Protein AF-A0AAN7SGP1-F1 (afdb_monomer_lite)

pLDDT: mean 72.9, std 20.1, range [26.27, 96.12]

Radius of gyration: 35.05 Å; chains: 1; bounding box: 78×86×124 Å

InterPro domains:
  IPR007015 DNA polymerase V/Myb-binding protein 1A [PF04931] (53-158)
  IPR007015 DNA polymerase V/Myb-binding protein 1A [PTHR13213] (50-440)

Secondary structure (DSSP, 8-state):
-TTGGGT-HHHHHHHHHHHHHHHHHHHHHHHHS-SS---PPP---TT-----------------------------S--HHHHHHHHHHHHHTTS---SS---STT--HHHHHHHHHHHHHHHHHHHHHHHHHHHHHHHHHHHHHHHHHHHHHHHHHHHS---HHHHHHHHHHHHHHHHHHHT-GGGHHHHHHHHHHHHHHTT----S--TT--HHHHHHHHHHHHTT--S-HHHHHHTHHHHHHHHHHHHHHHH-TTS-HHHHHHHHHHHHHHHTTHHHHHH-SS--S-HHHHHHHHHS--TTHHHHHHHHHHHHH-SSS-HHHHHHHHHHHHHHHHS----HHHHHHHHHHHHHHHHHHHHHHHHHHHHHH-S---HHHHHHHHHHHHHHHTSSS--TTS-HHHHHHHHHHH--SSSHHHHHHHHHHTT---GGGSSSS-S------------

Foldseek 3Di:
DVVVLVVDVVVVVVVVVLLVVLVVLVVVVVVVDPDDDPDDPPPDDPPDDPPDDDDDDDDDDDDDDDDDDDPDDDDPDCDLVNQLVVQLVVLVCVPPDDPDDPDPVPDDPVNVVVSVVSNVVSVVVSVVVVVVVVVVVVVVVVVLVVLLVVLVSLLSCLVRQAAPVVLLVVLVVLLVVLLVQVVDPVSVVVNVSSVVSLLSSLPRDGHPHLPPDDLVSLLVSLVCLQVVLDPDPVSLVSCQQSSLSSLLSSLCSLCPPVDDPVSSVVSLVSNLVNVVCVCVVFQPPDGSGDLVNLVVVLLDPHPSLLVCLLVLLCSLPDPSGDNVVNLSSLSSLLSNLVSDDPDPVVVVSCVVCLVSVQVSLVVLLVVLVVCVVPVDDDLSSVLSSLSNLLSLLPDPDRRPSHPLVSSLVSLVVSPDPRSVVSSVSSCVSSVPDDPPPPPDPPDDPPDDPDDDDDD

Structure (mmCIF, N/CA/C/O backbone):
data_AF-A0AAN7SGP1-F1
#
_entry.id   AF-A0AAN7SGP1-F1
#
loop_
_atom_site.group_PDB
_atom_site.id
_atom_site.type_symbol
_atom_site.label_atom_id
_atom_site.label_alt_id
_atom_site.label_comp_id
_atom_site.label_asym_id
_atom_site.label_entity_id
_atom_site.label_seq_id
_atom_site.pdbx_PDB_ins_code
_atom_site.Cartn_x
_atom_site.Cartn_y
_atom_site.Cartn_z
_atom_site.occupancy
_atom_site.B_iso_or_equiv
_atom_site.auth_seq_id
_atom_site.auth_comp_id
_atom_site.auth_asym_id
_atom_site.auth_atom_id
_atom_site.pdbx_PDB_model_num
ATOM 1 N N . MET A 1 1 ? -13.058 10.313 20.182 1.00 41.16 1 MET A N 1
ATOM 2 C CA . MET A 1 1 ? -14.449 9.800 20.148 1.00 41.16 1 MET A CA 1
ATOM 3 C C . MET A 1 1 ? -15.062 9.798 21.545 1.00 41.16 1 MET A C 1
ATOM 5 O O . MET A 1 1 ? -15.555 10.849 21.911 1.00 41.16 1 MET A O 1
ATOM 9 N N . GLY A 1 2 ? -14.960 8.726 22.349 1.00 39.19 2 GLY A N 1
ATOM 10 C CA . GLY A 1 2 ? -15.686 8.582 23.632 1.00 39.19 2 GLY A CA 1
ATOM 11 C C . GLY A 1 2 ? -15.739 9.824 24.539 1.00 39.19 2 GLY A C 1
ATOM 12 O O . GLY A 1 2 ? -16.826 10.280 24.853 1.00 39.19 2 GLY A O 1
ATOM 13 N N . LEU A 1 3 ? -14.596 10.423 24.897 1.00 34.75 3 LEU A N 1
ATOM 14 C CA . LEU A 1 3 ? -14.569 11.630 25.746 1.00 34.75 3 LEU A CA 1
ATOM 15 C C . LEU A 1 3 ? -15.047 12.915 25.042 1.00 34.75 3 LEU A C 1
ATOM 17 O O . LEU A 1 3 ? -15.604 13.791 25.691 1.00 34.75 3 LEU A O 1
ATOM 21 N N . GLN A 1 4 ? -14.881 13.027 23.721 1.00 43.16 4 GLN A N 1
ATOM 22 C CA . GLN A 1 4 ? -15.302 14.214 22.959 1.00 43.16 4 GLN A CA 1
ATOM 23 C C . GLN A 1 4 ? -16.828 14.286 22.800 1.00 43.16 4 GLN A C 1
ATOM 25 O O . GLN A 1 4 ? -17.382 15.380 22.755 1.00 43.16 4 GLN A O 1
ATOM 30 N N . LEU A 1 5 ? -17.512 13.134 22.799 1.00 43.53 5 LEU A N 1
ATOM 31 C CA . LEU A 1 5 ? -18.980 13.040 22.820 1.00 43.53 5 LEU A CA 1
ATOM 32 C C . LEU A 1 5 ? -19.616 13.616 24.100 1.00 43.53 5 LEU A C 1
ATOM 34 O O . LEU A 1 5 ? -20.822 13.822 24.125 1.00 43.53 5 LEU A O 1
ATOM 38 N N . PHE A 1 6 ? -18.825 13.890 25.144 1.00 45.12 6 PHE A N 1
ATOM 39 C CA . PHE A 1 6 ? -19.280 14.546 26.376 1.00 45.12 6 PHE A CA 1
ATOM 40 C C . PHE A 1 6 ? -18.782 15.996 26.518 1.00 45.12 6 PHE A C 1
ATOM 42 O O . PHE A 1 6 ? -19.084 16.645 27.514 1.00 45.12 6 PHE A O 1
ATOM 49 N N . GLN A 1 7 ? -18.014 16.506 25.547 1.00 45.47 7 GLN A N 1
ATOM 50 C CA . GLN A 1 7 ? -17.453 17.866 25.561 1.00 45.47 7 GLN A CA 1
ATOM 51 C C . GLN A 1 7 ? -18.121 18.800 24.545 1.00 45.47 7 GLN A C 1
ATOM 53 O O . GLN A 1 7 ? -18.181 20.004 24.774 1.00 45.47 7 GLN A O 1
ATOM 58 N N . ASP A 1 8 ? -18.630 18.256 23.439 1.00 67.56 8 ASP A N 1
ATOM 59 C CA . ASP A 1 8 ? -19.289 19.004 22.368 1.00 67.56 8 ASP A CA 1
ATOM 60 C C . ASP A 1 8 ? -20.721 18.476 22.181 1.00 67.56 8 ASP A C 1
ATOM 62 O O . ASP A 1 8 ? -20.940 17.333 21.766 1.00 67.56 8 ASP A O 1
ATOM 66 N N . LYS A 1 9 ? -21.701 19.321 22.525 1.00 64.81 9 LYS A N 1
ATOM 67 C CA . LYS A 1 9 ? -23.134 19.003 22.482 1.00 64.81 9 LYS A CA 1
ATOM 68 C C . LYS A 1 9 ? -23.623 18.740 21.057 1.00 64.81 9 LYS A C 1
ATOM 70 O O . LYS A 1 9 ? -24.428 17.833 20.853 1.00 64.81 9 LYS A O 1
ATOM 75 N N . ASP A 1 10 ? -23.138 19.495 20.080 1.00 64.12 10 ASP A N 1
ATOM 76 C CA . ASP A 1 10 ? -23.630 19.417 18.704 1.00 64.12 10 ASP A CA 1
ATOM 77 C C . ASP A 1 10 ? -22.975 18.238 17.969 1.00 64.12 10 ASP A C 1
ATOM 79 O O . ASP A 1 10 ? -23.630 17.535 17.191 1.00 64.12 10 ASP A O 1
ATOM 83 N N . LEU A 1 11 ? -21.724 17.912 18.313 1.00 64.94 11 LEU A N 1
ATOM 84 C CA . LEU A 1 11 ? -21.087 16.645 17.947 1.00 64.94 11 LEU A CA 1
ATOM 85 C C . LEU A 1 11 ? -21.818 15.438 18.561 1.00 64.94 11 LEU A C 1
ATOM 87 O O . LEU A 1 11 ? -21.972 14.420 17.885 1.00 64.94 11 LEU A O 1
ATOM 91 N N . ALA A 1 12 ? -22.292 15.537 19.806 1.00 56.22 12 ALA A N 1
ATOM 92 C CA . ALA A 1 12 ? -23.065 14.477 20.456 1.00 56.22 12 ALA A CA 1
ATOM 93 C C . ALA A 1 12 ? -24.440 14.272 19.796 1.00 56.22 12 ALA A C 1
ATOM 95 O O . ALA A 1 12 ? -24.798 13.142 19.459 1.00 56.22 12 ALA A O 1
ATOM 96 N N . VAL A 1 13 ? -25.190 15.354 19.552 1.00 64.00 13 VAL A N 1
ATOM 97 C CA . VAL A 1 13 ? -26.503 15.309 18.883 1.00 64.00 13 VAL A CA 1
ATOM 98 C C . VAL A 1 13 ? -26.378 14.754 17.464 1.00 64.00 13 VAL A C 1
ATOM 100 O O . VAL A 1 13 ? -27.095 13.815 17.123 1.00 64.00 13 VAL A O 1
ATOM 103 N N . SER A 1 14 ? -25.435 15.257 16.661 1.00 68.50 14 SER A N 1
ATOM 104 C CA . SER A 1 14 ? -25.228 14.769 15.288 1.00 68.50 14 SER A CA 1
ATOM 105 C C . SER A 1 14 ? -24.769 13.306 15.237 1.00 68.50 14 SER A C 1
ATOM 107 O O . SER A 1 14 ? -25.266 12.542 14.409 1.00 68.50 14 SER A O 1
ATOM 109 N N . SER A 1 15 ? -23.903 12.871 16.161 1.00 67.12 15 SER A N 1
ATOM 110 C CA . SER A 1 15 ? -23.499 11.458 16.266 1.00 67.12 15 SER A CA 1
ATOM 111 C C . SER A 1 15 ? -24.674 10.549 16.645 1.00 67.12 15 SER A C 1
ATOM 113 O O . SER A 1 15 ? -24.838 9.479 16.061 1.00 67.12 15 SER A O 1
ATOM 115 N N . ASN A 1 16 ? -25.526 10.978 17.581 1.00 66.00 16 ASN A N 1
ATOM 116 C CA . ASN A 1 16 ? -26.717 10.223 17.977 1.00 66.00 16 ASN A CA 1
ATOM 117 C C . ASN A 1 16 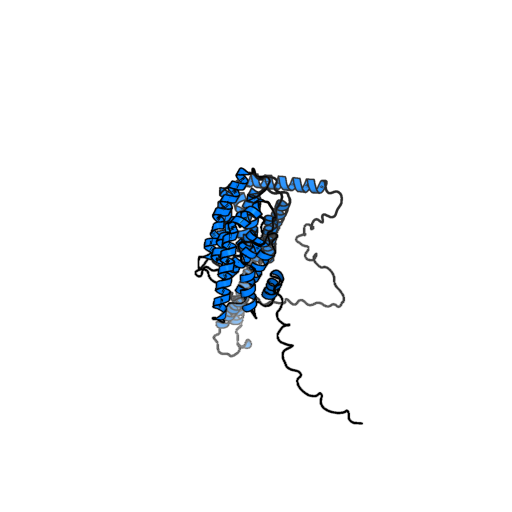? -27.762 10.161 16.852 1.00 66.00 16 ASN A C 1
ATOM 119 O O . ASN A 1 16 ? -28.349 9.105 16.638 1.00 66.00 16 ASN A O 1
ATOM 123 N N . GLN A 1 17 ? -27.954 11.241 16.088 1.00 72.25 17 GLN A N 1
ATOM 124 C CA . GLN A 1 17 ? -28.820 11.249 14.901 1.00 72.25 17 GLN A CA 1
ATOM 125 C C . GLN A 1 17 ? -28.296 10.315 13.796 1.00 72.25 17 GLN A C 1
ATOM 127 O O . GLN A 1 17 ? -29.085 9.584 13.192 1.00 72.25 17 GLN A O 1
ATOM 132 N N . GLU A 1 18 ? -26.979 10.277 13.555 1.00 69.75 18 GLU A N 1
ATOM 133 C CA . GLU A 1 18 ? -26.362 9.347 12.596 1.00 69.75 18 GLU A CA 1
ATOM 134 C C . GLU A 1 18 ? -26.518 7.876 13.047 1.00 69.75 18 GLU A C 1
ATOM 136 O O . GLU A 1 18 ? -26.831 7.011 12.221 1.00 69.75 18 GLU A O 1
ATOM 141 N N . LEU A 1 19 ? -26.410 7.595 14.354 1.00 70.56 19 LEU A N 1
ATOM 142 C CA . LEU A 1 19 ? -26.674 6.272 14.939 1.00 70.56 19 LEU A CA 1
ATOM 143 C C . LEU A 1 19 ? -28.156 5.864 14.861 1.00 70.56 19 LEU A C 1
ATOM 145 O O . LEU A 1 19 ? -28.445 4.744 14.443 1.00 70.56 19 LEU A O 1
ATOM 149 N N . PHE A 1 20 ? -29.100 6.753 15.181 1.00 68.38 20 PHE A N 1
ATOM 150 C CA . PHE A 1 20 ? -30.541 6.470 15.067 1.00 68.38 20 PHE A CA 1
ATOM 151 C C . PHE A 1 20 ? -30.936 6.187 13.610 1.00 68.38 20 PHE A C 1
ATOM 153 O O . PHE A 1 20 ? -31.592 5.189 13.306 1.00 68.38 20 PHE A O 1
ATOM 160 N N . SER A 1 21 ? -30.415 6.999 12.685 1.00 71.31 21 SER A N 1
ATOM 161 C CA . SER A 1 21 ? -30.573 6.803 11.240 1.00 71.31 21 SER A CA 1
ATOM 162 C C . SER A 1 21 ? -29.935 5.500 10.746 1.00 71.31 21 SER A C 1
ATOM 164 O O . SER A 1 21 ? -30.313 4.990 9.693 1.00 71.31 21 SER A O 1
ATOM 166 N N . CYS A 1 22 ? -28.931 4.966 11.449 1.00 66.88 22 CYS A N 1
ATOM 167 C CA . CYS A 1 22 ? -28.340 3.655 11.176 1.00 66.88 22 CYS A CA 1
ATOM 168 C C . CYS A 1 22 ? -29.236 2.520 11.689 1.00 66.88 22 CYS A C 1
ATOM 170 O O . CYS A 1 22 ? -29.510 1.587 10.935 1.00 66.88 22 CYS A O 1
ATOM 172 N N . TYR A 1 23 ? -29.729 2.625 12.926 1.00 72.06 23 TYR A N 1
ATOM 173 C CA . TYR A 1 23 ? -30.653 1.659 13.523 1.00 72.06 23 TYR A CA 1
ATOM 174 C C . TYR A 1 23 ? -31.916 1.479 12.671 1.00 72.06 23 TYR A C 1
ATOM 176 O O . TYR A 1 23 ? -32.267 0.350 12.335 1.00 72.06 23 TYR A O 1
ATOM 184 N N . GLU A 1 24 ? -32.547 2.570 12.222 1.00 76.38 24 GLU A N 1
ATOM 185 C CA . GLU A 1 24 ? -33.719 2.480 11.344 1.00 76.38 24 GLU A CA 1
ATOM 186 C C . GLU A 1 24 ? -33.432 1.769 10.015 1.00 76.38 24 GLU A C 1
ATOM 188 O O . GLU A 1 24 ? -34.262 0.989 9.555 1.00 76.38 24 GLU A O 1
ATOM 193 N N . ARG A 1 25 ? -32.270 1.998 9.389 1.00 71.31 25 ARG A N 1
ATOM 194 C CA . ARG A 1 25 ? -31.900 1.322 8.130 1.00 71.31 25 ARG A CA 1
ATOM 195 C C . ARG A 1 25 ? -31.682 -0.179 8.324 1.00 71.31 25 ARG A C 1
ATOM 197 O O . ARG A 1 25 ? -32.111 -0.963 7.479 1.00 71.31 25 ARG A O 1
ATOM 204 N N . VAL A 1 26 ? -31.066 -0.579 9.438 1.00 69.56 26 VAL A N 1
ATOM 205 C CA . VAL A 1 26 ? -30.918 -1.997 9.809 1.00 69.56 26 VAL A CA 1
ATOM 206 C C . VA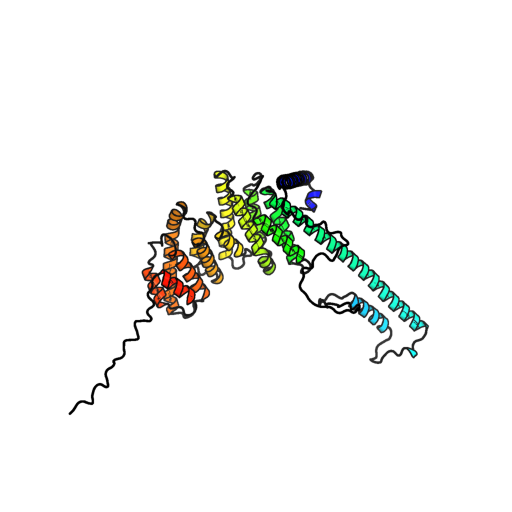L A 1 26 ? -32.291 -2.620 10.091 1.00 69.56 26 VAL A C 1
ATOM 208 O O . VAL A 1 26 ? -32.600 -3.678 9.561 1.00 69.56 26 VAL A O 1
ATOM 211 N N . ASN A 1 27 ? -33.168 -1.935 10.828 1.00 69.94 27 ASN A N 1
ATOM 212 C CA . ASN A 1 27 ? -34.520 -2.419 11.137 1.00 69.94 27 ASN A CA 1
ATOM 213 C C . ASN A 1 27 ? -35.421 -2.517 9.882 1.00 69.94 27 ASN A C 1
ATOM 215 O O . ASN A 1 27 ? -36.218 -3.441 9.767 1.00 69.94 27 ASN A O 1
ATOM 219 N N . ARG A 1 28 ? -35.262 -1.624 8.893 1.00 70.94 28 ARG A N 1
ATOM 220 C CA . ARG A 1 28 ? -35.935 -1.743 7.582 1.00 70.94 28 ARG A CA 1
ATOM 221 C C . ARG A 1 28 ? -35.411 -2.943 6.786 1.00 70.94 28 ARG A C 1
ATOM 223 O O . ARG A 1 28 ? -36.200 -3.797 6.411 1.00 70.94 28 ARG A O 1
ATOM 230 N N . THR A 1 29 ? -34.090 -3.085 6.641 1.00 59.91 29 THR A N 1
ATOM 231 C CA . THR A 1 29 ? -33.503 -4.242 5.931 1.00 59.91 29 THR A CA 1
ATOM 232 C C . THR A 1 29 ? -33.783 -5.592 6.605 1.00 59.91 29 THR A C 1
ATOM 234 O O . THR A 1 29 ? -33.865 -6.595 5.906 1.00 59.91 29 THR A O 1
ATOM 237 N N . LEU A 1 30 ? -34.018 -5.625 7.922 1.00 58.31 30 LEU A N 1
ATOM 238 C CA . LEU A 1 30 ? -34.526 -6.800 8.646 1.00 58.31 30 LEU A CA 1
ATOM 239 C C . LEU A 1 30 ? -36.010 -7.113 8.373 1.00 58.31 30 LEU A C 1
ATOM 241 O O . LEU A 1 30 ? -36.418 -8.254 8.546 1.00 58.31 30 LEU A O 1
ATOM 245 N N . LYS A 1 31 ? -36.821 -6.129 7.963 1.00 57.47 31 LYS A N 1
ATOM 246 C CA . LYS A 1 31 ? -38.230 -6.327 7.566 1.00 57.47 31 LYS A CA 1
ATOM 247 C C . LYS A 1 31 ? -38.381 -6.685 6.090 1.00 57.47 31 LYS A C 1
ATOM 249 O O . LYS A 1 31 ? -39.303 -7.413 5.741 1.00 57.47 31 LYS A O 1
ATOM 254 N N . ASP A 1 32 ? -37.473 -6.196 5.249 1.00 53.22 32 ASP A N 1
ATOM 255 C CA . ASP A 1 32 ? -37.420 -6.532 3.822 1.00 53.22 32 ASP A CA 1
ATOM 256 C C . ASP A 1 32 ? -36.819 -7.939 3.583 1.00 53.22 32 ASP A C 1
ATOM 258 O O . ASP A 1 32 ? -37.065 -8.561 2.548 1.00 53.22 32 ASP A O 1
ATOM 262 N N . ALA A 1 33 ? -36.043 -8.463 4.541 1.00 50.25 33 ALA A N 1
ATOM 263 C CA . ALA A 1 33 ? -35.464 -9.807 4.518 1.00 50.25 33 ALA A CA 1
ATOM 264 C C . ALA A 1 33 ? -36.442 -10.864 5.067 1.00 50.25 33 ALA A C 1
ATOM 266 O O . ALA A 1 33 ? -36.339 -11.299 6.214 1.00 50.25 33 ALA A O 1
ATOM 267 N N . SER A 1 34 ? -37.390 -11.290 4.229 1.00 45.22 34 SER A N 1
ATOM 268 C CA . SER A 1 34 ? -38.278 -12.419 4.534 1.00 45.22 34 SER A CA 1
ATOM 269 C C . SER A 1 34 ? -37.489 -13.722 4.719 1.00 45.22 34 SER A C 1
ATOM 271 O O . SER A 1 34 ? -36.914 -14.219 3.757 1.00 45.22 34 SER A O 1
ATOM 273 N N . ASP A 1 35 ? -37.551 -14.272 5.934 1.00 46.72 35 ASP A N 1
ATOM 274 C CA . ASP A 1 35 ? -37.273 -15.670 6.307 1.00 46.72 35 ASP A CA 1
ATOM 275 C C . ASP A 1 35 ? -35.961 -16.281 5.757 1.00 46.72 35 ASP A C 1
ATOM 277 O O . ASP A 1 35 ? -35.935 -16.951 4.724 1.00 46.72 35 ASP A O 1
ATOM 281 N N . GLY A 1 36 ? -34.840 -16.042 6.454 1.00 39.53 36 GLY A N 1
ATOM 282 C CA . GLY A 1 36 ? -33.531 -16.558 6.033 1.00 39.53 36 GLY A CA 1
ATOM 283 C C . GLY A 1 36 ? -32.345 -16.184 6.929 1.00 39.53 36 GLY A C 1
ATOM 284 O O . GLY A 1 36 ? -31.573 -15.287 6.603 1.00 39.53 36 GLY A O 1
ATOM 285 N N . ASP A 1 37 ? -32.186 -16.912 8.036 1.00 40.59 37 ASP A N 1
ATOM 286 C CA . ASP A 1 37 ? -30.914 -17.173 8.740 1.00 40.59 37 ASP A CA 1
ATOM 287 C C . ASP A 1 37 ? -29.979 -15.975 9.052 1.00 40.59 37 ASP A C 1
ATOM 289 O O . ASP A 1 37 ? -28.752 -16.041 8.932 1.00 40.59 37 ASP A O 1
ATOM 293 N N . LEU A 1 38 ? -30.542 -14.873 9.562 1.00 40.56 38 LEU A N 1
ATOM 294 C CA . LEU A 1 38 ? -29.776 -13.933 10.389 1.00 40.56 38 LEU A CA 1
ATOM 295 C C . LEU A 1 38 ? -29.761 -14.421 11.841 1.00 40.56 38 LEU A C 1
ATOM 297 O O . LEU A 1 38 ? -30.526 -13.944 12.682 1.00 40.56 38 LEU A O 1
ATOM 301 N N . LYS A 1 39 ? -28.847 -15.356 12.140 1.00 34.59 39 LYS A N 1
ATOM 302 C CA . LYS A 1 39 ? -28.488 -15.706 13.521 1.00 34.59 39 LYS A CA 1
ATOM 303 C C . LYS A 1 39 ? -27.994 -14.465 14.257 1.00 34.59 39 LYS A C 1
ATOM 305 O O . LYS A 1 39 ? -26.835 -14.060 14.139 1.00 34.59 39 LYS A O 1
ATOM 310 N N . TRP A 1 40 ? -28.881 -13.886 15.058 1.00 39.88 40 TRP A N 1
ATOM 311 C CA . TRP A 1 40 ? -28.485 -13.048 16.175 1.00 39.88 40 TRP A CA 1
ATOM 312 C C . TRP A 1 40 ? -27.563 -13.891 17.052 1.00 39.88 40 TRP A C 1
ATOM 314 O O . TRP A 1 40 ? -27.967 -14.945 17.533 1.00 39.88 40 TRP A O 1
ATOM 324 N N . ILE A 1 41 ? -26.319 -13.445 17.237 1.00 40.00 41 ILE A N 1
ATOM 325 C CA . ILE A 1 41 ? -25.491 -13.975 18.321 1.00 40.00 41 ILE A CA 1
ATOM 326 C C . ILE A 1 41 ? -26.260 -13.643 19.593 1.00 40.00 41 ILE A C 1
ATOM 328 O O . ILE A 1 41 ? -26.497 -12.459 19.857 1.00 40.00 41 ILE A O 1
ATOM 332 N N . GLU A 1 42 ? -26.694 -14.674 20.315 1.00 33.44 42 GLU A N 1
ATOM 333 C CA . GLU A 1 42 ? -27.512 -14.503 21.508 1.00 33.44 42 GLU A CA 1
ATOM 334 C C . GLU A 1 42 ? -26.838 -13.535 22.479 1.00 33.44 42 GLU A C 1
ATOM 336 O O . GLU A 1 42 ? -25.606 -13.416 22.553 1.00 33.44 42 GLU A O 1
ATOM 341 N N . VAL A 1 43 ? -27.667 -12.773 23.190 1.00 41.41 43 VAL A N 1
ATOM 342 C CA . VAL A 1 43 ? -27.185 -11.826 24.190 1.00 41.41 43 VAL A CA 1
ATOM 343 C C . VAL A 1 43 ? -26.659 -12.652 25.354 1.00 41.41 43 VAL A C 1
ATOM 345 O O . VAL A 1 43 ? -27.422 -12.974 26.254 1.00 41.41 43 VAL A O 1
ATOM 348 N N . LEU A 1 44 ? -25.369 -13.009 25.277 1.00 36.31 44 LEU A N 1
ATOM 349 C CA . LEU A 1 44 ? -24.647 -13.787 26.282 1.00 36.31 44 LEU A CA 1
ATOM 350 C C . LEU A 1 44 ? -25.036 -13.305 27.677 1.00 36.31 44 LEU A C 1
ATOM 352 O O . LEU A 1 44 ? -24.683 -12.184 28.069 1.00 36.31 44 LEU A O 1
ATOM 356 N N . ASP A 1 45 ? -25.773 -14.156 28.387 1.00 37.66 45 ASP A N 1
ATOM 357 C CA . ASP A 1 45 ? -26.054 -13.958 29.796 1.00 37.66 45 ASP A CA 1
ATOM 358 C C . ASP A 1 45 ? -24.699 -13.869 30.517 1.00 37.66 45 ASP A C 1
ATOM 360 O O . ASP A 1 45 ? -23.826 -14.707 30.273 1.00 37.66 45 ASP A O 1
ATOM 364 N N . PRO A 1 46 ? -24.461 -12.856 31.370 1.00 38.16 46 PRO A N 1
ATOM 365 C CA . PRO A 1 46 ? -23.191 -12.708 32.076 1.00 38.16 46 PRO A CA 1
ATOM 366 C C . PRO A 1 46 ? -22.835 -13.880 33.013 1.00 38.16 46 PRO A C 1
ATOM 368 O O . PRO A 1 46 ? -21.747 -13.842 33.593 1.00 38.16 46 PRO A O 1
ATOM 371 N N . ASN A 1 47 ? -23.714 -14.877 33.173 1.00 34.75 47 ASN A N 1
ATOM 372 C CA . ASN A 1 47 ? -23.493 -16.091 33.954 1.00 34.75 47 ASN A CA 1
ATOM 373 C C . ASN A 1 47 ? -23.177 -17.359 33.123 1.00 34.75 47 ASN A C 1
ATOM 375 O O . ASN A 1 47 ? -22.616 -18.292 33.697 1.00 34.75 47 ASN A O 1
ATOM 379 N N . ASP A 1 48 ? -23.491 -17.431 31.820 1.00 35.00 48 ASP A N 1
ATOM 380 C CA . ASP A 1 48 ? -23.169 -18.623 31.010 1.00 35.00 48 ASP A CA 1
ATOM 381 C C . ASP A 1 48 ? -21.724 -18.559 30.491 1.00 35.00 48 ASP A C 1
ATOM 383 O O . ASP A 1 48 ? -21.288 -17.583 29.876 1.00 35.00 48 ASP A O 1
ATOM 387 N N . SER A 1 49 ? -20.966 -19.616 30.778 1.00 38.97 49 SER A N 1
ATOM 388 C CA . SER A 1 49 ? -19.535 -19.724 30.493 1.00 38.97 49 SER A CA 1
ATOM 389 C C . SER A 1 49 ? -19.183 -20.805 29.463 1.00 38.97 49 SER A C 1
ATOM 391 O O . SER A 1 49 ? -18.005 -20.916 29.129 1.00 38.97 49 SER A O 1
ATOM 393 N N . ASN A 1 50 ? -20.145 -21.600 28.965 1.00 36.88 50 ASN A N 1
ATOM 394 C CA . ASN A 1 50 ? -19.842 -22.892 28.322 1.00 36.88 50 ASN A CA 1
ATOM 395 C C . ASN A 1 50 ? -20.198 -22.993 26.819 1.00 36.88 50 ASN A C 1
ATOM 397 O O . ASN A 1 50 ? -19.957 -24.014 26.179 1.00 36.88 50 ASN A O 1
ATOM 401 N N . ALA A 1 51 ? -20.743 -21.933 26.216 1.00 32.69 51 ALA A N 1
ATOM 402 C CA . ALA A 1 51 ? -21.317 -21.958 24.864 1.00 32.69 51 ALA A CA 1
ATOM 403 C C . ALA A 1 51 ? -20.311 -21.856 23.680 1.00 32.69 51 ALA A C 1
ATOM 405 O O . ALA A 1 51 ? -20.605 -21.194 22.683 1.00 32.69 51 ALA A O 1
ATOM 406 N N . LEU A 1 52 ? -19.131 -22.494 23.752 1.00 34.84 52 LEU A N 1
ATOM 407 C CA . LEU A 1 52 ? -18.203 -22.655 22.609 1.00 34.84 52 LEU A CA 1
ATOM 408 C C . LEU A 1 52 ? -17.406 -23.978 22.665 1.00 34.84 52 LEU A C 1
ATOM 410 O O . LEU A 1 52 ? -16.196 -23.980 22.883 1.00 34.84 52 LEU A O 1
ATOM 414 N N . SER A 1 53 ? -18.069 -25.098 22.370 1.00 29.62 53 SER A N 1
ATOM 415 C CA . SER A 1 53 ? -17.412 -26.360 21.995 1.00 29.62 53 SER A CA 1
ATOM 416 C C . SER A 1 53 ? -18.055 -26.935 20.730 1.00 29.62 53 SER A C 1
ATOM 418 O O . SER A 1 53 ? -19.277 -26.909 20.590 1.00 29.62 53 SER A O 1
ATOM 420 N N . VAL A 1 54 ? -17.235 -27.430 19.796 1.00 33.97 54 VAL A N 1
ATOM 421 C CA . VAL A 1 54 ? -17.682 -28.124 18.574 1.00 33.97 54 VAL A CA 1
ATOM 422 C C . VAL A 1 54 ? -16.857 -29.399 18.385 1.00 33.97 54 VAL A C 1
ATOM 424 O O . VAL A 1 54 ? -15.936 -29.447 17.580 1.00 33.97 54 VAL A O 1
ATOM 427 N N . ASN A 1 55 ? -17.227 -30.401 19.181 1.00 28.97 55 ASN A N 1
ATOM 428 C CA . ASN A 1 55 ? -17.287 -31.830 18.860 1.00 28.97 55 ASN A CA 1
ATOM 429 C C . ASN A 1 55 ? -16.173 -32.472 17.996 1.00 28.97 55 ASN A C 1
ATOM 431 O O . ASN A 1 55 ? -16.239 -32.438 16.769 1.00 28.97 55 ASN A O 1
ATOM 435 N N . GLU A 1 56 ? -15.283 -33.215 18.657 1.00 30.19 56 GLU A N 1
ATOM 436 C CA . GLU A 1 56 ? -14.722 -34.498 18.193 1.00 30.19 56 GLU A CA 1
ATOM 437 C C . GLU A 1 56 ? -14.538 -35.413 19.431 1.00 30.19 56 GLU A C 1
ATOM 439 O O . GLU A 1 56 ? -14.550 -34.925 20.563 1.00 30.19 56 GLU A O 1
ATOM 444 N N . SER A 1 57 ? -14.461 -36.733 19.238 1.00 28.47 57 SER A N 1
ATOM 445 C CA . SER A 1 57 ? -14.743 -37.772 20.257 1.00 28.47 57 SER A CA 1
ATOM 446 C C . SER A 1 57 ? -14.119 -39.118 19.846 1.00 28.47 57 SER A C 1
ATOM 448 O O . SER A 1 57 ? -13.828 -39.290 18.664 1.00 28.47 57 SER A O 1
ATOM 450 N N . GLU A 1 58 ? -13.931 -40.141 20.686 1.00 30.14 58 GLU A N 1
ATOM 451 C CA . GLU A 1 58 ? -14.411 -40.447 22.060 1.00 30.14 58 GLU A CA 1
ATOM 452 C C . GLU A 1 58 ? -13.224 -40.359 23.081 1.00 30.14 58 GLU A C 1
ATOM 454 O O . GLU A 1 58 ? -12.185 -39.816 22.713 1.00 30.14 58 GLU A O 1
ATOM 459 N N . SER A 1 59 ? -13.228 -40.778 24.361 1.00 26.27 59 SER A N 1
ATOM 460 C CA . SER A 1 59 ? -14.094 -41.655 25.181 1.00 26.27 59 SER A CA 1
ATOM 461 C C . SER A 1 59 ? -13.923 -41.368 26.697 1.00 26.27 59 SER A C 1
ATOM 463 O O . SER A 1 59 ? -12.971 -40.704 27.097 1.00 26.27 59 SER A O 1
ATOM 465 N N . GLU A 1 60 ? -14.820 -41.925 27.519 1.00 29.38 60 GLU A N 1
ATOM 466 C CA . GLU A 1 60 ? -14.916 -41.855 28.995 1.00 29.38 60 GLU A CA 1
ATOM 467 C C . GLU A 1 60 ? -13.702 -42.351 29.815 1.00 29.38 60 GLU A C 1
ATOM 469 O O . GLU A 1 60 ? -13.125 -43.394 29.492 1.00 29.38 60 GLU A O 1
ATOM 474 N N . SER A 1 61 ? -13.431 -41.695 30.958 1.00 27.02 61 SER A N 1
ATOM 475 C CA . SER A 1 61 ? -13.639 -42.265 32.316 1.00 27.02 61 SER A CA 1
ATOM 476 C C . SER A 1 61 ? -13.413 -41.203 33.415 1.00 27.02 61 SER A C 1
ATOM 478 O O . SER A 1 61 ? -12.500 -40.388 33.295 1.00 27.02 61 SER A O 1
ATOM 480 N N . ASP A 1 62 ? -14.208 -41.243 34.491 1.00 29.33 62 ASP A N 1
ATOM 481 C CA . ASP A 1 62 ? -14.127 -40.343 35.660 1.00 29.33 62 ASP A CA 1
ATOM 482 C C . ASP A 1 62 ? -12.867 -40.553 36.533 1.00 29.33 62 ASP A C 1
ATOM 484 O O . ASP A 1 62 ? -12.377 -41.678 36.646 1.00 29.33 62 ASP A O 1
ATOM 488 N N . GLU A 1 63 ? -12.362 -39.495 37.186 1.00 30.11 63 GLU A N 1
ATOM 489 C CA . GLU A 1 63 ? -12.658 -39.152 38.603 1.00 30.11 63 GLU A CA 1
ATOM 490 C C . GLU A 1 63 ? -12.050 -37.770 38.983 1.00 30.11 63 GLU A C 1
ATOM 492 O O . GLU A 1 63 ? -11.212 -37.230 38.257 1.00 30.11 63 GLU A O 1
ATOM 497 N N . ASP A 1 64 ? -12.527 -37.155 40.075 1.00 34.41 64 ASP A N 1
ATOM 498 C CA . ASP A 1 64 ? -12.154 -35.797 40.527 1.00 34.41 64 ASP A CA 1
ATOM 499 C C . ASP A 1 64 ? -10.720 -35.691 41.095 1.00 34.41 64 ASP A C 1
ATOM 501 O O . ASP A 1 64 ? -10.305 -36.556 41.861 1.00 34.41 64 ASP A O 1
ATOM 505 N N . ASP A 1 65 ? -10.040 -34.551 40.872 1.00 31.02 65 ASP A N 1
ATOM 506 C CA . ASP A 1 65 ? -9.474 -33.764 41.992 1.00 31.02 65 ASP A CA 1
ATOM 507 C C . ASP A 1 65 ? -9.115 -32.302 41.612 1.00 31.02 65 ASP A C 1
ATOM 509 O O . ASP A 1 65 ? -8.759 -31.996 40.469 1.00 31.02 65 ASP A O 1
ATOM 513 N N . GLU A 1 66 ? -9.173 -31.373 42.577 1.00 43.31 66 GLU A N 1
ATOM 514 C CA . GLU A 1 66 ? -8.832 -29.952 42.363 1.00 43.31 66 GLU A CA 1
ATOM 515 C C . GLU A 1 66 ? -7.311 -29.695 42.438 1.00 43.31 66 GLU A C 1
ATOM 517 O O . GLU A 1 66 ? -6.749 -29.522 43.522 1.00 43.31 66 GLU A O 1
ATOM 522 N N . VAL A 1 67 ? -6.638 -29.520 41.291 1.00 31.88 67 VAL A N 1
ATOM 523 C CA . VAL A 1 67 ? -5.269 -28.959 41.243 1.00 31.88 67 VAL A CA 1
ATOM 524 C C . VAL A 1 67 ? -5.175 -27.680 40.407 1.00 31.88 67 VAL A C 1
ATOM 526 O O . VAL A 1 67 ? -5.367 -27.659 39.194 1.00 31.88 67 VAL A O 1
ATOM 529 N N . SER A 1 68 ? -4.846 -26.580 41.089 1.00 33.81 68 SER A N 1
ATOM 530 C CA . SER A 1 68 ? -4.604 -25.263 40.492 1.00 33.81 68 SER A CA 1
ATOM 531 C C . SER A 1 68 ? -3.228 -25.216 39.823 1.00 33.81 68 SER A C 1
ATOM 533 O O . SER A 1 68 ? -2.246 -24.888 40.490 1.00 33.81 68 SER A O 1
ATOM 535 N N . ASP A 1 69 ? -3.159 -25.489 38.520 1.00 27.33 69 ASP A N 1
ATOM 536 C CA . ASP A 1 69 ? -1.913 -25.345 37.757 1.00 27.33 69 ASP A CA 1
ATOM 537 C C . ASP A 1 69 ? -1.493 -23.863 37.653 1.00 27.33 69 ASP A C 1
ATOM 539 O O . ASP A 1 69 ? -2.216 -23.012 37.124 1.00 27.33 69 ASP A O 1
ATOM 543 N N . ASP A 1 70 ? -0.336 -23.544 38.231 1.00 32.62 70 ASP A N 1
ATOM 544 C CA . ASP A 1 70 ? 0.198 -22.187 38.370 1.00 32.62 70 ASP A CA 1
ATOM 545 C C . ASP A 1 70 ? 1.183 -21.917 37.223 1.00 32.62 70 ASP A C 1
ATOM 547 O O . ASP A 1 70 ? 2.401 -22.033 37.388 1.00 32.62 70 ASP A O 1
ATOM 551 N N . GLU A 1 71 ? 0.650 -21.594 36.032 1.00 30.86 71 GLU A N 1
ATOM 552 C CA . GLU A 1 71 ? 1.447 -21.208 34.855 1.00 30.86 71 GLU A CA 1
ATOM 553 C C . GLU A 1 71 ? 2.382 -20.036 35.205 1.00 30.86 71 GLU A C 1
ATOM 555 O O . GLU A 1 71 ? 1.992 -18.863 35.207 1.00 30.86 71 GLU A O 1
ATOM 560 N N . LYS A 1 72 ? 3.649 -20.356 35.491 1.00 34.62 72 LYS A N 1
ATOM 561 C CA . LYS A 1 72 ? 4.646 -19.388 35.955 1.00 34.62 72 LYS A CA 1
ATOM 562 C C . LYS A 1 72 ? 4.954 -18.336 34.892 1.00 34.62 72 LYS A C 1
ATOM 564 O O . LYS A 1 72 ? 5.788 -18.540 34.010 1.00 34.62 72 LYS A O 1
ATOM 569 N N . SER A 1 73 ? 4.339 -17.164 35.032 1.00 31.00 73 SER A N 1
ATOM 570 C CA . SER A 1 73 ? 4.751 -15.961 34.313 1.00 31.00 73 SER A CA 1
ATOM 571 C C . SER A 1 73 ? 6.073 -15.441 34.885 1.00 31.00 73 SER A C 1
ATOM 573 O O . SER A 1 73 ? 6.082 -14.751 35.905 1.00 31.00 73 SER A O 1
ATOM 575 N N . ASP A 1 74 ? 7.178 -15.774 34.224 1.00 35.56 74 ASP A N 1
ATOM 576 C CA . ASP A 1 74 ? 8.510 -15.253 34.539 1.00 35.56 74 ASP A CA 1
ATOM 577 C C . ASP A 1 74 ? 8.622 -13.775 34.106 1.00 35.56 74 ASP A C 1
ATOM 579 O O . ASP A 1 74 ? 8.880 -13.461 32.943 1.00 35.56 74 ASP A O 1
ATOM 583 N N . ASP A 1 75 ? 8.347 -12.859 35.039 1.00 35.06 75 ASP A N 1
ATOM 584 C CA . ASP A 1 75 ? 8.582 -11.417 34.905 1.00 35.06 75 ASP A CA 1
ATOM 585 C C . ASP A 1 75 ? 9.131 -10.845 36.220 1.00 35.06 75 ASP A C 1
ATOM 587 O O . ASP A 1 75 ? 8.617 -11.118 37.307 1.00 35.06 75 ASP A O 1
ATOM 591 N N . HIS A 1 76 ? 10.167 -10.008 36.125 1.00 38.00 76 HIS A N 1
ATOM 592 C CA . HIS A 1 76 ? 10.876 -9.433 37.271 1.00 38.00 76 HIS A CA 1
ATOM 593 C C . HIS A 1 76 ? 10.118 -8.245 37.896 1.00 38.00 76 HIS A C 1
ATOM 595 O O . HIS A 1 76 ? 10.602 -7.113 37.936 1.00 38.00 76 HIS A O 1
ATOM 601 N N . ASN A 1 77 ? 8.933 -8.518 38.441 1.00 42.19 77 ASN A N 1
ATOM 602 C CA . ASN A 1 77 ? 8.176 -7.604 39.292 1.00 42.19 77 ASN A CA 1
ATOM 603 C C . ASN A 1 77 ? 7.828 -8.303 40.610 1.00 42.19 77 ASN A C 1
ATOM 605 O O . ASN A 1 77 ? 6.986 -9.195 40.611 1.00 42.19 77 ASN A O 1
ATOM 609 N N . GLU A 1 78 ? 8.446 -7.857 41.715 1.00 49.56 78 GLU A N 1
ATOM 610 C CA . GLU A 1 78 ? 8.287 -8.387 43.083 1.00 49.56 78 GLU A CA 1
ATOM 611 C C . GLU A 1 78 ? 6.843 -8.851 43.368 1.00 49.56 78 GLU A C 1
ATOM 613 O O . GLU A 1 78 ? 5.935 -8.038 43.610 1.00 49.56 78 GLU A O 1
ATOM 618 N N . THR A 1 79 ? 6.616 -10.161 43.320 1.00 61.16 79 THR A N 1
ATOM 619 C CA . THR A 1 79 ? 5.269 -10.725 43.347 1.00 61.16 79 THR A CA 1
ATOM 620 C C . THR A 1 79 ? 4.640 -10.562 44.730 1.00 61.16 79 THR A C 1
ATOM 622 O O . THR A 1 79 ? 5.298 -10.297 45.740 1.00 61.16 79 THR A O 1
ATOM 625 N N . VAL A 1 80 ? 3.320 -10.753 44.819 1.00 54.16 80 VAL A N 1
ATOM 626 C CA . VAL A 1 80 ? 2.644 -10.795 46.129 1.00 54.16 80 VAL A CA 1
ATOM 627 C C . VAL A 1 80 ? 3.172 -11.962 46.981 1.00 54.16 80 VAL A C 1
ATOM 629 O O . VAL A 1 80 ? 3.119 -11.873 48.206 1.00 54.16 80 VAL A O 1
ATOM 632 N N . ASN A 1 81 ? 3.722 -13.005 46.344 1.00 59.97 81 ASN A N 1
ATOM 633 C CA . ASN A 1 81 ? 4.397 -14.104 47.020 1.00 59.97 81 ASN A CA 1
ATOM 634 C C . ASN A 1 81 ? 5.781 -13.681 47.536 1.00 59.97 81 ASN A C 1
ATOM 636 O O . ASN A 1 81 ? 6.050 -13.863 48.714 1.00 59.97 81 ASN A O 1
ATOM 640 N N . ASP A 1 82 ? 6.604 -13.007 46.726 1.00 69.06 82 ASP A N 1
ATOM 641 C CA . ASP A 1 82 ? 7.930 -12.518 47.153 1.00 69.06 82 ASP A CA 1
ATOM 642 C C . ASP A 1 82 ? 7.825 -11.536 48.322 1.00 69.06 82 ASP A C 1
ATOM 644 O O . ASP A 1 82 ? 8.619 -11.582 49.254 1.00 69.06 82 ASP A O 1
ATOM 648 N N . LYS A 1 83 ? 6.796 -10.680 48.333 1.00 64.50 83 LYS A N 1
ATOM 649 C CA . LYS A 1 83 ? 6.555 -9.743 49.444 1.00 64.50 83 LYS A CA 1
ATOM 650 C C . LYS A 1 83 ? 5.999 -10.421 50.694 1.00 64.50 83 LYS A C 1
ATOM 652 O O . LYS A 1 83 ? 6.179 -9.894 51.788 1.00 64.50 83 LYS A O 1
ATOM 657 N N . LEU A 1 84 ? 5.343 -11.572 50.549 1.00 65.81 84 LEU A N 1
ATOM 658 C CA . LEU A 1 84 ? 4.950 -12.418 51.675 1.00 65.81 84 LEU A CA 1
ATOM 659 C C . LEU A 1 84 ? 6.163 -13.197 52.210 1.00 65.81 84 LEU A C 1
ATOM 661 O O . LEU A 1 84 ? 6.378 -13.196 53.416 1.00 65.81 84 LEU A O 1
ATOM 665 N N . LEU A 1 85 ? 6.994 -13.759 51.328 1.00 68.00 85 LEU A N 1
ATOM 666 C CA . LEU A 1 85 ? 8.263 -14.413 51.653 1.00 68.00 85 LEU A CA 1
ATOM 667 C C . LEU A 1 85 ? 9.224 -13.455 52.360 1.00 68.00 85 LEU A C 1
ATOM 669 O O . LEU A 1 85 ? 9.676 -13.775 53.449 1.00 68.00 85 LEU A O 1
ATOM 673 N N . MET A 1 86 ? 9.456 -12.251 51.830 1.00 71.00 86 MET A N 1
ATOM 674 C CA . MET A 1 86 ? 10.275 -11.227 52.492 1.00 71.00 86 MET A CA 1
ATOM 675 C C . MET A 1 86 ? 9.691 -10.794 53.841 1.00 71.00 86 MET A C 1
ATOM 677 O O . MET A 1 86 ? 10.453 -10.540 54.764 1.00 71.00 86 MET A O 1
ATOM 681 N N . ALA A 1 87 ? 8.363 -10.722 53.997 1.00 65.50 87 ALA A N 1
ATOM 682 C CA . ALA A 1 87 ? 7.745 -10.384 55.283 1.00 65.50 87 ALA A CA 1
ATOM 683 C C . ALA A 1 87 ? 7.873 -11.518 56.319 1.00 65.50 87 ALA A C 1
ATOM 685 O O . ALA A 1 87 ? 8.108 -11.242 57.493 1.00 65.50 87 ALA A O 1
ATOM 686 N N . ILE A 1 88 ? 7.756 -12.778 55.890 1.00 67.62 88 ILE A N 1
ATOM 687 C CA . ILE A 1 88 ? 7.970 -13.969 56.728 1.00 67.62 88 ILE A CA 1
ATOM 688 C C . ILE A 1 88 ? 9.456 -14.099 57.090 1.00 67.62 88 ILE A C 1
ATOM 690 O O . ILE A 1 88 ? 9.792 -14.274 58.256 1.00 67.62 88 ILE A O 1
ATOM 694 N N . GLN A 1 89 ? 10.356 -13.934 56.122 1.00 68.69 89 GLN A N 1
ATOM 695 C CA . GLN A 1 89 ? 11.800 -13.974 56.332 1.00 68.69 89 GLN A CA 1
ATOM 696 C C . GLN A 1 89 ? 12.273 -12.815 57.219 1.00 68.69 89 GLN A C 1
ATOM 698 O O . GLN A 1 89 ? 13.105 -13.035 58.090 1.00 68.69 89 GLN A O 1
ATOM 703 N N . ALA A 1 90 ? 11.701 -11.613 57.078 1.00 66.44 90 ALA A N 1
ATOM 704 C CA . ALA A 1 90 ? 11.956 -10.498 57.989 1.00 66.44 90 ALA A CA 1
ATOM 705 C C . ALA A 1 90 ? 11.488 -10.810 59.421 1.00 66.44 90 ALA A C 1
ATOM 707 O O . ALA A 1 90 ? 12.233 -10.557 60.365 1.00 66.44 90 ALA A O 1
ATOM 708 N N . ALA A 1 91 ? 10.297 -11.401 59.580 1.00 63.62 91 ALA A N 1
ATOM 709 C CA . ALA A 1 91 ? 9.770 -11.824 60.880 1.00 63.62 91 ALA A CA 1
ATOM 710 C C . ALA A 1 91 ? 10.667 -12.868 61.565 1.00 63.62 91 ALA A C 1
ATOM 712 O O . ALA A 1 91 ? 10.930 -12.757 62.758 1.00 63.62 91 ALA A O 1
ATOM 713 N N . LEU A 1 92 ? 11.176 -13.838 60.802 1.00 64.56 92 LEU A N 1
ATOM 714 C CA . LEU A 1 92 ? 12.088 -14.873 61.295 1.00 64.56 92 LEU A CA 1
ATOM 715 C C . LEU A 1 92 ? 13.513 -14.339 61.532 1.00 64.56 92 LEU A C 1
ATOM 717 O O . LEU A 1 92 ? 14.176 -14.771 62.465 1.00 64.56 92 LEU A O 1
ATOM 721 N N . SER A 1 93 ? 13.976 -13.348 60.760 1.00 58.66 93 SER A N 1
ATOM 722 C CA . SER A 1 93 ? 15.323 -12.759 60.902 1.00 58.66 93 SER A CA 1
ATOM 723 C C . SER A 1 93 ? 15.538 -11.909 62.162 1.00 58.66 93 SER A C 1
ATOM 725 O O . SER A 1 93 ? 16.654 -11.449 62.403 1.00 58.66 93 SER A O 1
ATOM 727 N N . GLY A 1 94 ? 14.495 -11.706 62.978 1.00 53.62 94 GLY A N 1
ATOM 728 C CA . GLY A 1 94 ? 14.652 -11.192 64.343 1.00 53.62 94 GLY A CA 1
ATOM 729 C C . GLY A 1 94 ? 15.471 -12.138 65.231 1.00 53.62 94 GLY A C 1
ATOM 730 O O . GLY A 1 94 ? 16.199 -11.675 66.107 1.00 53.62 94 GLY A O 1
ATOM 731 N N . TYR A 1 95 ? 15.419 -13.441 64.939 1.00 57.16 95 TYR A N 1
ATOM 732 C CA . TYR A 1 95 ? 16.231 -14.485 65.555 1.00 57.16 95 TYR A CA 1
ATOM 733 C C . TYR A 1 95 ? 17.504 -14.665 64.703 1.00 57.16 95 TYR A C 1
ATOM 735 O O . TYR A 1 95 ? 17.454 -15.155 63.572 1.00 57.16 95 TYR A O 1
ATOM 743 N N . GLN A 1 96 ? 18.652 -14.173 65.186 1.00 48.69 96 GLN A N 1
ATOM 744 C CA . GLN A 1 96 ? 19.840 -13.991 64.337 1.00 48.69 96 GLN A CA 1
ATOM 745 C C . GLN A 1 96 ? 20.638 -15.279 64.064 1.00 48.69 96 GLN A C 1
ATOM 747 O O . GLN A 1 96 ? 21.585 -15.604 64.768 1.00 48.69 96 GLN A O 1
ATOM 752 N N . THR A 1 97 ? 20.307 -15.904 62.930 1.00 48.16 97 THR A N 1
ATOM 753 C CA . THR A 1 97 ? 21.249 -16.389 61.894 1.00 48.16 97 THR A CA 1
ATOM 754 C C . THR A 1 97 ? 22.465 -17.229 62.325 1.00 48.16 97 THR A C 1
ATOM 756 O O . THR A 1 97 ? 23.480 -16.676 62.749 1.00 48.16 97 THR A O 1
ATOM 759 N N . GLY A 1 98 ? 22.445 -18.535 62.018 1.00 38.03 98 GLY A N 1
ATOM 760 C CA . GLY A 1 98 ? 23.608 -19.419 62.207 1.00 38.03 98 GLY A CA 1
ATOM 761 C C . GLY A 1 98 ? 23.618 -20.744 61.426 1.00 38.03 98 GLY A C 1
ATOM 762 O O . GLY A 1 98 ? 24.217 -21.690 61.910 1.00 38.03 98 GLY A O 1
ATOM 763 N N . GLU A 1 99 ? 22.948 -20.842 60.266 1.00 44.72 99 GLU A N 1
ATOM 764 C CA . GLU A 1 99 ? 22.747 -22.072 59.444 1.00 44.72 99 GLU A CA 1
ATOM 765 C C . GLU A 1 99 ? 22.075 -23.289 60.121 1.00 44.72 99 GLU A C 1
ATOM 767 O O . GLU A 1 99 ? 21.557 -24.155 59.416 1.00 44.72 99 GLU A O 1
ATOM 772 N N . GLU A 1 100 ? 21.985 -23.336 61.447 1.00 42.75 100 GLU A N 1
ATOM 773 C CA . GLU A 1 100 ? 21.231 -24.351 62.184 1.00 42.75 100 GLU A CA 1
ATOM 774 C C . GLU A 1 100 ? 19.719 -24.057 62.174 1.00 42.75 100 GLU A C 1
ATOM 776 O O . GLU A 1 100 ? 19.270 -22.906 62.133 1.00 42.75 100 GLU A O 1
ATOM 781 N N . SER A 1 101 ? 18.914 -25.121 62.169 1.00 53.12 101 SER A N 1
ATOM 782 C CA . SER A 1 101 ? 17.454 -25.038 62.240 1.00 53.12 101 SER A CA 1
ATOM 783 C C . SER A 1 101 ? 17.010 -24.496 63.595 1.00 53.12 101 SER A C 1
ATOM 785 O O . SER A 1 101 ? 17.449 -25.011 64.618 1.00 53.12 101 SER A O 1
ATOM 787 N N . ILE A 1 102 ? 16.093 -23.522 63.599 1.00 55.75 102 ILE A N 1
ATOM 788 C CA . ILE A 1 102 ? 15.420 -23.068 64.823 1.00 55.75 102 ILE A CA 1
ATOM 789 C C . ILE A 1 102 ? 14.688 -24.270 65.425 1.00 55.75 102 ILE A C 1
ATOM 791 O O . ILE A 1 102 ? 13.741 -24.769 64.811 1.00 55.75 102 ILE A O 1
ATOM 795 N N . ASP A 1 103 ? 15.130 -24.727 66.595 1.00 59.34 103 ASP A N 1
ATOM 796 C CA . ASP A 1 103 ? 14.393 -25.728 67.354 1.00 59.34 103 ASP A CA 1
ATOM 797 C C . ASP A 1 103 ? 13.154 -25.064 67.970 1.00 59.34 103 ASP A C 1
ATOM 799 O O . ASP A 1 103 ? 13.233 -23.988 68.568 1.00 59.34 103 ASP A O 1
ATOM 803 N N . LEU A 1 104 ? 11.989 -25.666 67.746 1.00 59.47 104 LEU A N 1
ATOM 804 C CA . LEU A 1 104 ? 10.710 -25.115 68.192 1.00 59.47 104 LEU A CA 1
ATOM 805 C C . LEU A 1 104 ? 10.418 -25.461 69.655 1.00 59.47 104 LEU A C 1
ATOM 807 O O . LEU A 1 104 ? 9.595 -24.779 70.264 1.00 59.47 104 LEU A O 1
ATOM 811 N N . ASP A 1 105 ? 11.106 -26.460 70.214 1.00 63.38 105 ASP A N 1
ATOM 812 C CA . ASP A 1 105 ? 10.933 -26.893 71.604 1.00 63.38 105 ASP A CA 1
ATOM 813 C C . ASP A 1 105 ? 11.677 -25.976 72.609 1.00 63.38 105 ASP A C 1
ATOM 815 O O . ASP A 1 105 ? 11.360 -25.990 73.798 1.00 63.38 105 ASP A O 1
ATOM 819 N N . ASP A 1 106 ? 12.608 -25.130 72.137 1.00 64.56 106 ASP A N 1
ATOM 820 C CA . ASP A 1 106 ? 13.343 -24.120 72.931 1.00 64.56 106 ASP A CA 1
ATOM 821 C C . ASP A 1 106 ? 12.654 -22.728 72.960 1.00 64.56 106 ASP A C 1
ATOM 823 O O . ASP A 1 106 ? 13.135 -21.799 73.616 1.00 64.56 106 ASP A O 1
ATOM 827 N N . MET A 1 107 ? 11.532 -22.543 72.250 1.00 67.50 107 MET A N 1
ATOM 828 C CA . MET A 1 107 ? 10.814 -21.261 72.160 1.00 67.50 107 MET A CA 1
ATOM 829 C C . MET A 1 107 ? 9.815 -21.080 73.315 1.00 67.50 107 MET A C 1
ATOM 831 O O . MET A 1 107 ? 8.950 -21.928 73.526 1.00 67.50 107 MET A O 1
ATOM 835 N N . ASP A 1 108 ? 9.870 -19.947 74.030 1.00 73.44 108 ASP A N 1
ATOM 836 C CA . ASP A 1 108 ? 8.910 -19.666 75.110 1.00 73.44 108 ASP A CA 1
ATOM 837 C C . ASP A 1 108 ? 7.506 -19.272 74.597 1.00 73.44 108 ASP A C 1
ATOM 839 O O . ASP A 1 108 ? 7.332 -18.818 73.462 1.00 73.44 108 ASP A O 1
ATOM 843 N N . ASP A 1 109 ? 6.479 -19.440 75.443 1.00 73.75 109 ASP A N 1
ATOM 844 C CA . ASP A 1 109 ? 5.068 -19.174 75.101 1.00 73.75 109 ASP A CA 1
ATOM 845 C C . ASP A 1 109 ? 4.809 -17.736 74.597 1.00 73.75 109 ASP A C 1
ATOM 847 O O . ASP A 1 109 ? 3.864 -17.488 73.842 1.00 73.75 109 ASP A O 1
ATOM 851 N N . ASN A 1 110 ? 5.620 -16.765 75.021 1.00 71.25 110 ASN A N 1
ATOM 852 C CA . ASN A 1 110 ? 5.465 -15.350 74.697 1.00 71.25 110 ASN A CA 1
ATOM 853 C C . ASN A 1 110 ? 6.162 -15.000 73.366 1.00 71.25 110 ASN A C 1
ATOM 855 O O . ASN A 1 110 ? 5.601 -14.253 72.554 1.00 71.25 110 ASN A O 1
ATOM 859 N N . ASP A 1 111 ? 7.316 -15.599 73.084 1.00 66.62 111 ASP A N 1
ATOM 860 C CA . ASP A 1 111 ? 7.948 -15.561 71.763 1.00 66.62 111 ASP A CA 1
ATOM 861 C C . ASP A 1 111 ? 7.099 -16.309 70.720 1.00 66.62 111 ASP A C 1
ATOM 863 O O . ASP A 1 111 ? 6.854 -15.780 69.630 1.00 66.62 111 ASP A O 1
ATOM 867 N N . ALA A 1 112 ? 6.495 -17.444 71.086 1.00 65.88 112 ALA A N 1
ATOM 868 C CA . ALA A 1 112 ? 5.506 -18.134 70.259 1.00 65.88 112 ALA A CA 1
ATOM 869 C C . ALA A 1 112 ? 4.294 -17.236 69.931 1.00 65.88 112 ALA A C 1
ATOM 871 O O . ALA A 1 112 ? 3.875 -17.131 68.769 1.00 65.88 112 ALA A O 1
ATOM 872 N N . GLU A 1 113 ? 3.738 -16.526 70.925 1.00 74.81 113 GLU A N 1
ATOM 873 C CA . GLU A 1 113 ? 2.603 -15.623 70.699 1.00 74.81 113 GLU A CA 1
ATOM 874 C C . GLU A 1 113 ? 2.989 -14.393 69.853 1.00 74.81 113 GLU A C 1
ATOM 876 O O . GLU A 1 113 ? 2.175 -13.911 69.055 1.00 74.81 113 GLU A O 1
ATOM 881 N N . THR A 1 114 ? 4.213 -13.865 69.985 1.00 72.94 114 THR A N 1
ATOM 882 C CA . THR A 1 114 ? 4.679 -12.736 69.159 1.00 72.94 114 THR A CA 1
ATOM 883 C C . THR A 1 114 ? 4.972 -13.151 67.719 1.00 72.94 114 THR A C 1
ATOM 885 O O . THR A 1 114 ? 4.489 -12.473 66.804 1.00 72.94 114 THR A O 1
ATOM 888 N N . LEU A 1 115 ? 5.626 -14.293 67.485 1.00 70.62 115 LEU A N 1
ATOM 889 C CA . LEU A 1 115 ? 5.813 -14.868 66.149 1.00 70.62 115 LEU A CA 1
ATOM 890 C C . LEU A 1 115 ? 4.460 -15.080 65.448 1.00 70.62 115 LEU A C 1
ATOM 892 O O . LEU A 1 115 ? 4.265 -14.635 64.310 1.00 70.62 115 LEU A O 1
ATOM 896 N N . TYR A 1 116 ? 3.477 -15.652 66.153 1.00 72.19 116 TYR A N 1
ATOM 897 C CA . TYR A 1 116 ? 2.120 -15.838 65.631 1.00 72.19 116 TYR A CA 1
ATOM 898 C C . TYR A 1 116 ? 1.431 -14.503 65.287 1.00 72.19 116 TYR A C 1
ATOM 900 O O . TYR A 1 116 ? 0.811 -14.377 64.225 1.00 72.19 116 TYR A O 1
ATOM 908 N N . LYS A 1 117 ? 1.581 -13.463 66.124 1.00 78.75 117 LYS A N 1
ATOM 909 C CA . LYS A 1 117 ? 1.065 -12.105 65.845 1.00 78.75 117 LYS A CA 1
ATOM 910 C C . LYS A 1 117 ? 1.706 -11.480 64.601 1.00 78.75 117 LYS A C 1
ATOM 912 O O . LYS A 1 117 ? 0.996 -10.837 63.819 1.00 78.75 117 LYS A O 1
ATOM 917 N N . VAL A 1 118 ? 3.013 -11.651 64.384 1.00 74.56 118 VAL A N 1
ATOM 918 C CA . VAL A 1 118 ? 3.705 -11.105 63.202 1.00 74.56 118 VAL A CA 1
ATOM 919 C C . VAL A 1 118 ? 3.286 -11.850 61.930 1.00 74.56 118 VAL A C 1
ATOM 921 O O . VAL A 1 118 ? 2.877 -11.201 60.961 1.00 74.56 118 VAL A O 1
ATOM 924 N N . LEU A 1 119 ? 3.262 -13.187 61.949 1.00 71.62 119 LEU A N 1
ATOM 925 C CA . LEU A 1 119 ? 2.778 -14.010 60.831 1.00 71.62 119 LEU A CA 1
ATOM 926 C C . LEU A 1 119 ? 1.322 -13.675 60.470 1.00 71.62 119 LEU A C 1
ATOM 928 O O . LEU A 1 119 ? 1.012 -13.402 59.306 1.00 71.62 119 LEU A O 1
ATOM 932 N N . ALA A 1 120 ? 0.427 -13.592 61.459 1.00 79.94 120 ALA A N 1
ATOM 933 C CA . ALA A 1 120 ? -0.969 -13.213 61.243 1.00 79.94 120 ALA A CA 1
ATOM 934 C C . ALA A 1 120 ? -1.109 -11.820 60.599 1.00 79.94 120 ALA A C 1
ATOM 936 O O . ALA A 1 120 ? -1.995 -11.606 59.766 1.00 79.94 120 ALA A O 1
ATOM 937 N N . ASN A 1 121 ? -0.227 -10.873 60.933 1.00 75.25 121 ASN A N 1
ATOM 938 C CA . ASN A 1 121 ? -0.199 -9.556 60.298 1.00 75.25 121 ASN A CA 1
ATOM 939 C C . ASN A 1 121 ? 0.335 -9.604 58.855 1.00 75.25 121 ASN A C 1
ATOM 941 O O . ASN A 1 121 ? -0.249 -8.943 57.992 1.00 75.25 121 ASN A O 1
ATOM 945 N N . ALA A 1 122 ? 1.347 -10.423 58.550 1.00 71.44 122 ALA A N 1
ATOM 946 C CA . ALA A 1 122 ? 1.820 -10.640 57.178 1.00 71.44 122 ALA A CA 1
ATOM 947 C C . ALA A 1 122 ? 0.710 -11.228 56.277 1.00 71.44 122 ALA A C 1
ATOM 949 O O . ALA A 1 122 ? 0.396 -10.667 55.220 1.00 71.44 122 ALA A O 1
ATOM 950 N N . PHE A 1 123 ? 0.017 -12.278 56.738 1.00 71.50 123 PHE A N 1
ATOM 951 C CA . PHE A 1 123 ? -1.120 -12.876 56.021 1.00 71.50 123 PHE A CA 1
ATOM 952 C C . PHE A 1 123 ? -2.319 -11.921 55.870 1.00 71.50 123 PHE A C 1
ATOM 954 O O . PHE A 1 123 ? -3.016 -11.944 54.851 1.00 71.50 123 PHE A O 1
ATOM 961 N N . ARG A 1 124 ? -2.568 -11.032 56.842 1.00 75.00 124 ARG A N 1
ATOM 962 C CA . ARG A 1 124 ? -3.592 -9.975 56.712 1.00 75.00 124 ARG A CA 1
ATOM 963 C C . ARG A 1 124 ? -3.225 -8.963 55.622 1.00 75.00 124 ARG A C 1
ATOM 965 O O . ARG A 1 124 ? -4.090 -8.591 54.825 1.00 75.00 124 ARG A O 1
ATOM 972 N N . GLN A 1 125 ? -1.962 -8.541 55.545 1.00 66.44 125 GLN A N 1
ATOM 973 C CA . GLN A 1 125 ? -1.504 -7.570 54.546 1.00 66.44 125 GLN A CA 1
ATOM 974 C C . GLN A 1 125 ? -1.542 -8.134 53.114 1.00 66.44 125 GLN A C 1
ATOM 976 O O . GLN A 1 125 ? -2.042 -7.456 52.208 1.00 66.44 125 GLN A O 1
ATOM 981 N N . SER A 1 126 ? -1.116 -9.384 52.895 1.00 62.59 126 SER A N 1
ATOM 982 C CA . SER A 1 126 ? -1.184 -10.023 51.569 1.00 62.59 126 SER A CA 1
ATOM 983 C C . SER A 1 126 ? -2.635 -10.171 51.072 1.00 62.59 126 SER A C 1
ATOM 985 O O . SER A 1 126 ? -2.953 -9.780 49.942 1.00 62.59 126 SER A O 1
ATOM 987 N N . LYS A 1 127 ? -3.561 -10.606 51.942 1.00 61.06 127 LYS A N 1
ATOM 988 C CA . LYS A 1 127 ? -4.997 -10.787 51.630 1.00 61.06 127 LYS A CA 1
ATOM 989 C C . LYS A 1 127 ? -5.713 -9.470 51.273 1.00 61.06 127 LYS A C 1
ATOM 991 O O . LYS A 1 127 ? -6.557 -9.437 50.366 1.00 61.06 127 LYS A O 1
ATOM 996 N N . LEU A 1 128 ? -5.336 -8.361 51.917 1.00 57.28 128 LEU A N 1
ATOM 997 C CA . LEU A 1 128 ? -5.824 -7.014 51.582 1.00 57.28 128 LEU A CA 1
ATOM 998 C C . LEU A 1 128 ? -5.328 -6.532 50.207 1.00 57.28 128 LEU A C 1
ATOM 1000 O O . LEU A 1 128 ? -6.084 -5.892 49.467 1.00 57.28 128 LEU A O 1
ATOM 1004 N N . ASN A 1 129 ? -4.089 -6.857 49.836 1.00 54.91 129 ASN A N 1
ATOM 1005 C CA . ASN A 1 129 ? -3.518 -6.480 48.542 1.00 54.91 129 ASN A CA 1
ATOM 1006 C C . ASN A 1 129 ? -4.111 -7.303 47.387 1.00 54.91 129 ASN A C 1
ATOM 1008 O O . ASN A 1 129 ? -4.564 -6.717 46.397 1.00 54.91 129 ASN A O 1
ATOM 1012 N N . GLY A 1 130 ? -4.246 -8.625 47.544 1.00 55.28 130 GLY A N 1
ATOM 1013 C CA . GLY A 1 130 ? -4.898 -9.493 46.552 1.00 55.28 130 GLY A CA 1
ATOM 1014 C C . GLY A 1 130 ? -6.331 -9.055 46.211 1.00 55.28 130 GLY A C 1
ATOM 1015 O O . GLY A 1 130 ? -6.736 -9.068 45.047 1.00 55.28 130 GLY A O 1
ATOM 1016 N N . SER A 1 131 ? -7.080 -8.548 47.195 1.00 51.91 131 SER A N 1
ATOM 1017 C CA . SER A 1 131 ? -8.436 -8.012 46.990 1.00 51.91 131 SER A CA 1
ATOM 1018 C C . SER A 1 131 ? -8.471 -6.756 46.100 1.00 51.91 131 SER A C 1
ATOM 1020 O O . SER A 1 131 ? -9.390 -6.586 45.291 1.00 51.91 131 SER A O 1
ATOM 1022 N N . LYS A 1 132 ? -7.455 -5.884 46.191 1.00 51.00 132 LYS A N 1
ATOM 1023 C CA . LYS A 1 132 ? -7.315 -4.695 45.327 1.00 51.00 132 LYS A CA 1
ATOM 1024 C C . LYS A 1 132 ? -6.931 -5.090 43.895 1.00 51.00 132 LYS A C 1
ATOM 1026 O O . LYS A 1 132 ? -7.474 -4.522 42.945 1.00 51.00 132 LYS A O 1
ATOM 1031 N N . VAL A 1 133 ? -6.067 -6.098 43.732 1.00 55.16 133 VAL A N 1
ATOM 1032 C CA . VAL A 1 133 ? -5.693 -6.663 42.421 1.00 55.16 133 VAL A CA 1
ATOM 1033 C C . VAL A 1 133 ? -6.903 -7.318 41.741 1.00 55.16 133 VAL A C 1
ATOM 1035 O O . VAL A 1 133 ? -7.229 -6.961 40.606 1.00 55.16 133 VAL A O 1
ATOM 1038 N N . LYS A 1 134 ? -7.658 -8.175 42.447 1.00 52.41 134 LYS A N 1
ATOM 1039 C CA . LYS A 1 134 ? -8.882 -8.808 41.914 1.00 52.41 134 LYS A CA 1
ATOM 1040 C C . LYS A 1 134 ? -9.948 -7.773 41.499 1.00 52.41 134 LYS A C 1
ATOM 1042 O O . LYS A 1 134 ? -10.575 -7.941 40.451 1.00 52.41 134 LYS A O 1
ATOM 1047 N N . LYS A 1 135 ? -10.104 -6.652 42.227 1.00 52.34 135 LYS A N 1
ATOM 1048 C CA . LYS A 1 135 ? -10.984 -5.535 41.805 1.00 52.34 135 LYS A CA 1
ATOM 1049 C C . LYS A 1 135 ? -10.479 -4.799 40.552 1.00 52.34 135 LYS A C 1
ATOM 1051 O O . LYS A 1 135 ? -11.284 -4.552 39.654 1.00 52.34 135 LYS A O 1
ATOM 1056 N N . LYS A 1 136 ? -9.174 -4.500 40.440 1.00 53.19 136 LYS A N 1
ATOM 1057 C CA . LYS A 1 136 ? -8.586 -3.924 39.208 1.00 53.19 136 LYS A CA 1
ATOM 1058 C C . LYS A 1 136 ? -8.804 -4.842 37.995 1.00 53.19 136 LYS A C 1
ATOM 1060 O O . LYS A 1 136 ? -9.222 -4.358 36.945 1.00 53.19 136 LYS A O 1
ATOM 1065 N N . SER A 1 137 ? -8.604 -6.152 38.160 1.00 63.59 137 SER A N 1
ATOM 1066 C CA . SER A 1 137 ? -8.820 -7.159 37.109 1.00 63.59 137 SER A CA 1
ATOM 1067 C C . SER A 1 137 ? -10.268 -7.171 36.592 1.00 63.59 137 SER A C 1
ATOM 1069 O O . SER A 1 137 ? -10.485 -7.038 35.385 1.00 63.59 137 SER A O 1
ATOM 1071 N N . LYS A 1 138 ? -11.278 -7.209 37.482 1.00 67.25 138 LYS A N 1
ATOM 1072 C CA . LYS A 1 138 ? -12.697 -7.147 37.066 1.00 67.25 138 LYS A CA 1
ATOM 1073 C C . LYS A 1 138 ? -13.024 -5.876 36.268 1.00 67.25 138 LYS A C 1
ATOM 1075 O O . LYS A 1 138 ? -13.670 -5.974 35.226 1.00 67.25 138 LYS A O 1
ATOM 1080 N N . HIS A 1 139 ? -12.543 -4.702 36.690 1.00 69.88 139 HIS A N 1
ATOM 1081 C CA . HIS A 1 139 ? -12.764 -3.459 35.936 1.00 69.88 139 HIS A CA 1
ATOM 1082 C C . HIS A 1 139 ? -12.066 -3.471 34.561 1.00 69.88 139 HIS A C 1
ATOM 1084 O O . HIS A 1 139 ? -12.650 -3.032 33.571 1.00 69.88 139 HIS A O 1
ATOM 1090 N N . GLY A 1 140 ? -10.858 -4.043 34.473 1.00 69.12 140 GLY A N 1
ATOM 1091 C CA . GLY A 1 140 ? -10.149 -4.250 33.207 1.00 69.12 140 GLY A CA 1
ATOM 1092 C C . GLY A 1 140 ? -10.926 -5.126 32.217 1.00 69.12 140 GLY A C 1
ATOM 1093 O O . GLY A 1 140 ? -11.068 -4.744 31.054 1.00 69.12 140 GLY A O 1
ATOM 1094 N N . LYS A 1 141 ? -11.497 -6.250 32.680 1.00 74.50 141 LYS A N 1
ATOM 1095 C CA . LYS A 1 141 ? -12.355 -7.123 31.854 1.00 74.50 141 LYS A CA 1
ATOM 1096 C C . LYS A 1 141 ? -13.589 -6.371 31.330 1.00 74.50 141 LYS A C 1
ATOM 1098 O O . LYS A 1 141 ? -13.812 -6.350 30.121 1.00 74.50 141 LYS A O 1
ATOM 1103 N N . ILE A 1 142 ? -14.324 -5.671 32.203 1.00 78.94 142 ILE A N 1
ATOM 1104 C CA . ILE A 1 142 ? -15.507 -4.864 31.828 1.00 78.94 142 ILE A CA 1
ATOM 1105 C C . ILE A 1 142 ? -15.155 -3.810 30.765 1.00 78.94 142 ILE A C 1
ATOM 1107 O O . ILE A 1 142 ? -15.850 -3.683 29.756 1.00 78.94 142 ILE A O 1
ATOM 1111 N N . LEU A 1 143 ? -14.050 -3.081 30.948 1.00 79.38 143 LEU A N 1
ATOM 1112 C CA . LEU A 1 143 ? -13.609 -2.051 30.006 1.00 79.38 143 LEU A CA 1
ATOM 1113 C C . LEU A 1 143 ? -13.205 -2.634 28.639 1.00 79.38 143 LEU A C 1
ATOM 1115 O O . LEU A 1 143 ? -13.417 -1.990 27.609 1.00 79.38 143 LEU A O 1
ATOM 1119 N N . THR A 1 144 ? -12.656 -3.850 28.604 1.00 78.69 144 THR A N 1
ATOM 1120 C CA . THR A 1 144 ? -12.368 -4.570 27.354 1.00 78.69 144 THR A CA 1
ATOM 1121 C C . THR A 1 144 ? -13.649 -5.017 26.649 1.00 78.69 144 THR A C 1
ATOM 1123 O O . THR A 1 144 ? -13.781 -4.756 25.454 1.00 78.69 144 THR A O 1
ATOM 1126 N N . TYR A 1 145 ? -14.633 -5.578 27.362 1.00 80.69 145 TYR A N 1
ATOM 1127 C CA . TYR A 1 145 ? -15.936 -5.916 26.770 1.00 80.69 145 TYR A CA 1
ATOM 1128 C C . TYR A 1 145 ? -16.654 -4.682 26.208 1.00 80.69 145 TYR A C 1
ATOM 1130 O O . TYR A 1 145 ? -17.114 -4.711 25.068 1.00 80.69 145 TYR A O 1
ATOM 1138 N N . PHE A 1 146 ? -16.668 -3.563 26.941 1.00 86.31 146 PHE A N 1
ATOM 1139 C CA . PHE A 1 146 ? -17.218 -2.297 26.444 1.00 86.31 146 PHE A CA 1
ATOM 1140 C C . PHE A 1 146 ? -16.530 -1.836 25.147 1.00 86.31 146 PHE A C 1
ATOM 1142 O O . PHE A 1 146 ? -17.203 -1.476 24.182 1.00 86.31 146 PHE A O 1
ATOM 1149 N N . ARG A 1 147 ? -15.193 -1.904 25.077 1.00 87.31 147 ARG A N 1
ATOM 1150 C CA . ARG A 1 147 ? -14.436 -1.572 23.855 1.00 87.31 147 ARG A CA 1
ATOM 1151 C C . ARG A 1 147 ? -14.784 -2.494 22.683 1.00 87.31 147 ARG A C 1
ATOM 1153 O O . ARG A 1 147 ? -14.884 -2.003 21.563 1.00 87.31 147 ARG A O 1
ATOM 1160 N N . ILE A 1 148 ? -15.004 -3.788 22.926 1.00 86.19 148 ILE A N 1
ATOM 1161 C CA . ILE A 1 148 ? -15.453 -4.738 21.896 1.00 86.19 148 ILE A CA 1
ATOM 1162 C C . ILE A 1 148 ? -16.862 -4.373 21.406 1.00 86.19 148 ILE A C 1
ATOM 1164 O O . ILE A 1 148 ? -17.056 -4.263 20.200 1.00 86.19 148 ILE A O 1
ATOM 1168 N N . ARG A 1 149 ? -17.814 -4.064 22.300 1.00 88.88 149 ARG A N 1
ATOM 1169 C CA . ARG A 1 149 ? -19.167 -3.626 21.900 1.00 88.88 149 ARG A CA 1
ATOM 1170 C C . ARG A 1 149 ? -19.174 -2.295 21.137 1.00 88.88 149 ARG A C 1
ATOM 1172 O O . ARG A 1 149 ? -19.946 -2.133 20.197 1.00 88.88 149 ARG A O 1
ATOM 1179 N N . VAL A 1 150 ? -18.278 -1.360 21.462 1.00 92.50 150 VAL A N 1
ATOM 1180 C CA . VAL A 1 150 ? -18.085 -0.134 20.661 1.00 92.50 150 VAL A CA 1
ATOM 1181 C C . VAL A 1 150 ? -17.543 -0.454 19.261 1.00 92.50 150 VAL A C 1
ATOM 1183 O O . VAL A 1 150 ? -17.948 0.193 18.295 1.00 92.50 150 VAL A O 1
ATOM 1186 N N . LEU A 1 151 ? -16.668 -1.456 19.118 1.00 93.06 151 LEU A N 1
ATOM 1187 C CA . LEU A 1 151 ? -16.222 -1.929 17.804 1.00 93.06 151 LEU A CA 1
ATOM 1188 C C . LEU A 1 151 ? -17.358 -2.623 17.038 1.00 93.06 151 LEU A C 1
ATOM 1190 O O . LEU A 1 151 ? -17.519 -2.311 15.865 1.00 93.06 151 LEU A O 1
ATOM 1194 N N . ASP A 1 152 ? -18.185 -3.455 17.686 1.00 90.69 152 ASP A N 1
ATOM 1195 C CA . ASP A 1 152 ? -19.382 -4.069 17.077 1.00 90.69 152 ASP A CA 1
ATOM 1196 C C . ASP A 1 152 ? -20.311 -2.997 16.469 1.00 90.69 152 ASP A C 1
ATOM 1198 O O . ASP A 1 152 ? -20.704 -3.088 15.305 1.00 90.69 152 ASP A O 1
ATOM 1202 N N . LEU A 1 153 ? -20.603 -1.927 17.219 1.00 93.00 153 LEU A N 1
ATOM 1203 C CA . LEU A 1 153 ? -21.447 -0.817 16.756 1.00 93.00 153 LEU A CA 1
ATOM 1204 C C . LEU A 1 153 ? -20.821 -0.037 15.587 1.00 93.00 153 LEU A C 1
ATOM 1206 O O . LEU A 1 153 ? -21.514 0.274 14.615 1.00 93.00 153 LEU A O 1
ATOM 1210 N N . LEU A 1 154 ? -19.514 0.247 15.637 1.00 95.06 154 LEU A N 1
ATOM 1211 C CA . LEU A 1 154 ? -18.789 0.862 14.515 1.00 95.06 154 LEU A CA 1
ATOM 1212 C C . LEU A 1 154 ? -18.807 -0.043 13.276 1.00 95.06 154 LEU A C 1
ATOM 1214 O O . LEU A 1 154 ? -18.953 0.433 12.153 1.00 95.06 154 LEU A O 1
ATOM 1218 N N . GLU A 1 155 ? -18.691 -1.350 13.472 1.00 92.75 155 GLU A N 1
ATOM 1219 C CA . GLU A 1 155 ? -18.708 -2.350 12.416 1.00 92.75 155 GLU A CA 1
ATOM 1220 C C . GLU A 1 155 ? -20.081 -2.535 11.754 1.00 92.75 155 GLU A C 1
ATOM 1222 O O . GLU A 1 155 ? -20.126 -2.842 10.558 1.00 92.75 155 GLU A O 1
ATOM 1227 N N . ILE A 1 156 ? -21.176 -2.342 12.495 1.00 92.88 156 ILE A N 1
ATOM 1228 C CA . ILE A 1 156 ? -22.547 -2.263 11.963 1.00 92.88 156 ILE A CA 1
ATOM 1229 C C . ILE A 1 156 ? -22.716 -0.956 11.177 1.00 92.88 156 ILE A C 1
ATOM 1231 O O . ILE A 1 156 ? -23.137 -0.972 10.018 1.00 92.88 156 ILE A O 1
ATOM 1235 N N . TYR A 1 157 ? -22.302 0.173 11.760 1.00 93.81 157 TYR A N 1
ATOM 1236 C CA . TYR A 1 157 ? -22.358 1.487 11.118 1.00 93.81 157 TYR A CA 1
ATOM 1237 C C . TYR A 1 157 ? -21.618 1.517 9.768 1.00 93.81 157 TYR A C 1
ATOM 1239 O O . TYR A 1 157 ? -22.181 1.965 8.766 1.00 93.81 157 TYR A O 1
ATOM 1247 N N . LEU A 1 158 ? -20.399 0.966 9.705 1.00 93.94 158 LEU A N 1
ATOM 1248 C CA . LEU A 1 158 ? -19.607 0.863 8.472 1.00 93.94 158 LEU A CA 1
ATOM 1249 C C . LEU A 1 158 ? -20.261 -0.039 7.407 1.00 93.94 158 LEU A C 1
ATOM 1251 O O . LEU A 1 158 ? -20.023 0.162 6.216 1.00 93.94 158 LEU A O 1
ATOM 1255 N N . GLY A 1 159 ? -21.100 -1.000 7.809 1.00 90.81 159 GLY A N 1
ATOM 1256 C CA . GLY A 1 159 ? -21.905 -1.818 6.896 1.00 90.81 159 GLY A CA 1
ATOM 1257 C C . GLY A 1 159 ? -23.138 -1.096 6.334 1.00 90.81 159 GLY A C 1
ATOM 1258 O O . GLY A 1 159 ? -23.546 -1.370 5.209 1.00 90.81 159 GLY A O 1
ATOM 1259 N N . SER A 1 160 ? -23.698 -0.134 7.074 1.00 90.00 160 SER A N 1
ATOM 1260 C CA . SER A 1 160 ? -24.997 0.504 6.780 1.00 90.00 160 SER A CA 1
ATOM 1261 C C . SER A 1 160 ? -25.053 1.407 5.534 1.00 90.00 160 SER A C 1
ATOM 1263 O O . SER A 1 160 ? -26.129 1.886 5.170 1.00 90.00 160 SER A O 1
ATOM 1265 N N . GLY A 1 161 ? -23.907 1.711 4.918 1.00 86.31 161 GLY A N 1
ATOM 1266 C CA . GLY A 1 161 ? -23.744 2.864 4.025 1.00 86.31 161 GLY A CA 1
ATOM 1267 C C . GLY A 1 161 ? -23.415 4.141 4.816 1.00 86.31 161 GLY A C 1
ATOM 1268 O O . GLY A 1 161 ? -24.253 5.035 4.907 1.00 86.31 161 GLY A O 1
ATOM 1269 N N . PRO A 1 162 ? -22.221 4.235 5.423 1.00 91.50 162 PRO A N 1
ATOM 1270 C CA . PRO A 1 162 ? -21.827 5.357 6.278 1.00 91.50 162 PRO A CA 1
ATOM 1271 C C . PRO A 1 162 ? -21.607 6.670 5.502 1.00 91.50 162 PRO A C 1
ATOM 1273 O O . PRO A 1 162 ? -21.504 6.693 4.271 1.00 91.50 162 PRO A O 1
ATOM 1276 N N . GLY A 1 163 ? -21.466 7.783 6.227 1.00 91.62 163 GLY A N 1
ATOM 1277 C CA . GLY A 1 163 ? -20.961 9.041 5.677 1.00 91.62 163 GLY A CA 1
ATOM 1278 C C . GLY A 1 163 ? -19.458 8.964 5.379 1.00 91.62 163 GLY A C 1
ATOM 1279 O O . GLY A 1 163 ? -18.670 8.490 6.203 1.00 91.62 163 GLY A O 1
ATOM 1280 N N . MET A 1 164 ? -19.023 9.463 4.216 1.00 91.25 164 MET A N 1
ATOM 1281 C CA . MET A 1 164 ? -17.607 9.438 3.813 1.00 91.25 164 MET A CA 1
ATOM 1282 C C . MET A 1 164 ? -16.723 10.221 4.795 1.00 91.25 164 MET A C 1
ATOM 1284 O O . MET A 1 164 ? -15.654 9.750 5.181 1.00 91.25 164 MET A O 1
ATOM 1288 N N . LEU A 1 165 ? -17.184 11.394 5.246 1.00 90.62 165 LEU A N 1
ATOM 1289 C CA . LEU A 1 165 ? -16.470 12.199 6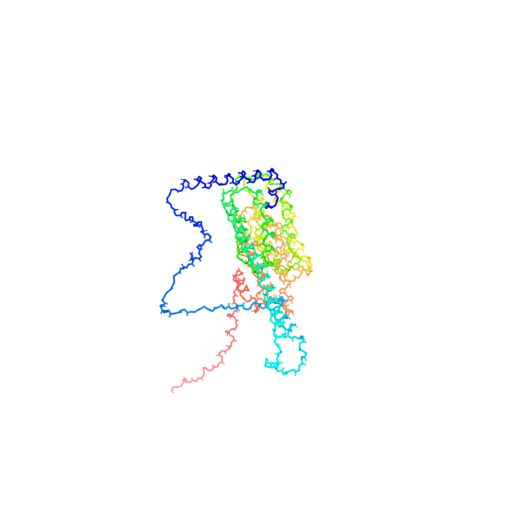.238 1.00 90.62 165 LEU A CA 1
ATOM 1290 C C . LEU A 1 165 ? -16.380 11.488 7.600 1.00 90.62 165 LEU A C 1
ATOM 1292 O O . LEU A 1 165 ? -15.318 11.507 8.220 1.00 90.62 165 LEU A O 1
ATOM 1296 N N . SER A 1 166 ? -17.453 10.831 8.047 1.00 91.44 166 SER A N 1
ATOM 1297 C CA . SER A 1 166 ? -17.483 10.078 9.307 1.00 91.44 166 SER A CA 1
ATOM 1298 C C . SER A 1 166 ? -16.497 8.902 9.288 1.00 91.44 166 SER A C 1
ATOM 1300 O O . SER A 1 166 ? -15.709 8.762 10.222 1.00 91.44 166 SER A O 1
ATOM 1302 N N . CYS A 1 167 ? -16.408 8.144 8.185 1.00 93.12 167 CYS A N 1
ATOM 1303 C CA . CYS A 1 167 ? -15.385 7.096 8.010 1.00 93.12 167 CYS A CA 1
ATOM 1304 C C . CYS A 1 167 ? -13.957 7.636 8.200 1.00 93.12 167 CYS A C 1
ATOM 1306 O O . CYS A 1 167 ? -13.136 7.038 8.895 1.00 93.12 167 CYS A O 1
ATOM 1308 N N . LEU A 1 168 ? -13.663 8.797 7.610 1.00 91.81 168 LEU A N 1
ATOM 1309 C CA . LEU A 1 168 ? -12.346 9.430 7.697 1.00 91.81 168 LEU A CA 1
ATOM 1310 C C . LEU A 1 168 ? -12.062 10.030 9.087 1.00 91.81 168 LEU A C 1
ATOM 1312 O O . LEU A 1 168 ? -10.911 10.035 9.516 1.00 91.81 168 LEU A O 1
ATOM 1316 N N . LYS A 1 169 ? -13.093 10.467 9.825 1.00 90.69 169 LYS A N 1
ATOM 1317 C CA . LYS A 1 169 ? -12.978 10.870 11.240 1.00 90.69 169 LYS A CA 1
ATOM 1318 C C . LYS A 1 169 ? -12.699 9.683 12.175 1.00 90.69 169 LYS A C 1
ATOM 1320 O O . LYS A 1 169 ? -11.967 9.854 13.144 1.00 90.69 169 LYS A O 1
ATOM 1325 N N . ILE A 1 170 ? -13.252 8.497 11.897 1.00 92.75 170 ILE A N 1
ATOM 1326 C CA . ILE A 1 170 ? -13.073 7.270 12.705 1.00 92.75 170 ILE A CA 1
ATOM 1327 C C . ILE A 1 170 ? -11.660 6.670 12.537 1.00 92.75 170 ILE A C 1
ATOM 1329 O O . ILE A 1 170 ? -11.115 6.080 13.471 1.00 92.75 170 ILE A O 1
ATOM 1333 N N . MET A 1 171 ? -11.045 6.864 11.367 1.00 92.50 171 MET A N 1
ATOM 1334 C CA . MET A 1 171 ? -9.751 6.293 10.971 1.00 92.50 171 MET A CA 1
ATOM 1335 C C . MET A 1 171 ? -8.595 6.565 11.953 1.00 92.50 171 MET A C 1
ATOM 1337 O O . MET A 1 171 ? -7.977 5.620 12.443 1.00 92.50 171 MET A O 1
ATOM 1341 N N . LEU A 1 172 ? -8.285 7.834 12.260 1.00 91.56 172 LEU A N 1
ATOM 1342 C CA . LEU A 1 172 ? -7.167 8.162 13.160 1.00 91.56 172 LEU A CA 1
ATOM 1343 C C . LEU A 1 172 ? -7.388 7.658 14.602 1.00 91.56 172 LEU A C 1
ATOM 1345 O O . LEU A 1 172 ? -6.455 7.059 15.138 1.00 91.56 172 LEU A O 1
ATOM 1349 N N . PRO A 1 173 ? -8.584 7.796 15.216 1.00 92.94 173 PRO A N 1
ATOM 1350 C CA . PRO A 1 173 ? -8.915 7.141 16.480 1.00 92.94 173 PRO A CA 1
ATOM 1351 C C . PRO A 1 173 ? -8.692 5.625 16.473 1.00 92.94 173 PRO A C 1
ATOM 1353 O O . PRO A 1 173 ? -8.075 5.110 17.403 1.00 92.94 173 PRO A O 1
ATOM 1356 N N . LEU A 1 174 ? -9.125 4.897 15.436 1.00 93.56 174 LEU A N 1
ATOM 1357 C CA . LEU A 1 174 ? -8.870 3.453 15.360 1.00 93.56 174 LEU A CA 1
ATOM 1358 C C . LEU A 1 174 ? -7.372 3.137 15.234 1.00 93.56 174 LEU A C 1
ATOM 1360 O O . LEU A 1 174 ? -6.901 2.208 15.884 1.00 93.56 174 LEU A O 1
ATOM 1364 N N . LEU A 1 175 ? -6.598 3.933 14.490 1.00 91.81 175 LEU A N 1
ATOM 1365 C CA . LEU A 1 175 ? -5.137 3.791 14.422 1.00 91.81 175 LEU A CA 1
ATOM 1366 C C . LEU A 1 175 ? -4.415 4.203 15.720 1.00 91.81 175 LEU A C 1
ATOM 1368 O O . LEU A 1 175 ? -3.286 3.775 15.937 1.00 91.81 175 LEU A O 1
ATOM 1372 N N . GLN A 1 176 ? -5.009 5.033 16.582 1.00 89.62 176 GLN A N 1
ATOM 1373 C CA . GLN A 1 176 ? -4.497 5.309 17.935 1.00 89.62 176 GLN A CA 1
ATOM 1374 C C . GLN A 1 176 ? -4.816 4.154 18.893 1.00 89.62 176 GLN A C 1
ATOM 1376 O O . GLN A 1 176 ? -3.964 3.743 19.677 1.00 89.62 176 GLN A O 1
ATOM 1381 N N . VAL A 1 177 ? -6.019 3.581 18.798 1.00 89.44 177 VAL A N 1
ATOM 1382 C CA . VAL A 1 177 ? -6.395 2.388 19.569 1.00 89.44 177 VAL A CA 1
ATOM 1383 C C . VAL A 1 177 ? -5.555 1.180 19.134 1.00 89.44 177 VAL A C 1
ATOM 1385 O O . VAL A 1 177 ? -5.104 0.434 19.996 1.00 89.44 177 VAL A O 1
ATOM 1388 N N . LEU A 1 178 ? -5.269 1.008 17.839 1.00 90.44 178 LEU A N 1
ATOM 1389 C CA . LEU A 1 178 ? -4.354 -0.023 17.333 1.00 90.44 178 LEU A CA 1
ATOM 1390 C C . LEU A 1 178 ? -2.971 0.105 17.986 1.00 90.44 178 LEU A C 1
ATOM 1392 O O . LEU A 1 178 ? -2.485 -0.839 18.603 1.00 90.44 178 LEU A O 1
ATOM 1396 N N . GLU A 1 179 ? -2.389 1.302 17.920 1.00 88.00 179 GLU A N 1
ATOM 1397 C CA . GLU A 1 179 ? -1.077 1.621 18.487 1.00 88.00 179 GLU A CA 1
ATOM 1398 C C . GLU A 1 179 ? -0.988 1.335 19.997 1.00 88.00 179 GLU A C 1
ATOM 1400 O O . GLU A 1 179 ? 0.029 0.840 20.476 1.00 88.00 179 GLU A O 1
ATOM 1405 N N . PHE A 1 180 ? -2.059 1.606 20.749 1.00 85.25 180 PHE A N 1
ATOM 1406 C CA . PHE A 1 180 ? -2.136 1.332 22.188 1.00 85.25 180 PHE A CA 1
ATOM 1407 C C . PHE A 1 180 ? -2.278 -0.163 22.528 1.00 85.25 180 PHE A C 1
ATOM 1409 O O . PHE A 1 180 ? -1.857 -0.580 23.605 1.00 85.25 180 PHE A O 1
ATOM 1416 N N . ASN A 1 181 ? -2.871 -0.972 21.642 1.00 84.94 181 ASN A N 1
ATOM 1417 C CA . ASN A 1 181 ? -3.057 -2.412 21.866 1.00 84.94 181 ASN A CA 1
ATOM 1418 C C . ASN A 1 181 ? -1.898 -3.274 21.337 1.00 84.94 181 ASN A C 1
ATOM 1420 O O . ASN A 1 181 ? -1.788 -4.419 21.751 1.00 84.94 181 ASN A O 1
ATOM 1424 N N . ILE A 1 182 ? -1.031 -2.751 20.461 1.00 84.75 182 ILE A N 1
ATOM 1425 C CA . ILE A 1 182 ? 0.214 -3.439 20.062 1.00 84.75 182 ILE A CA 1
ATOM 1426 C C . ILE A 1 182 ? 1.246 -3.424 21.205 1.00 84.75 182 ILE A C 1
ATOM 1428 O O . ILE A 1 182 ? 2.041 -4.343 21.328 1.00 84.75 182 ILE A O 1
ATOM 1432 N N . ARG A 1 183 ? 1.217 -2.402 22.072 1.00 77.94 183 ARG A N 1
ATOM 1433 C CA . ARG A 1 183 ? 2.157 -2.229 23.197 1.00 77.94 183 ARG A CA 1
ATOM 1434 C C . ARG A 1 183 ? 1.782 -3.016 24.470 1.00 77.94 183 ARG A C 1
ATOM 1436 O O . ARG A 1 183 ? 2.280 -2.679 25.538 1.00 77.94 183 ARG A O 1
ATOM 1443 N N . ASP A 1 184 ? 0.851 -3.969 24.396 1.00 75.62 184 ASP A N 1
ATOM 1444 C CA . ASP A 1 184 ? 0.362 -4.731 25.556 1.00 75.62 184 ASP A CA 1
ATOM 1445 C C . ASP A 1 184 ? -0.105 -6.132 25.133 1.00 75.62 184 ASP A C 1
ATOM 1447 O O . ASP A 1 184 ? -1.180 -6.300 24.545 1.00 75.6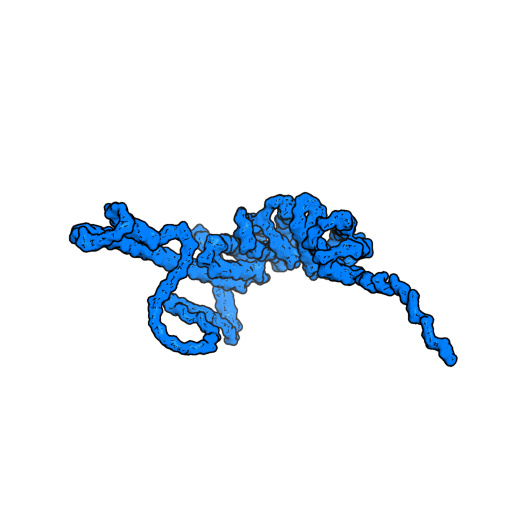2 184 ASP A O 1
ATOM 1451 N N . ASP A 1 185 ? 0.705 -7.142 25.450 1.00 65.75 185 ASP A N 1
ATOM 1452 C CA . ASP A 1 185 ? 0.472 -8.538 25.078 1.00 65.75 185 ASP A CA 1
ATOM 1453 C C . ASP A 1 185 ? -0.825 -9.135 25.645 1.00 65.75 185 ASP A C 1
ATOM 1455 O O . ASP A 1 185 ? -1.402 -10.033 25.025 1.00 65.75 185 ASP A O 1
ATOM 1459 N N . HIS A 1 186 ? -1.352 -8.615 26.758 1.00 68.25 186 HIS A N 1
ATOM 1460 C CA . HIS A 1 186 ? -2.611 -9.093 27.337 1.00 68.25 186 HIS A CA 1
ATOM 1461 C C . HIS A 1 186 ? -3.845 -8.583 26.569 1.00 68.25 186 HIS A C 1
ATOM 1463 O O . HIS A 1 186 ? -4.967 -9.029 26.820 1.00 68.25 186 HIS A O 1
ATOM 1469 N N . LYS A 1 187 ? -3.677 -7.666 25.601 1.00 72.38 187 LYS A N 1
ATOM 1470 C CA . LYS A 1 187 ? -4.776 -7.093 24.798 1.00 72.38 187 LYS A CA 1
ATOM 1471 C C . LYS A 1 187 ? -4.967 -7.747 23.421 1.00 72.38 187 LYS A C 1
ATOM 1473 O O . LYS A 1 187 ? -5.760 -7.241 22.621 1.00 72.38 187 LYS A O 1
ATOM 1478 N N . LYS A 1 188 ? -4.325 -8.892 23.148 1.00 79.19 188 LYS A N 1
ATOM 1479 C CA . LYS A 1 188 ? -4.414 -9.649 21.875 1.00 79.19 188 LYS A CA 1
ATOM 1480 C C . LYS A 1 188 ? -5.843 -9.800 21.296 1.00 79.19 188 LYS A C 1
ATOM 1482 O O . LYS A 1 188 ? -6.008 -9.497 20.111 1.00 79.19 188 LYS A O 1
ATOM 1487 N N . PRO A 1 189 ? -6.903 -10.144 22.062 1.00 80.50 189 PRO A N 1
ATOM 1488 C CA . PRO A 1 189 ? -8.265 -10.236 21.510 1.00 80.50 189 PRO A CA 1
ATOM 1489 C C . PRO A 1 189 ? -8.812 -8.892 20.996 1.00 80.50 189 PRO A C 1
ATOM 1491 O O . PRO A 1 189 ? -9.427 -8.817 19.930 1.00 80.50 189 PRO A O 1
ATOM 1494 N N . LEU A 1 190 ? -8.544 -7.803 21.724 1.00 84.69 190 LEU A N 1
ATOM 1495 C CA . LEU A 1 190 ? -8.952 -6.454 21.330 1.00 84.69 190 LEU A CA 1
ATOM 1496 C C . LEU A 1 190 ? -8.135 -5.959 20.126 1.00 84.69 190 LEU A C 1
ATOM 1498 O O . LEU A 1 190 ? -8.700 -5.353 19.217 1.00 84.69 190 LEU A O 1
ATOM 1502 N N . LEU A 1 191 ? -6.838 -6.274 20.071 1.00 88.62 191 LEU A N 1
ATOM 1503 C CA . LEU A 1 191 ? -5.968 -5.995 18.925 1.00 88.62 191 LEU A CA 1
ATOM 1504 C C . LEU A 1 191 ? -6.515 -6.615 17.625 1.00 88.62 191 LEU A C 1
ATOM 1506 O O . LEU A 1 191 ? -6.604 -5.925 16.606 1.00 88.62 191 LEU A O 1
ATOM 1510 N N . VAL A 1 192 ? -6.950 -7.880 17.661 1.00 90.06 192 VAL A N 1
ATOM 1511 C CA . VAL A 1 192 ? -7.568 -8.561 16.506 1.00 90.06 192 VAL A CA 1
ATOM 1512 C C . VAL A 1 192 ? -8.854 -7.855 16.058 1.00 90.06 192 VAL A C 1
ATOM 1514 O O . VAL A 1 192 ? -9.016 -7.584 14.865 1.00 90.06 192 VAL A O 1
ATOM 1517 N N . ARG A 1 193 ? -9.744 -7.481 16.990 1.00 91.00 193 ARG A N 1
ATOM 1518 C CA . ARG A 1 193 ? -10.986 -6.754 16.658 1.00 91.00 193 ARG A CA 1
ATOM 1519 C C . ARG A 1 193 ? -10.730 -5.359 16.083 1.00 91.00 193 ARG A C 1
ATOM 1521 O O . ARG A 1 193 ? -11.379 -4.975 15.112 1.00 91.00 193 ARG A O 1
ATOM 1528 N N . VAL A 1 194 ? -9.753 -4.616 16.606 1.00 93.56 194 VAL A N 1
ATOM 1529 C CA . VAL A 1 194 ? -9.372 -3.295 16.067 1.00 93.56 194 VAL A CA 1
ATOM 1530 C C . VAL A 1 194 ? -8.835 -3.421 14.637 1.00 93.56 194 VAL A C 1
ATOM 1532 O O . VAL A 1 194 ? -9.240 -2.648 13.765 1.00 93.56 194 VAL A O 1
ATOM 1535 N N . ARG A 1 195 ? -7.992 -4.428 14.363 1.00 94.50 195 ARG A N 1
ATOM 1536 C CA . ARG A 1 195 ? -7.513 -4.742 13.005 1.00 94.50 195 ARG A CA 1
ATOM 1537 C C . ARG A 1 195 ? -8.657 -5.134 12.060 1.00 94.50 195 ARG A C 1
ATOM 1539 O O . ARG A 1 195 ? -8.662 -4.693 10.911 1.00 94.50 195 ARG A O 1
ATOM 1546 N N . HIS A 1 196 ? -9.648 -5.901 12.527 1.00 94.44 196 HIS A N 1
ATOM 1547 C CA . HIS A 1 196 ? -10.837 -6.227 11.730 1.00 94.44 196 HIS A CA 1
ATOM 1548 C C . HIS A 1 196 ? -11.645 -4.968 11.373 1.00 94.44 196 HIS A C 1
ATOM 1550 O O . HIS A 1 196 ? -11.911 -4.722 10.196 1.00 94.44 196 HIS A O 1
ATOM 1556 N N . CYS A 1 197 ? -11.963 -4.123 12.357 1.00 95.62 197 CYS A N 1
ATOM 1557 C CA . CYS A 1 197 ? -12.720 -2.887 12.146 1.00 95.62 197 CYS A CA 1
ATOM 1558 C C . CYS A 1 197 ? -11.996 -1.906 11.195 1.00 95.62 197 CYS A C 1
ATOM 1560 O O . CYS A 1 197 ? -12.618 -1.353 10.286 1.00 95.62 197 CYS A O 1
ATOM 1562 N N . LEU A 1 198 ? -10.666 -1.767 11.303 1.00 96.06 198 LEU A N 1
ATOM 1563 C CA . LEU A 1 198 ? -9.845 -0.992 10.355 1.00 96.06 198 LEU A CA 1
ATOM 1564 C C . LEU A 1 198 ? -9.883 -1.553 8.924 1.00 96.06 198 LEU A C 1
ATOM 1566 O O . LEU A 1 198 ? -9.991 -0.786 7.960 1.00 96.06 198 LEU A O 1
ATOM 1570 N N . ARG A 1 199 ? -9.835 -2.883 8.771 1.00 95.75 199 ARG A N 1
ATOM 1571 C CA . ARG A 1 199 ? -9.965 -3.553 7.467 1.00 95.75 199 ARG A CA 1
ATOM 1572 C C . ARG A 1 199 ? -11.360 -3.358 6.871 1.00 95.75 199 ARG A C 1
ATOM 1574 O O . ARG A 1 199 ? -11.471 -3.156 5.662 1.00 95.75 199 ARG A O 1
ATOM 1581 N N . LYS A 1 200 ? -12.410 -3.377 7.699 1.00 95.00 200 LYS A N 1
ATOM 1582 C CA . LYS A 1 200 ? -13.800 -3.112 7.293 1.00 95.00 200 LYS A CA 1
ATOM 1583 C C . LYS A 1 200 ? -13.958 -1.671 6.802 1.00 95.00 200 LYS A C 1
ATOM 1585 O O . LYS A 1 200 ? -14.435 -1.460 5.689 1.00 95.00 200 LYS A O 1
ATOM 1590 N N . LEU A 1 201 ? -13.447 -0.700 7.568 1.00 96.12 201 LEU A N 1
ATOM 1591 C CA . LEU A 1 201 ? -13.422 0.727 7.222 1.00 96.12 201 LEU A CA 1
ATOM 1592 C C . LEU A 1 201 ? -12.729 0.968 5.874 1.00 96.12 201 LEU A C 1
ATOM 1594 O O . LEU A 1 201 ? -13.326 1.547 4.969 1.00 96.12 201 LEU A O 1
ATOM 1598 N N . SER A 1 202 ? -11.511 0.451 5.700 1.00 95.31 202 SER A N 1
ATOM 1599 C CA . SER A 1 202 ? -10.704 0.651 4.482 1.00 95.31 202 SER A CA 1
ATOM 1600 C C . SER A 1 202 ? -11.264 -0.033 3.218 1.00 95.31 202 SER A C 1
ATOM 1602 O O . SER A 1 202 ? -10.761 0.180 2.106 1.00 95.31 202 SER A O 1
ATOM 1604 N N . ASN A 1 203 ? -12.322 -0.839 3.370 1.00 93.94 203 ASN A N 1
ATOM 1605 C CA . ASN A 1 203 ? -13.027 -1.530 2.291 1.00 93.94 203 ASN A CA 1
ATOM 1606 C C . ASN A 1 203 ? -14.479 -1.062 2.079 1.00 93.94 203 ASN A C 1
ATOM 1608 O O . ASN A 1 203 ? -15.168 -1.637 1.233 1.00 93.94 203 ASN A O 1
ATOM 1612 N N . VAL A 1 204 ? -14.937 0.002 2.753 1.00 92.88 204 VAL A N 1
ATOM 1613 C CA . VAL A 1 204 ? -16.230 0.637 2.443 1.00 92.88 204 VAL A CA 1
ATOM 1614 C C . VAL A 1 204 ? -16.226 1.154 0.995 1.00 92.88 204 VAL A C 1
ATOM 1616 O O . VAL A 1 204 ? -15.320 1.874 0.574 1.00 92.88 204 VAL A O 1
ATOM 1619 N N . LYS A 1 205 ? -17.247 0.771 0.215 1.00 88.00 205 LYS A N 1
ATOM 1620 C CA . LYS A 1 205 ? -17.408 1.152 -1.208 1.00 88.00 205 LYS A CA 1
ATOM 1621 C C . LYS A 1 205 ? -18.608 2.066 -1.472 1.00 88.00 205 LYS A C 1
ATOM 1623 O O . LYS A 1 205 ? -18.605 2.791 -2.462 1.00 88.00 205 LYS A O 1
ATOM 1628 N N . LYS A 1 206 ? -19.635 2.005 -0.619 1.00 86.88 206 LYS A N 1
ATOM 1629 C CA . LYS A 1 206 ? -20.887 2.765 -0.735 1.00 86.88 206 LYS A CA 1
ATOM 1630 C C . LYS A 1 206 ? -20.957 3.782 0.403 1.00 86.88 206 LYS A C 1
ATOM 1632 O O . LYS A 1 206 ? -20.719 3.416 1.550 1.00 86.88 206 LYS A O 1
ATOM 1637 N N . PHE A 1 207 ? -21.315 5.020 0.080 1.00 90.44 207 PHE A N 1
ATOM 1638 C CA . PHE A 1 207 ? -21.504 6.108 1.039 1.00 90.44 207 PHE A CA 1
ATOM 1639 C C . PHE A 1 207 ? -22.864 6.752 0.790 1.00 90.44 207 PHE A C 1
ATOM 1641 O O . PHE A 1 207 ? -23.214 6.959 -0.371 1.00 90.44 207 PHE A O 1
ATOM 1648 N N . ILE A 1 208 ? -23.605 7.087 1.848 1.00 85.81 208 ILE A N 1
ATOM 1649 C CA . ILE A 1 208 ? -24.857 7.855 1.713 1.00 85.81 208 ILE A CA 1
ATOM 1650 C C . ILE A 1 208 ? -24.551 9.348 1.553 1.00 85.81 208 ILE A C 1
ATOM 1652 O O . ILE A 1 208 ? -25.125 10.003 0.689 1.00 85.81 208 ILE A O 1
ATOM 1656 N N . LEU A 1 209 ? -23.597 9.876 2.331 1.00 84.31 209 LEU A N 1
ATOM 1657 C CA . LEU A 1 209 ? -23.185 11.279 2.269 1.00 84.31 209 LEU A CA 1
ATOM 1658 C C . LEU A 1 209 ? -21.719 11.413 1.836 1.00 84.31 209 LEU A C 1
ATOM 1660 O O . LEU A 1 209 ? -20.820 10.813 2.430 1.00 84.31 209 LEU A O 1
ATOM 1664 N N . VAL A 1 210 ? -21.485 12.234 0.810 1.00 82.19 210 VAL A N 1
ATOM 1665 C CA . VAL A 1 210 ? -20.161 12.513 0.208 1.00 82.19 210 VAL A CA 1
ATOM 1666 C C . VAL A 1 210 ? -19.714 13.974 0.452 1.00 82.19 210 VAL A C 1
ATOM 1668 O O . VAL A 1 210 ? -18.603 14.384 0.101 1.00 82.19 210 VAL A O 1
ATOM 1671 N N . GLU A 1 211 ? -20.574 14.765 1.095 1.00 72.50 211 GLU A N 1
ATOM 1672 C CA . GLU A 1 211 ? -20.358 16.175 1.426 1.00 72.50 211 GLU A CA 1
ATOM 1673 C C . GLU A 1 211 ? -19.411 16.383 2.623 1.00 72.50 211 GLU A C 1
ATOM 1675 O O . GLU A 1 211 ? -18.895 15.435 3.219 1.00 72.50 211 GLU A O 1
ATOM 1680 N N . GLY A 1 212 ? -19.088 17.646 2.929 1.00 72.12 212 GLY A N 1
ATOM 1681 C CA . GLY A 1 212 ? -18.149 18.039 3.994 1.00 72.12 212 GLY A CA 1
ATOM 1682 C C . GLY A 1 212 ? -16.676 17.653 3.759 1.00 72.12 212 GLY A C 1
ATOM 1683 O O . GLY A 1 212 ? -15.778 18.186 4.406 1.00 72.12 212 GLY A O 1
ATOM 1684 N N . PHE A 1 213 ? -16.388 16.763 2.810 1.00 80.00 213 PHE A N 1
ATOM 1685 C CA . PHE A 1 213 ? -15.048 16.260 2.515 1.00 80.00 213 PHE A CA 1
ATOM 1686 C C . PHE A 1 213 ? -14.215 17.276 1.704 1.00 80.00 213 PHE A C 1
ATOM 1688 O O . PHE A 1 213 ? -14.268 17.342 0.473 1.00 80.00 213 PHE A O 1
ATOM 1695 N N . THR A 1 214 ? -13.436 18.116 2.385 1.00 82.81 214 THR A N 1
ATOM 1696 C CA . THR A 1 214 ? -12.660 19.199 1.752 1.00 82.81 214 THR A CA 1
ATOM 1697 C C . THR A 1 214 ? -11.261 18.768 1.288 1.00 82.81 214 THR A C 1
ATOM 1699 O O . THR A 1 214 ? -10.683 17.779 1.737 1.00 82.81 214 THR A O 1
ATOM 1702 N N . ASN A 1 215 ? -10.661 19.576 0.404 1.00 83.69 215 ASN A N 1
ATOM 1703 C CA . ASN A 1 215 ? -9.256 19.436 -0.003 1.00 83.69 215 ASN A CA 1
ATOM 1704 C C . ASN A 1 215 ? -8.263 19.561 1.172 1.00 83.69 215 ASN A C 1
ATOM 1706 O O . ASN A 1 215 ? -7.174 18.991 1.098 1.00 83.69 215 ASN A O 1
ATOM 1710 N N . THR A 1 216 ? -8.612 20.315 2.220 1.00 87.81 216 THR A N 1
ATOM 1711 C CA . THR A 1 216 ? -7.789 20.471 3.428 1.00 87.81 216 THR A CA 1
ATOM 1712 C C . THR A 1 216 ? -7.870 19.231 4.310 1.00 87.81 216 THR A C 1
ATOM 1714 O O . THR A 1 216 ? -6.826 18.721 4.694 1.00 87.81 216 THR A O 1
ATOM 1717 N N . ILE A 1 217 ? -9.063 18.659 4.520 1.00 88.00 217 ILE A N 1
ATOM 1718 C CA . ILE A 1 217 ? -9.231 17.389 5.250 1.00 88.00 217 ILE A CA 1
ATOM 1719 C C . ILE A 1 217 ? -8.427 16.263 4.584 1.00 88.00 217 ILE A C 1
ATOM 1721 O O . ILE A 1 217 ? -7.695 15.561 5.273 1.00 88.00 217 ILE A O 1
ATOM 1725 N N . ILE A 1 218 ? -8.479 16.140 3.250 1.00 88.94 218 ILE A N 1
ATOM 1726 C CA . ILE A 1 218 ? -7.651 15.173 2.498 1.00 88.94 218 ILE A CA 1
ATOM 1727 C C . ILE A 1 218 ? -6.163 15.400 2.748 1.00 88.94 218 ILE A C 1
ATOM 1729 O O . ILE A 1 218 ? -5.426 14.447 2.986 1.00 88.94 218 ILE A O 1
ATOM 1733 N N . GLY A 1 219 ? -5.718 16.655 2.649 1.00 89.06 219 GLY A N 1
ATOM 1734 C CA . GLY A 1 219 ? -4.308 16.991 2.781 1.00 89.06 219 GLY A CA 1
ATOM 1735 C C . GLY A 1 219 ? -3.773 16.675 4.171 1.00 89.06 219 GLY A C 1
ATOM 1736 O O . GLY A 1 219 ? -2.778 15.970 4.296 1.00 89.06 219 GLY A O 1
ATOM 1737 N N . ASN A 1 220 ? -4.474 17.157 5.194 1.00 92.00 220 ASN A N 1
ATOM 1738 C CA . ASN A 1 220 ? -4.083 17.005 6.586 1.00 92.00 220 ASN A CA 1
ATOM 1739 C C . ASN A 1 220 ? -4.127 15.528 7.001 1.00 92.00 220 ASN A C 1
ATOM 1741 O O . ASN A 1 220 ? -3.156 15.037 7.560 1.00 92.00 220 ASN A O 1
ATOM 1745 N N . LEU A 1 221 ? -5.195 14.794 6.660 1.00 92.62 221 LEU A N 1
ATOM 1746 C CA . LEU A 1 221 ? -5.313 13.373 7.001 1.00 92.62 221 LEU A CA 1
ATOM 1747 C C . LEU A 1 221 ? -4.243 12.518 6.308 1.00 92.62 221 LEU A C 1
ATOM 1749 O O . LEU A 1 221 ? -3.677 11.638 6.947 1.00 92.62 221 LEU A O 1
ATOM 1753 N N . LEU A 1 222 ? -3.925 12.780 5.034 1.00 93.31 222 LEU A N 1
ATOM 1754 C CA . LEU A 1 222 ? -2.876 12.035 4.331 1.00 93.31 222 LEU A CA 1
ATOM 1755 C C . LEU A 1 222 ? -1.487 12.311 4.925 1.00 93.31 222 LEU A C 1
ATOM 1757 O O . LEU A 1 222 ? -0.724 11.367 5.117 1.00 93.31 222 LEU A O 1
ATOM 1761 N N . SER A 1 223 ? -1.185 13.568 5.268 1.00 91.88 223 SER A N 1
ATOM 1762 C CA . SER A 1 223 ? 0.016 13.927 6.037 1.00 91.88 223 SER A CA 1
ATOM 1763 C C . SER A 1 223 ? 0.062 13.189 7.376 1.00 91.88 223 SER A C 1
ATOM 1765 O O . SER A 1 223 ? 0.995 12.429 7.609 1.00 91.88 223 SER A O 1
ATOM 1767 N N . SER A 1 224 ? -0.989 13.282 8.197 1.00 91.56 224 SER A N 1
ATOM 1768 C CA . SER A 1 224 ? -1.040 12.621 9.507 1.00 91.56 224 SER A CA 1
ATOM 1769 C C . SER A 1 224 ? -0.990 11.090 9.447 1.00 91.56 224 SER A C 1
ATOM 1771 O O . SER A 1 224 ? -0.594 10.477 10.431 1.00 91.56 224 SER A O 1
ATOM 1773 N N . LEU A 1 225 ? -1.367 10.454 8.329 1.00 91.56 225 LEU A N 1
ATOM 1774 C CA . LEU A 1 225 ? -1.164 9.015 8.103 1.00 91.56 225 LEU A CA 1
ATOM 1775 C C . LEU A 1 225 ? 0.299 8.682 7.771 1.00 91.56 225 LEU A C 1
ATOM 1777 O O . LEU A 1 225 ? 0.837 7.712 8.299 1.00 91.56 225 LEU A O 1
ATOM 1781 N N . LEU A 1 226 ? 0.949 9.487 6.925 1.00 89.56 226 LEU A N 1
ATOM 1782 C CA . LEU A 1 226 ? 2.365 9.332 6.560 1.00 89.56 226 LEU A CA 1
ATOM 1783 C C . LEU A 1 226 ? 3.303 9.645 7.740 1.00 89.56 226 LEU A C 1
ATOM 1785 O O . LEU A 1 226 ? 4.344 9.009 7.888 1.00 89.56 226 LEU A O 1
ATOM 1789 N N . GLU A 1 227 ? 2.903 10.587 8.592 1.00 86.00 227 GLU A N 1
ATOM 1790 C CA . GLU A 1 227 ? 3.572 10.982 9.835 1.00 86.00 227 GLU A CA 1
ATOM 1791 C C . GLU A 1 227 ? 3.267 10.027 11.004 1.00 86.00 227 GLU A C 1
ATOM 1793 O O . GLU A 1 227 ? 3.975 10.054 12.008 1.00 86.00 227 GLU A O 1
ATOM 1798 N N . LYS A 1 228 ? 2.268 9.132 10.891 1.00 77.69 228 LYS A N 1
ATOM 1799 C CA . LYS A 1 228 ? 1.896 8.193 11.973 1.00 77.69 228 LYS A CA 1
ATOM 1800 C C . LYS A 1 228 ? 2.904 7.059 12.212 1.00 77.69 228 LYS A C 1
ATOM 1802 O O . LYS A 1 228 ? 2.662 6.196 13.057 1.00 77.69 228 LYS A O 1
ATOM 1807 N N . GLY A 1 229 ? 4.019 7.045 11.483 1.00 62.50 229 GLY A N 1
ATOM 1808 C CA . GLY A 1 229 ? 5.146 6.158 11.745 1.00 62.50 229 GLY A CA 1
ATOM 1809 C C . GLY A 1 229 ? 5.913 6.600 12.987 1.00 62.50 229 GLY A C 1
ATOM 1810 O O . GLY A 1 229 ? 6.710 7.530 12.925 1.00 62.50 229 GLY A O 1
ATOM 1811 N N . THR A 1 230 ? 5.679 5.931 14.117 1.00 60.59 230 THR A N 1
ATOM 1812 C CA . THR A 1 230 ? 6.363 6.231 15.384 1.00 60.59 230 THR A CA 1
ATOM 1813 C C . THR A 1 230 ? 7.877 6.016 15.294 1.00 60.59 230 THR A C 1
ATOM 1815 O O . THR A 1 230 ? 8.335 5.167 14.532 1.00 60.59 230 THR A O 1
ATOM 1818 N N . ASN A 1 231 ? 8.645 6.665 16.176 1.00 61.28 231 ASN A N 1
ATOM 1819 C CA . ASN A 1 231 ? 10.094 6.443 16.311 1.00 61.28 231 ASN A CA 1
ATOM 1820 C C . ASN A 1 231 ? 10.482 4.978 16.634 1.00 61.28 231 ASN A C 1
ATOM 1822 O O . ASN A 1 231 ? 11.640 4.606 16.457 1.00 61.28 231 ASN A O 1
ATOM 1826 N N . ASN A 1 232 ? 9.543 4.139 17.096 1.00 73.31 232 ASN A N 1
ATOM 1827 C CA . ASN A 1 232 ? 9.759 2.702 17.267 1.00 73.31 232 ASN A CA 1
ATOM 1828 C C . ASN A 1 232 ? 9.559 1.959 15.927 1.00 73.31 232 ASN A C 1
ATOM 1830 O O . ASN A 1 232 ? 8.453 1.897 15.387 1.00 73.31 232 ASN A O 1
ATOM 1834 N N . SER A 1 233 ? 10.640 1.355 15.424 1.00 74.19 233 SER A N 1
ATOM 1835 C CA . SER A 1 233 ? 10.679 0.628 14.145 1.00 74.19 233 SER A CA 1
ATOM 1836 C C . SER A 1 233 ? 9.826 -0.651 14.115 1.00 74.19 233 SER A C 1
ATOM 1838 O O . SER A 1 233 ? 9.349 -1.024 13.044 1.00 74.19 233 SER A O 1
ATOM 1840 N N . MET A 1 234 ? 9.598 -1.320 15.253 1.00 79.94 234 MET A N 1
ATOM 1841 C CA . MET A 1 234 ? 8.747 -2.520 15.308 1.00 79.94 234 MET A CA 1
ATOM 1842 C C . MET A 1 234 ? 7.267 -2.140 15.243 1.00 79.94 234 MET A C 1
ATOM 1844 O O . MET A 1 234 ? 6.554 -2.594 14.354 1.00 79.94 234 MET A O 1
ATOM 1848 N N . LEU A 1 235 ? 6.846 -1.181 16.072 1.00 81.62 235 LEU A N 1
ATOM 1849 C CA . LEU A 1 235 ? 5.484 -0.634 16.065 1.00 81.62 235 LEU A CA 1
ATOM 1850 C C . LEU A 1 235 ? 5.090 -0.058 14.687 1.00 81.62 235 LEU A C 1
ATOM 1852 O O . LEU A 1 235 ? 3.953 -0.216 14.241 1.00 81.62 235 LEU A O 1
ATOM 1856 N N . LEU A 1 236 ? 6.045 0.550 13.972 1.00 79.12 236 LEU A N 1
ATOM 1857 C CA . LEU A 1 236 ? 5.876 0.959 12.574 1.00 79.12 236 LEU A CA 1
ATOM 1858 C C . LEU A 1 236 ? 5.614 -0.230 11.630 1.00 79.12 236 LEU A C 1
ATOM 1860 O O . LEU A 1 236 ? 4.794 -0.099 10.723 1.00 79.12 236 LEU A O 1
ATOM 1864 N N . GLN A 1 237 ? 6.283 -1.374 11.807 1.00 83.56 237 GLN A N 1
ATOM 1865 C CA . GLN A 1 237 ? 6.028 -2.574 10.999 1.00 83.56 237 GLN A CA 1
ATOM 1866 C C . GLN A 1 237 ? 4.640 -3.155 11.299 1.00 83.56 237 GLN A C 1
ATOM 1868 O O . GLN A 1 237 ? 3.867 -3.360 10.359 1.00 83.56 237 GLN A O 1
ATOM 1873 N N . ASP A 1 238 ? 4.287 -3.305 12.578 1.00 86.56 238 ASP A N 1
ATOM 1874 C CA . ASP A 1 238 ? 3.008 -3.873 13.033 1.00 86.56 238 ASP A CA 1
ATOM 1875 C C . ASP A 1 238 ? 1.769 -3.070 12.615 1.00 86.56 238 ASP A C 1
ATOM 1877 O O . ASP A 1 238 ? 0.679 -3.633 12.526 1.00 86.56 238 ASP A O 1
ATOM 1881 N N . MET A 1 239 ? 1.922 -1.771 12.349 1.00 89.50 239 MET A N 1
ATOM 1882 C CA . MET A 1 239 ? 0.852 -0.895 11.850 1.00 89.50 239 MET A CA 1
ATOM 1883 C C . MET A 1 239 ? 0.940 -0.603 10.344 1.00 89.50 239 MET A C 1
ATOM 1885 O O . MET A 1 239 ? 0.094 0.112 9.799 1.00 89.50 239 MET A O 1
ATOM 1889 N N . SER A 1 240 ? 1.984 -1.079 9.655 1.00 89.88 240 SER A N 1
ATOM 1890 C CA . SER A 1 240 ? 2.282 -0.634 8.286 1.00 89.88 240 SER A CA 1
ATOM 1891 C C . SER A 1 240 ? 1.243 -1.065 7.250 1.00 89.88 240 SER A C 1
ATOM 1893 O O . SER A 1 240 ? 1.051 -0.358 6.256 1.00 89.88 240 SER A O 1
ATOM 1895 N N . ASN A 1 241 ? 0.553 -2.183 7.488 1.00 91.62 241 ASN A N 1
ATOM 1896 C CA . ASN A 1 241 ? -0.528 -2.659 6.630 1.00 91.62 241 ASN A CA 1
ATOM 1897 C C . ASN A 1 241 ? -1.762 -1.762 6.789 1.00 91.62 241 ASN A C 1
ATOM 1899 O O . ASN A 1 241 ? -2.297 -1.258 5.808 1.00 91.62 241 ASN A O 1
ATOM 1903 N N . GLU A 1 242 ? -2.164 -1.493 8.029 1.00 92.94 242 GLU A N 1
ATOM 1904 C CA . GLU A 1 242 ? -3.359 -0.732 8.381 1.00 92.94 242 GLU A CA 1
ATOM 1905 C C . GLU A 1 242 ? -3.225 0.748 7.997 1.00 92.94 242 GLU A C 1
ATOM 1907 O O . GLU A 1 242 ? -4.164 1.323 7.448 1.00 92.94 242 GLU A O 1
ATOM 1912 N N . ILE A 1 243 ? -2.050 1.360 8.199 1.00 93.69 243 ILE A N 1
ATOM 1913 C CA . ILE A 1 243 ? -1.755 2.724 7.719 1.00 93.69 243 ILE A CA 1
ATOM 1914 C C . ILE A 1 243 ? -1.817 2.778 6.183 1.00 93.69 243 ILE A C 1
ATOM 1916 O O . ILE A 1 243 ? -2.352 3.730 5.613 1.00 93.69 243 ILE A O 1
ATOM 1920 N N . SER A 1 244 ? -1.311 1.749 5.499 1.00 94.44 244 SER A N 1
ATOM 1921 C CA . SER A 1 244 ? -1.344 1.663 4.038 1.00 94.44 244 SER A CA 1
ATOM 1922 C C . SER A 1 244 ? -2.760 1.482 3.484 1.00 94.44 244 SER A C 1
ATOM 1924 O O . SER A 1 244 ? -3.147 2.201 2.562 1.00 94.44 244 SER A O 1
ATOM 1926 N N . ASP A 1 245 ? -3.557 0.590 4.074 1.00 94.81 245 ASP A N 1
ATOM 1927 C CA . ASP A 1 245 ? -4.973 0.401 3.744 1.00 94.81 245 ASP A CA 1
ATOM 1928 C C . ASP A 1 245 ? -5.763 1.704 3.946 1.00 94.81 245 ASP A C 1
ATOM 1930 O O . ASP A 1 245 ? -6.563 2.084 3.086 1.00 94.81 245 ASP A O 1
ATOM 1934 N N . CYS A 1 246 ? -5.467 2.449 5.017 1.00 95.44 246 CYS A N 1
ATOM 1935 C CA . CYS A 1 246 ? -6.040 3.768 5.283 1.00 95.44 246 CYS A CA 1
ATOM 1936 C C . CYS A 1 246 ? -5.649 4.811 4.217 1.00 95.44 246 CYS A C 1
ATOM 1938 O O . CYS A 1 246 ? -6.515 5.536 3.718 1.00 95.44 246 CYS A O 1
ATOM 1940 N N . CYS A 1 247 ? -4.377 4.862 3.806 1.00 95.25 247 CYS A N 1
ATOM 1941 C CA . CYS A 1 247 ? -3.923 5.705 2.694 1.00 95.25 247 CYS A CA 1
ATOM 1942 C C . CYS A 1 247 ? -4.633 5.338 1.380 1.00 95.25 247 CYS A C 1
ATOM 1944 O O . CYS A 1 247 ? -5.155 6.214 0.690 1.00 95.25 247 CYS A O 1
ATOM 1946 N N . VAL A 1 248 ? -4.714 4.047 1.050 1.00 95.19 248 VAL A N 1
ATOM 1947 C CA . VAL A 1 248 ? -5.408 3.538 -0.143 1.00 95.19 248 VAL A CA 1
ATOM 1948 C C . VAL A 1 248 ? -6.905 3.870 -0.104 1.00 95.19 248 VAL A C 1
ATOM 1950 O O . VAL A 1 248 ? -7.464 4.275 -1.124 1.00 95.19 248 VAL A O 1
ATOM 1953 N N . PHE A 1 249 ? -7.560 3.769 1.055 1.00 95.44 249 PHE A N 1
ATOM 1954 C CA . PHE A 1 249 ? -8.951 4.188 1.244 1.00 95.44 249 PHE A CA 1
ATOM 1955 C C . PHE A 1 249 ? -9.143 5.691 1.023 1.00 95.44 249 PHE A C 1
ATOM 1957 O O . PHE A 1 249 ? -10.041 6.092 0.284 1.00 95.44 249 PHE A O 1
ATOM 1964 N N . LEU A 1 250 ? -8.269 6.534 1.578 1.00 94.69 250 LEU A N 1
ATOM 1965 C CA . LEU A 1 250 ? -8.332 7.982 1.372 1.00 94.69 250 LEU A CA 1
ATOM 1966 C C . LEU A 1 250 ? -8.157 8.368 -0.110 1.00 94.69 250 LEU A C 1
ATOM 1968 O O . LEU A 1 250 ? -8.847 9.270 -0.593 1.00 94.69 250 LEU A O 1
ATOM 1972 N N . ILE A 1 251 ? -7.304 7.656 -0.856 1.00 93.44 251 ILE A N 1
ATOM 1973 C CA . ILE A 1 251 ? -7.147 7.852 -2.306 1.00 93.44 251 ILE A CA 1
ATOM 1974 C C . ILE A 1 251 ? -8.416 7.407 -3.056 1.00 93.44 251 ILE A C 1
ATOM 1976 O O . ILE A 1 251 ? -8.925 8.183 -3.866 1.00 93.44 251 ILE A O 1
ATOM 1980 N N . LYS A 1 252 ? -9.001 6.240 -2.731 1.00 92.06 252 LYS A N 1
ATOM 1981 C CA . LYS A 1 252 ? -10.305 5.797 -3.280 1.00 92.06 252 LYS A CA 1
ATOM 1982 C C . LYS A 1 252 ? -11.404 6.843 -3.035 1.00 92.06 252 LYS A C 1
ATOM 1984 O O . LYS A 1 252 ? -12.137 7.186 -3.959 1.00 92.06 252 LYS A O 1
ATOM 1989 N N . CYS A 1 253 ? -11.487 7.410 -1.830 1.00 91.38 253 CYS A N 1
ATOM 1990 C CA . CYS A 1 253 ? -12.430 8.484 -1.499 1.00 91.38 253 CYS A CA 1
ATOM 1991 C C . CYS A 1 253 ? -12.159 9.766 -2.307 1.00 91.38 253 CYS A C 1
ATOM 1993 O O . CYS A 1 253 ? -13.092 10.393 -2.807 1.00 91.38 253 CYS A O 1
ATOM 1995 N N . ALA A 1 254 ? -10.893 10.148 -2.505 1.00 90.44 254 ALA A N 1
ATOM 1996 C CA . ALA A 1 254 ? -10.518 11.275 -3.365 1.00 90.44 254 ALA A CA 1
ATOM 1997 C C . ALA A 1 254 ? -10.822 11.034 -4.863 1.00 90.44 254 ALA A C 1
ATOM 1999 O O . ALA A 1 254 ? -11.036 12.001 -5.598 1.00 90.44 254 ALA A O 1
ATOM 2000 N N . GLN A 1 255 ? -10.863 9.768 -5.297 1.00 88.06 255 GLN A N 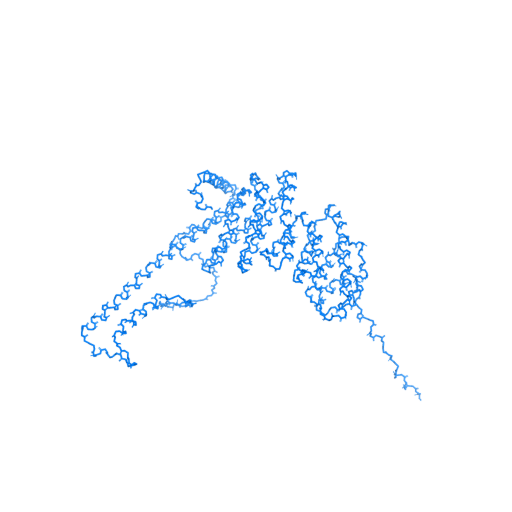1
ATOM 2001 C CA . GLN A 1 255 ? -11.232 9.319 -6.645 1.00 88.06 255 GLN A CA 1
ATOM 2002 C C . GLN A 1 255 ? -12.733 9.033 -6.836 1.00 88.06 255 GLN A C 1
ATOM 2004 O O . GLN A 1 255 ? -13.115 8.754 -7.968 1.00 88.06 255 GLN A O 1
ATOM 2009 N N . ASN A 1 256 ? -13.568 9.059 -5.794 1.00 88.12 256 ASN A N 1
ATOM 2010 C CA . ASN A 1 256 ? -14.947 8.552 -5.843 1.00 88.12 256 ASN A CA 1
ATOM 2011 C C . ASN A 1 256 ? -15.778 9.144 -7.008 1.00 88.12 256 ASN A C 1
ATOM 2013 O O . ASN A 1 256 ? -15.694 10.336 -7.301 1.00 88.12 256 ASN A O 1
ATOM 2017 N N . ASP A 1 257 ? -16.559 8.307 -7.695 1.00 81.75 257 ASP A N 1
ATOM 2018 C CA . ASP A 1 257 ? -17.241 8.688 -8.941 1.00 81.75 257 ASP A CA 1
ATOM 2019 C C . ASP A 1 257 ? -18.501 9.545 -8.749 1.00 81.75 257 ASP A C 1
ATOM 2021 O O . ASP A 1 257 ? -18.886 10.258 -9.671 1.00 81.75 257 ASP A O 1
ATOM 2025 N N . SER A 1 258 ? -19.067 9.606 -7.538 1.00 83.19 258 SER A N 1
ATOM 2026 C CA . SER A 1 258 ? -20.137 10.556 -7.184 1.00 83.19 258 SER A CA 1
ATOM 2027 C C . SER A 1 258 ? -19.639 12.009 -7.055 1.00 83.19 258 SER A C 1
ATOM 2029 O O . SER A 1 258 ? -20.377 12.888 -6.614 1.00 83.19 258 SER A O 1
ATOM 2031 N N . LEU A 1 259 ? -18.371 12.285 -7.387 1.00 81.25 259 LEU A N 1
ATOM 2032 C CA . LEU A 1 259 ? -17.748 13.602 -7.281 1.00 81.25 259 LEU A CA 1
ATOM 2033 C C . LEU A 1 259 ? -17.716 14.334 -8.629 1.00 81.25 259 LEU A C 1
ATOM 2035 O O . LEU A 1 259 ? -17.233 13.773 -9.615 1.00 81.25 259 LEU A O 1
ATOM 2039 N N . PRO A 1 260 ? -18.057 15.638 -8.674 1.00 83.06 260 PRO A N 1
ATOM 2040 C CA . PRO A 1 260 ? -17.867 16.454 -9.869 1.00 83.06 260 PRO A CA 1
ATOM 2041 C C . PRO A 1 260 ? -16.425 16.379 -10.391 1.00 83.06 260 PRO A C 1
ATOM 2043 O O . PRO A 1 260 ? -15.469 16.578 -9.636 1.00 83.06 260 PRO A O 1
ATOM 2046 N N . GLY A 1 261 ? -16.247 16.148 -11.696 1.00 83.44 261 GLY A N 1
ATOM 2047 C CA . GLY A 1 261 ? -14.933 15.859 -12.293 1.00 83.44 261 GLY A CA 1
ATOM 2048 C C . GLY A 1 261 ? -13.851 16.922 -12.038 1.00 83.44 261 GLY A C 1
ATOM 2049 O O . GLY A 1 261 ? -12.678 16.583 -11.868 1.00 83.44 261 GLY A O 1
ATOM 2050 N N . LYS A 1 262 ? -14.235 18.205 -11.926 1.00 85.19 262 LYS A N 1
ATOM 2051 C CA . LYS A 1 262 ? -13.333 19.300 -11.506 1.00 85.19 262 LYS A CA 1
ATOM 2052 C C . LYS A 1 262 ? -12.804 19.076 -10.079 1.00 85.19 262 LYS A C 1
ATOM 2054 O O . LYS A 1 262 ? -11.603 19.194 -9.838 1.00 85.19 262 LYS A O 1
ATOM 2059 N N . THR A 1 263 ? -13.681 18.696 -9.149 1.00 84.00 263 THR A N 1
ATOM 2060 C CA . THR A 1 263 ? -13.350 18.381 -7.751 1.00 84.00 263 THR A CA 1
ATOM 2061 C C . THR A 1 263 ? -12.486 17.125 -7.650 1.00 84.00 263 THR A C 1
ATOM 2063 O O . THR A 1 263 ? -11.461 17.167 -6.971 1.00 84.00 263 THR A O 1
ATOM 2066 N N . LYS A 1 264 ? -12.830 16.049 -8.374 1.00 84.69 264 LYS A N 1
ATOM 2067 C CA . LYS A 1 264 ? -12.042 14.803 -8.453 1.00 84.69 264 LYS A CA 1
ATOM 2068 C C . LYS A 1 264 ? -10.593 15.085 -8.882 1.00 84.69 264 LYS A C 1
ATOM 2070 O O . LYS A 1 264 ? -9.673 14.816 -8.109 1.00 84.69 264 LYS A O 1
ATOM 2075 N N . LYS A 1 265 ? -10.384 15.784 -10.008 1.00 86.06 265 LYS A N 1
ATOM 2076 C CA . LYS A 1 265 ? -9.043 16.213 -10.466 1.00 86.06 265 LYS A CA 1
ATOM 2077 C C . LYS A 1 265 ? -8.310 17.085 -9.432 1.00 86.06 265 LYS A C 1
ATOM 2079 O O . LYS A 1 265 ? -7.139 16.843 -9.137 1.00 86.06 265 LYS A O 1
ATOM 2084 N N . ARG A 1 266 ? -8.991 18.068 -8.824 1.00 87.31 266 ARG A N 1
ATOM 2085 C CA . ARG A 1 266 ? -8.403 18.957 -7.797 1.00 87.31 266 ARG A CA 1
ATOM 2086 C C . ARG A 1 266 ? -7.982 18.203 -6.528 1.00 87.31 266 ARG A C 1
ATOM 2088 O O . ARG A 1 266 ? -7.019 18.602 -5.875 1.00 87.31 266 ARG A O 1
ATOM 2095 N N . ARG A 1 267 ? -8.698 17.140 -6.150 1.00 88.31 267 ARG A N 1
ATOM 2096 C CA . ARG A 1 267 ? -8.358 16.270 -5.011 1.00 88.31 267 ARG A CA 1
ATOM 2097 C C . ARG A 1 267 ? -7.188 15.345 -5.352 1.00 88.31 267 ARG A C 1
ATOM 2099 O O . ARG A 1 267 ? -6.197 15.366 -4.624 1.00 88.31 267 ARG A O 1
ATOM 2106 N N . GLN A 1 268 ? -7.241 14.644 -6.489 1.00 87.88 268 GLN A N 1
ATOM 2107 C CA . GLN A 1 268 ? -6.140 13.809 -6.996 1.00 87.88 268 GLN A CA 1
ATOM 2108 C C . GLN A 1 268 ? -4.811 14.586 -7.067 1.00 87.88 268 GLN A C 1
ATOM 2110 O O . GLN A 1 268 ? -3.785 14.085 -6.617 1.00 87.88 268 GLN A O 1
ATOM 2115 N N . GLY A 1 269 ? -4.827 15.837 -7.543 1.00 88.88 269 GLY A N 1
ATOM 2116 C CA . GLY A 1 269 ? -3.632 16.687 -7.598 1.00 88.88 269 GLY A CA 1
ATOM 2117 C C . GLY A 1 269 ? -3.053 17.076 -6.226 1.00 88.88 269 GLY A C 1
ATOM 2118 O O . GLY A 1 269 ? -1.837 17.203 -6.094 1.00 88.88 269 GLY A O 1
ATOM 2119 N N . LYS A 1 270 ? -3.884 17.234 -5.183 1.00 90.44 270 LYS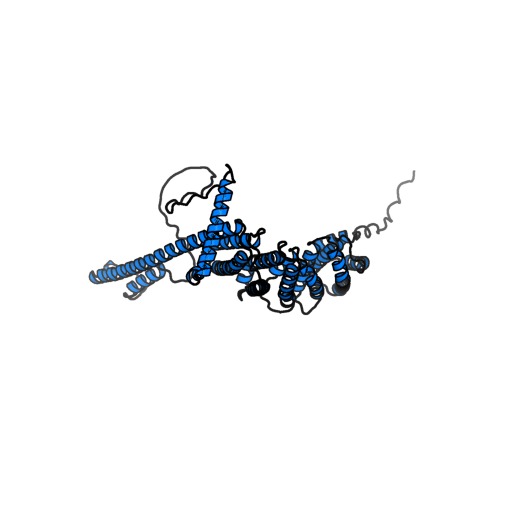 A N 1
ATOM 2120 C CA . LYS A 1 270 ? -3.413 17.493 -3.805 1.00 90.44 270 LYS A CA 1
ATOM 2121 C C . LYS A 1 270 ? -2.851 16.224 -3.156 1.00 90.44 270 LYS A C 1
ATOM 2123 O O . LYS A 1 270 ? -1.818 16.310 -2.499 1.00 90.44 270 LYS A O 1
ATOM 2128 N N . VAL A 1 271 ? -3.483 15.073 -3.394 1.00 92.69 271 VAL A N 1
ATOM 2129 C CA . VAL A 1 271 ? -2.988 13.742 -2.993 1.00 92.69 271 VAL A CA 1
ATOM 2130 C C . VAL A 1 271 ? -1.616 13.467 -3.617 1.00 92.69 271 VAL A C 1
ATOM 2132 O O . VAL A 1 271 ? -0.665 13.168 -2.898 1.00 92.69 271 VAL A O 1
ATOM 2135 N N . LEU A 1 272 ? -1.479 13.665 -4.934 1.00 92.44 272 LEU A N 1
ATOM 2136 C CA . LEU A 1 272 ? -0.212 13.497 -5.649 1.00 92.44 272 LEU A CA 1
ATOM 2137 C C . LEU A 1 272 ? 0.893 14.395 -5.082 1.00 92.44 272 LEU A C 1
ATOM 2139 O O . LEU A 1 272 ? 1.977 13.900 -4.788 1.00 92.44 272 LEU A O 1
ATOM 2143 N N . LYS A 1 273 ? 0.611 15.686 -4.852 1.00 92.50 273 LYS A N 1
ATOM 2144 C CA . LYS A 1 273 ? 1.590 16.629 -4.281 1.00 92.50 273 LYS A CA 1
ATOM 2145 C C . LYS A 1 273 ? 2.127 16.217 -2.905 1.00 92.50 273 LYS A C 1
ATOM 2147 O O . LYS A 1 273 ? 3.255 16.572 -2.592 1.00 92.50 273 LYS A O 1
ATOM 2152 N N . ILE A 1 274 ? 1.351 15.487 -2.103 1.00 91.06 274 ILE A N 1
ATOM 2153 C CA . ILE A 1 274 ? 1.803 14.963 -0.803 1.00 91.06 274 ILE A CA 1
ATOM 2154 C C . ILE A 1 274 ? 2.621 13.682 -1.003 1.00 91.06 274 ILE A C 1
ATOM 2156 O O . ILE A 1 274 ? 3.704 13.541 -0.444 1.00 91.06 274 ILE A O 1
ATOM 2160 N N . LEU A 1 275 ? 2.169 12.778 -1.874 1.00 92.25 275 LEU A N 1
ATOM 2161 C CA . LEU A 1 275 ? 2.858 11.512 -2.148 1.00 92.25 275 LEU A CA 1
ATOM 2162 C C . LEU A 1 275 ? 4.178 11.658 -2.937 1.00 92.25 275 LEU A C 1
ATOM 2164 O O . LEU A 1 275 ? 4.945 10.700 -3.011 1.00 92.25 275 LEU A O 1
ATOM 2168 N N . ILE A 1 276 ? 4.524 12.865 -3.408 1.00 91.25 276 ILE A N 1
ATOM 2169 C CA . ILE A 1 276 ? 5.895 13.240 -3.829 1.00 91.25 276 ILE A CA 1
ATOM 2170 C C . ILE A 1 276 ? 6.937 12.963 -2.723 1.00 91.25 276 ILE A C 1
ATOM 2172 O O . ILE A 1 276 ? 8.118 12.784 -3.038 1.00 91.25 276 ILE A O 1
ATOM 2176 N N . VAL A 1 277 ? 6.508 12.801 -1.461 1.00 91.81 277 VAL A N 1
ATOM 2177 C CA . VAL A 1 277 ? 7.302 12.257 -0.343 1.00 91.81 277 VAL A CA 1
ATOM 2178 C C . VAL A 1 277 ? 7.961 10.896 -0.643 1.00 91.81 277 VAL A C 1
ATOM 2180 O O . VAL A 1 277 ? 8.901 10.506 0.045 1.00 91.81 277 VAL A O 1
ATOM 2183 N N . ILE A 1 278 ? 7.575 10.199 -1.719 1.00 93.25 278 ILE A N 1
ATOM 2184 C CA . ILE A 1 278 ? 8.352 9.084 -2.280 1.00 93.25 278 ILE A CA 1
ATOM 2185 C C . ILE A 1 278 ? 9.831 9.466 -2.510 1.00 93.25 278 ILE A C 1
ATOM 2187 O O . ILE A 1 278 ? 10.720 8.685 -2.189 1.00 93.25 278 ILE A O 1
ATOM 2191 N N . ASN A 1 279 ? 10.137 10.702 -2.926 1.00 92.88 279 ASN A N 1
ATOM 2192 C CA . ASN A 1 279 ? 11.518 11.201 -3.028 1.00 92.88 279 ASN A CA 1
ATOM 2193 C C . ASN A 1 279 ? 12.257 11.172 -1.681 1.00 92.88 279 ASN A C 1
ATOM 2195 O O . ASN A 1 279 ? 13.432 10.815 -1.625 1.00 92.88 279 ASN A O 1
ATOM 2199 N N . VAL A 1 280 ? 11.560 11.533 -0.601 1.00 91.44 280 VAL A N 1
ATOM 2200 C CA . VAL A 1 280 ? 12.082 11.518 0.772 1.00 91.44 280 VAL A CA 1
ATOM 2201 C C . VAL A 1 280 ? 12.365 10.076 1.192 1.00 91.44 280 VAL A C 1
ATOM 2203 O O . VAL A 1 280 ? 13.466 9.788 1.662 1.00 91.44 280 VAL A O 1
ATOM 2206 N N . TYR A 1 281 ? 11.430 9.156 0.917 1.00 92.12 281 TYR A N 1
ATOM 2207 C CA . TYR A 1 281 ? 11.612 7.723 1.161 1.00 92.12 281 TYR A CA 1
ATOM 2208 C C . TYR A 1 281 ? 12.839 7.152 0.443 1.00 92.12 281 TYR A C 1
ATOM 2210 O O . TYR A 1 281 ? 13.610 6.410 1.050 1.00 92.12 281 TYR A O 1
ATOM 2218 N N . PHE A 1 282 ? 13.051 7.498 -0.829 1.00 93.50 282 PHE A N 1
ATOM 2219 C CA . PHE A 1 282 ? 14.186 6.977 -1.588 1.00 93.50 282 PHE A CA 1
ATOM 2220 C C . PHE A 1 282 ? 15.524 7.596 -1.157 1.00 93.50 282 PHE A C 1
ATOM 2222 O O . PHE A 1 282 ? 16.480 6.848 -0.923 1.00 93.50 282 PHE A O 1
ATOM 2229 N N . LYS A 1 283 ? 15.587 8.922 -0.971 1.00 91.44 283 LYS A N 1
ATOM 2230 C CA . LYS A 1 283 ? 16.846 9.663 -0.765 1.00 91.44 283 LYS A CA 1
ATOM 2231 C C . LYS A 1 283 ? 17.304 9.781 0.699 1.00 91.44 283 LYS A C 1
ATOM 2233 O O . LYS A 1 283 ? 18.497 9.661 0.958 1.00 91.44 283 LYS A O 1
ATOM 2238 N N . GLN A 1 284 ? 16.421 9.971 1.687 1.00 89.44 284 GLN A N 1
ATOM 2239 C CA . GLN A 1 284 ? 16.867 10.212 3.075 1.00 89.44 284 GLN A CA 1
ATOM 2240 C C . GLN A 1 284 ? 17.352 8.935 3.775 1.00 89.44 284 GLN A C 1
ATOM 2242 O O . GLN A 1 284 ? 16.630 7.937 3.820 1.00 89.44 284 GLN A O 1
ATOM 2247 N N . ARG A 1 285 ? 18.556 8.952 4.371 1.00 82.69 285 ARG A N 1
ATOM 2248 C CA . ARG A 1 285 ? 19.187 7.783 5.033 1.00 82.69 285 ARG A CA 1
ATOM 2249 C C . ARG A 1 285 ? 18.286 7.111 6.079 1.00 82.69 285 ARG A C 1
ATOM 2251 O O . ARG A 1 285 ? 18.278 5.881 6.165 1.00 82.69 285 ARG A O 1
ATOM 2258 N N . TYR A 1 286 ? 17.528 7.910 6.822 1.00 81.69 286 TYR A N 1
ATOM 2259 C CA . TYR A 1 286 ? 16.506 7.482 7.773 1.00 81.69 286 TYR A CA 1
ATOM 2260 C C . TYR A 1 286 ? 15.166 8.062 7.313 1.00 81.69 286 TYR A C 1
ATOM 2262 O O . TYR A 1 286 ? 15.097 9.237 6.971 1.00 81.69 286 TYR A O 1
ATOM 2270 N N . CYS A 1 287 ? 14.124 7.235 7.239 1.00 84.69 287 CYS A N 1
ATOM 2271 C CA . CYS A 1 287 ? 12.776 7.653 6.860 1.00 84.69 287 CYS A CA 1
ATOM 2272 C C . CYS A 1 287 ? 11.773 6.698 7.518 1.00 84.69 287 CYS A C 1
ATOM 2274 O O . CYS A 1 287 ? 11.944 5.484 7.411 1.00 84.69 287 CYS A O 1
ATOM 2276 N N . LEU A 1 288 ? 10.756 7.244 8.190 1.00 83.88 288 LEU A N 1
ATOM 2277 C CA . LEU A 1 288 ? 9.749 6.486 8.951 1.00 83.88 288 LEU A CA 1
ATOM 2278 C C . LEU A 1 288 ? 8.532 6.067 8.101 1.00 83.88 288 LEU A C 1
ATOM 2280 O O . LEU A 1 288 ? 7.620 5.411 8.593 1.00 83.88 288 LEU A O 1
ATOM 2284 N N . ILE A 1 289 ? 8.511 6.421 6.814 1.00 87.50 289 ILE A N 1
ATOM 2285 C CA . ILE A 1 289 ? 7.430 6.052 5.894 1.00 87.50 289 ILE A CA 1
ATOM 2286 C C . ILE A 1 289 ? 7.636 4.601 5.451 1.00 87.50 289 ILE A C 1
ATOM 2288 O O . ILE A 1 289 ? 8.681 4.261 4.897 1.00 87.50 289 ILE A O 1
ATOM 2292 N N . SER A 1 290 ? 6.642 3.735 5.662 1.00 88.62 290 SER A N 1
ATOM 2293 C CA . SER A 1 290 ? 6.743 2.334 5.240 1.00 88.62 290 SER A CA 1
ATOM 2294 C C . SER A 1 290 ? 6.688 2.182 3.717 1.00 88.62 290 SER A C 1
ATOM 2296 O O . SER A 1 290 ? 5.828 2.749 3.041 1.00 88.62 290 SER A O 1
ATOM 2298 N N . TYR A 1 291 ? 7.546 1.306 3.186 1.00 91.50 291 TYR A N 1
ATOM 2299 C CA . TYR A 1 291 ? 7.487 0.831 1.799 1.00 91.50 291 TYR A CA 1
ATOM 2300 C C . TYR A 1 291 ? 6.099 0.305 1.405 1.00 91.50 291 TYR A C 1
ATOM 2302 O O . TYR A 1 291 ? 5.671 0.462 0.260 1.00 91.50 291 TYR A O 1
ATOM 2310 N N . TYR A 1 292 ? 5.391 -0.312 2.356 1.00 91.56 292 TYR A N 1
ATOM 2311 C CA . TYR A 1 292 ? 4.109 -0.965 2.112 1.00 91.56 292 TYR A CA 1
ATOM 2312 C C . TYR A 1 292 ? 3.020 0.022 1.650 1.00 91.56 292 TYR A C 1
ATOM 2314 O O . TYR A 1 292 ? 2.167 -0.347 0.840 1.00 91.56 292 TYR A O 1
ATOM 2322 N N . ILE A 1 293 ? 3.129 1.295 2.058 1.00 92.56 293 ILE A N 1
ATOM 2323 C CA . ILE A 1 293 ? 2.267 2.398 1.608 1.00 92.56 293 ILE A CA 1
ATOM 2324 C C . ILE A 1 293 ? 2.408 2.580 0.091 1.00 92.56 293 ILE A C 1
ATOM 2326 O O . ILE A 1 293 ? 1.427 2.479 -0.643 1.00 92.56 293 ILE A O 1
ATOM 2330 N N . PHE A 1 294 ? 3.634 2.758 -0.412 1.00 94.19 294 PHE A N 1
ATOM 2331 C CA . PHE A 1 294 ? 3.872 2.881 -1.855 1.00 94.19 294 PHE A CA 1
ATOM 2332 C C . PHE A 1 294 ? 3.502 1.597 -2.605 1.00 94.19 294 PHE A C 1
ATOM 2334 O O . PHE A 1 294 ? 2.875 1.671 -3.659 1.00 94.19 294 PHE A O 1
ATOM 2341 N N . LYS A 1 295 ? 3.816 0.421 -2.045 1.00 94.31 295 LYS A N 1
ATOM 2342 C CA . LYS A 1 295 ? 3.465 -0.882 -2.632 1.00 94.31 295 LYS A CA 1
ATOM 2343 C C . LYS A 1 295 ? 1.960 -0.991 -2.912 1.00 94.31 295 LYS A C 1
ATOM 2345 O O . LYS A 1 295 ? 1.575 -1.320 -4.032 1.00 94.31 295 LYS A O 1
ATOM 2350 N N . SER A 1 296 ? 1.125 -0.651 -1.931 1.00 93.31 296 SER A N 1
ATOM 2351 C CA . SER A 1 296 ? -0.336 -0.752 -2.049 1.00 93.31 296 SER A CA 1
ATOM 2352 C C . SER A 1 296 ? -0.934 0.345 -2.939 1.00 93.31 296 SER A C 1
ATOM 2354 O O . SER A 1 296 ? -1.905 0.105 -3.651 1.00 93.31 296 SER A O 1
ATOM 2356 N N . ILE A 1 297 ? -0.322 1.535 -2.976 1.00 93.12 297 ILE A N 1
ATOM 2357 C CA . ILE A 1 297 ? -0.706 2.619 -3.898 1.00 93.12 297 ILE A CA 1
ATOM 2358 C C . ILE A 1 297 ? -0.408 2.237 -5.359 1.00 93.12 297 ILE A C 1
ATOM 2360 O O . ILE A 1 297 ? -1.244 2.460 -6.232 1.00 93.12 297 ILE A O 1
ATOM 2364 N N . PHE A 1 298 ? 0.717 1.571 -5.631 1.00 91.81 298 PHE A N 1
ATOM 2365 C CA . PHE A 1 298 ? 1.030 1.035 -6.963 1.00 91.81 298 PHE A CA 1
ATOM 2366 C C . PHE A 1 298 ? 0.143 -0.157 -7.373 1.00 91.81 298 PHE A C 1
ATOM 2368 O O . PHE A 1 298 ? 0.011 -0.434 -8.565 1.00 91.81 298 PHE A O 1
ATOM 2375 N N . GLN A 1 299 ? -0.500 -0.831 -6.413 1.00 91.12 299 GLN A N 1
ATOM 2376 C CA . GLN A 1 299 ? -1.543 -1.840 -6.651 1.00 91.12 299 GLN A CA 1
ATOM 2377 C C . GLN A 1 299 ? -2.948 -1.232 -6.839 1.00 91.12 299 GLN A C 1
ATOM 2379 O O . GLN A 1 299 ? -3.853 -1.922 -7.302 1.00 91.12 299 GLN A O 1
ATOM 2384 N N . LEU A 1 300 ? -3.152 0.049 -6.508 1.00 89.19 300 LEU A N 1
ATOM 2385 C CA . LEU A 1 300 ? -4.413 0.756 -6.729 1.00 89.19 300 LEU A CA 1
ATOM 2386 C C . LEU A 1 300 ? -4.515 1.259 -8.177 1.00 89.19 300 LEU A C 1
ATOM 2388 O O . LEU A 1 300 ? -3.551 1.769 -8.748 1.00 89.19 300 LEU A O 1
ATOM 2392 N N . HIS A 1 301 ? -5.710 1.185 -8.762 1.00 84.38 301 HIS A N 1
ATOM 2393 C CA . HIS A 1 301 ? -6.029 1.817 -10.044 1.00 84.38 301 HIS A CA 1
ATOM 2394 C C . HIS A 1 301 ? -6.127 3.349 -9.881 1.00 84.38 301 HIS A C 1
ATOM 2396 O O . HIS A 1 301 ? -7.220 3.906 -9.746 1.00 84.38 301 HIS A O 1
ATOM 2402 N N . TRP A 1 302 ? -4.981 4.035 -9.845 1.00 87.69 302 TRP A N 1
ATOM 2403 C CA . TRP A 1 302 ? -4.902 5.489 -9.696 1.00 87.69 302 TRP A CA 1
ATOM 2404 C C . TRP A 1 302 ? -3.932 6.138 -10.686 1.00 87.69 302 TRP A C 1
ATOM 2406 O O . TRP A 1 302 ? -2.733 5.868 -10.680 1.00 87.69 302 TRP A O 1
ATOM 2416 N N . ASP A 1 303 ? -4.462 7.084 -11.465 1.00 82.31 303 ASP A N 1
ATOM 2417 C CA . ASP A 1 303 ? -3.753 7.874 -12.484 1.00 82.31 303 ASP A CA 1
ATOM 2418 C C . ASP A 1 303 ? -2.488 8.576 -11.952 1.00 82.31 303 ASP A C 1
ATOM 2420 O O . ASP A 1 303 ? -1.549 8.831 -12.700 1.00 82.31 303 ASP A O 1
ATOM 2424 N N . GLY A 1 304 ? -2.432 8.882 -10.648 1.00 84.31 304 GLY A N 1
ATOM 2425 C CA . GLY A 1 304 ? -1.258 9.494 -10.017 1.00 84.31 304 GLY A CA 1
ATOM 2426 C C . GLY A 1 304 ? -0.004 8.619 -10.055 1.00 84.31 304 GLY A C 1
ATOM 2427 O O . GLY A 1 304 ? 1.101 9.159 -10.062 1.00 84.31 304 GLY A O 1
ATOM 2428 N N . ASN A 1 305 ? -0.154 7.295 -10.185 1.00 87.75 305 ASN A N 1
ATOM 2429 C CA . ASN A 1 305 ? 0.973 6.377 -10.350 1.00 87.75 305 ASN A CA 1
ATOM 2430 C C . ASN A 1 305 ? 1.803 6.710 -11.603 1.00 87.75 305 ASN A C 1
ATOM 2432 O O . ASN A 1 305 ? 3.019 6.512 -11.600 1.00 87.75 305 ASN A O 1
ATOM 2436 N N . HIS A 1 306 ? 1.180 7.273 -12.648 1.00 86.00 306 HIS A N 1
ATOM 2437 C CA . HIS A 1 306 ? 1.868 7.711 -13.868 1.00 86.00 306 HIS A CA 1
ATOM 2438 C C . HIS A 1 306 ? 2.952 8.757 -13.555 1.00 86.00 306 HIS A C 1
ATOM 2440 O O . HIS A 1 306 ? 4.048 8.704 -14.104 1.00 86.00 306 HIS A O 1
ATOM 2446 N N . ALA A 1 307 ? 2.689 9.673 -12.618 1.00 87.25 307 ALA A N 1
ATOM 2447 C CA . ALA A 1 307 ? 3.636 10.718 -12.230 1.00 87.25 307 ALA A CA 1
ATOM 2448 C C . ALA A 1 307 ? 4.793 10.211 -11.346 1.00 87.25 307 ALA A C 1
ATOM 2450 O O . ALA A 1 307 ? 5.802 10.900 -11.213 1.00 87.25 307 ALA A O 1
ATOM 2451 N N . PHE A 1 308 ? 4.680 9.017 -10.751 1.00 89.25 308 PHE A N 1
ATOM 2452 C CA . PHE A 1 308 ? 5.776 8.402 -9.997 1.00 89.25 308 PHE A CA 1
ATOM 2453 C C . PHE A 1 308 ? 6.705 7.558 -10.865 1.00 89.25 308 PHE A C 1
ATOM 2455 O O . PHE A 1 308 ? 7.877 7.426 -10.523 1.00 89.25 308 PHE A O 1
ATOM 2462 N N . ALA A 1 309 ? 6.204 6.961 -11.952 1.00 88.06 309 ALA A N 1
ATOM 2463 C CA . ALA A 1 309 ? 6.989 6.020 -12.744 1.00 88.06 309 ALA A CA 1
ATOM 2464 C C . ALA A 1 309 ? 8.328 6.616 -13.238 1.00 88.06 309 ALA A C 1
ATOM 2466 O O . ALA A 1 309 ? 9.336 5.971 -12.957 1.00 88.06 309 ALA A O 1
ATOM 2467 N N . PRO A 1 310 ? 8.401 7.834 -13.831 1.00 89.88 310 PRO A N 1
ATOM 2468 C CA . PRO A 1 310 ? 9.670 8.487 -14.186 1.00 89.88 310 PRO A CA 1
ATOM 2469 C C . PRO A 1 310 ? 10.676 8.550 -13.028 1.00 89.88 310 PRO A C 1
ATOM 2471 O O . PRO A 1 310 ? 11.812 8.106 -13.173 1.00 89.88 310 PRO A O 1
ATOM 2474 N N . LEU A 1 311 ? 10.226 8.999 -11.846 1.00 91.94 311 LEU A N 1
ATOM 2475 C CA . LEU A 1 311 ? 11.062 9.105 -10.644 1.00 91.94 311 LEU A CA 1
ATOM 2476 C C . LEU A 1 311 ? 11.667 7.753 -10.249 1.00 91.94 311 LEU A C 1
ATOM 2478 O O . LEU A 1 311 ? 12.821 7.687 -9.838 1.00 91.94 311 LEU A O 1
ATOM 2482 N N . LEU A 1 312 ? 10.903 6.664 -10.384 1.00 93.38 312 LEU A N 1
ATOM 2483 C CA . LEU A 1 312 ? 11.397 5.331 -10.051 1.00 93.38 312 LEU A CA 1
ATOM 2484 C C . LEU A 1 312 ? 12.500 4.847 -10.997 1.00 93.38 312 LEU A C 1
ATOM 2486 O O . LEU A 1 312 ? 13.374 4.128 -10.524 1.00 93.38 312 LEU A O 1
ATOM 2490 N N . PHE A 1 313 ? 12.491 5.219 -12.284 1.00 91.56 313 PHE A N 1
ATOM 2491 C CA . PHE A 1 313 ? 13.588 4.877 -13.202 1.00 91.56 313 PHE A CA 1
ATOM 2492 C C . PHE A 1 313 ? 14.895 5.534 -12.755 1.00 91.56 313 PHE A C 1
ATOM 2494 O O . PHE A 1 313 ? 15.898 4.839 -12.590 1.00 91.56 313 PHE A O 1
ATOM 2501 N N . ASP A 1 314 ? 14.859 6.834 -12.447 1.00 91.69 314 ASP A N 1
ATOM 2502 C CA . ASP A 1 314 ? 16.018 7.559 -11.912 1.00 91.69 314 ASP A CA 1
ATOM 2503 C C . ASP A 1 314 ? 16.500 6.998 -10.560 1.00 91.69 314 ASP A C 1
ATOM 2505 O O . ASP A 1 314 ? 17.663 7.168 -10.201 1.00 91.69 314 ASP A O 1
ATOM 2509 N N . PHE A 1 315 ? 15.651 6.277 -9.816 1.00 93.88 315 PHE A N 1
ATOM 2510 C CA . PHE A 1 315 ? 16.032 5.606 -8.569 1.00 93.88 315 PHE A CA 1
ATOM 2511 C C . PHE A 1 315 ? 16.641 4.201 -8.744 1.00 93.88 315 PHE A C 1
ATOM 2513 O O . PHE A 1 315 ? 17.143 3.657 -7.758 1.00 93.88 315 PHE A O 1
ATOM 2520 N N . VAL A 1 316 ? 16.604 3.577 -9.934 1.00 91.69 316 VAL A N 1
ATOM 2521 C CA . VAL A 1 316 ? 17.160 2.216 -10.123 1.00 91.69 316 VAL A CA 1
ATOM 2522 C C . VAL A 1 316 ? 18.688 2.223 -10.149 1.00 91.69 316 VAL A C 1
ATOM 2524 O O . VAL A 1 316 ? 19.304 1.363 -9.518 1.00 91.69 316 VAL A O 1
ATOM 2527 N N . PHE A 1 317 ? 19.293 3.172 -10.865 1.00 89.06 317 PHE A N 1
ATOM 2528 C CA . PHE A 1 317 ? 20.742 3.215 -11.095 1.00 89.06 317 PHE A CA 1
ATOM 2529 C C . PHE A 1 317 ? 21.461 4.409 -10.446 1.00 89.06 317 PHE A C 1
ATOM 2531 O O . PHE A 1 317 ? 22.684 4.417 -10.426 1.00 89.06 317 PHE A O 1
ATOM 2538 N N . ASN A 1 318 ? 20.749 5.362 -9.827 1.00 90.50 318 ASN A N 1
ATOM 2539 C CA . ASN A 1 318 ? 21.384 6.408 -9.013 1.00 90.50 318 ASN A CA 1
ATOM 2540 C C . ASN A 1 318 ? 22.170 5.803 -7.832 1.00 90.50 318 ASN A C 1
ATOM 2542 O O . ASN A 1 318 ? 21.636 4.985 -7.075 1.00 90.50 318 ASN A O 1
ATOM 2546 N N . ASP A 1 319 ? 23.427 6.231 -7.662 1.00 88.44 319 ASP A N 1
ATOM 2547 C CA . ASP A 1 319 ? 24.321 5.615 -6.684 1.00 88.44 319 ASP A CA 1
ATOM 2548 C C . ASP A 1 319 ? 24.135 6.084 -5.233 1.00 88.44 319 ASP A C 1
ATOM 2550 O O . ASP A 1 319 ? 24.313 5.275 -4.316 1.00 88.44 319 ASP A O 1
ATOM 2554 N N . ASP A 1 320 ? 23.663 7.319 -5.019 1.00 90.19 320 ASP A N 1
ATOM 2555 C CA . ASP A 1 320 ? 23.336 7.872 -3.692 1.00 90.19 320 ASP A CA 1
ATOM 2556 C C . ASP A 1 320 ? 22.269 7.033 -2.963 1.00 90.19 320 ASP A C 1
ATOM 2558 O O . ASP A 1 320 ? 22.235 6.928 -1.731 1.00 90.19 320 ASP A O 1
ATOM 2562 N N . ILE A 1 321 ? 21.368 6.416 -3.732 1.00 91.69 321 ILE A N 1
ATOM 2563 C CA . ILE A 1 321 ? 20.304 5.563 -3.215 1.00 91.69 321 ILE A CA 1
ATOM 2564 C C . ILE A 1 321 ? 20.878 4.194 -2.831 1.00 91.69 321 ILE A C 1
ATOM 2566 O O . ILE A 1 321 ? 21.484 3.472 -3.621 1.00 91.69 321 ILE A O 1
ATOM 2570 N N . ARG A 1 322 ? 20.611 3.768 -1.592 1.00 89.56 322 ARG A N 1
ATOM 2571 C CA . ARG A 1 322 ? 20.974 2.430 -1.092 1.00 89.56 322 ARG A CA 1
ATOM 2572 C C . ARG A 1 322 ? 20.416 1.328 -2.001 1.00 89.56 322 ARG A C 1
ATOM 2574 O O . ARG A 1 322 ? 19.220 1.314 -2.277 1.00 89.56 322 ARG A O 1
ATOM 2581 N N . LEU A 1 323 ? 21.232 0.328 -2.349 1.00 88.75 323 LEU A N 1
ATOM 2582 C CA . LEU A 1 323 ? 20.847 -0.800 -3.218 1.00 88.75 323 LEU A CA 1
ATOM 2583 C C . LEU A 1 323 ? 19.549 -1.522 -2.791 1.00 88.75 323 LEU A C 1
ATOM 2585 O O . LEU A 1 323 ? 18.779 -1.960 -3.644 1.00 88.75 323 LEU A O 1
ATOM 2589 N N . PHE A 1 324 ? 19.259 -1.616 -1.487 1.00 89.62 324 PHE A N 1
ATOM 2590 C CA . PHE A 1 324 ? 17.978 -2.138 -0.983 1.00 89.62 324 PHE A CA 1
ATOM 2591 C C . PHE A 1 324 ? 16.771 -1.329 -1.491 1.00 89.62 324 PHE A C 1
ATOM 2593 O O . PHE A 1 324 ? 15.768 -1.907 -1.896 1.00 89.62 324 PHE A O 1
ATOM 2600 N N . ARG A 1 325 ? 16.892 0.000 -1.558 1.00 91.94 325 ARG A N 1
ATOM 2601 C CA . ARG A 1 325 ? 15.870 0.873 -2.138 1.00 91.94 325 ARG A CA 1
ATOM 2602 C C . ARG A 1 325 ? 15.864 0.812 -3.661 1.00 91.94 325 ARG A C 1
ATOM 2604 O O . ARG A 1 325 ? 14.784 0.719 -4.226 1.00 91.94 325 ARG A O 1
ATOM 2611 N N . ARG A 1 326 ? 17.018 0.727 -4.336 1.00 92.75 326 ARG A N 1
ATOM 2612 C CA . ARG A 1 326 ? 17.053 0.487 -5.799 1.00 92.75 326 ARG A CA 1
ATOM 2613 C C . ARG A 1 326 ? 16.262 -0.778 -6.191 1.00 92.75 326 ARG A C 1
ATOM 2615 O O . ARG A 1 326 ? 15.496 -0.765 -7.150 1.00 92.75 326 ARG A O 1
ATOM 2622 N N . ASN A 1 327 ? 16.343 -1.842 -5.380 1.00 91.31 327 ASN A N 1
ATOM 2623 C CA . ASN A 1 327 ? 15.485 -3.033 -5.511 1.00 91.31 327 ASN A CA 1
ATOM 2624 C C . ASN A 1 327 ? 13.987 -2.716 -5.342 1.00 91.31 327 ASN A C 1
ATOM 2626 O O . ASN A 1 327 ? 13.171 -3.197 -6.123 1.00 91.31 327 ASN A O 1
ATOM 2630 N N . GLN A 1 328 ? 13.622 -1.897 -4.354 1.00 93.69 328 GLN A N 1
ATOM 2631 C CA . GLN A 1 328 ? 12.236 -1.480 -4.118 1.00 93.69 328 GLN A CA 1
ATOM 2632 C C . GLN A 1 328 ? 11.673 -0.596 -5.245 1.00 93.69 328 GLN A C 1
ATOM 2634 O O . GLN A 1 328 ? 10.480 -0.689 -5.530 1.00 93.69 328 GLN A O 1
ATOM 2639 N N . ALA A 1 329 ? 12.499 0.213 -5.923 1.00 94.81 329 ALA A N 1
ATOM 2640 C CA . ALA A 1 329 ? 12.097 0.928 -7.141 1.00 94.81 329 ALA A CA 1
ATOM 2641 C C . ALA A 1 329 ? 11.744 -0.053 -8.269 1.00 94.81 329 ALA A C 1
ATOM 2643 O O . ALA A 1 329 ? 10.687 0.082 -8.886 1.00 94.81 329 ALA A O 1
ATOM 2644 N N . LEU A 1 330 ? 12.570 -1.086 -8.481 1.00 91.94 330 LEU A N 1
ATOM 2645 C CA . LEU A 1 330 ? 12.282 -2.166 -9.434 1.00 91.94 330 LEU A CA 1
ATOM 2646 C C . LEU A 1 330 ? 10.990 -2.922 -9.088 1.00 91.94 330 LEU A C 1
ATOM 2648 O O . LEU A 1 330 ? 10.203 -3.213 -9.988 1.00 91.94 330 LEU A O 1
ATOM 2652 N N . ASP A 1 331 ? 10.728 -3.193 -7.805 1.00 91.56 331 ASP A N 1
ATOM 2653 C CA . ASP A 1 331 ? 9.489 -3.847 -7.360 1.00 91.56 331 ASP A CA 1
ATOM 2654 C C . ASP A 1 331 ? 8.239 -2.968 -7.580 1.00 91.56 331 ASP A C 1
ATOM 2656 O O . ASP A 1 331 ? 7.203 -3.473 -8.016 1.00 91.56 331 ASP A O 1
ATOM 2660 N N . LEU A 1 332 ? 8.321 -1.649 -7.359 1.00 93.06 332 LEU A N 1
ATOM 2661 C CA . LEU A 1 332 ? 7.218 -0.723 -7.669 1.00 93.06 332 LEU A CA 1
ATOM 2662 C C . LEU A 1 332 ? 7.007 -0.569 -9.187 1.00 93.06 332 LEU A C 1
ATOM 2664 O O . LEU A 1 332 ? 5.870 -0.627 -9.657 1.00 93.06 332 LEU A O 1
ATOM 2668 N N . LEU A 1 333 ? 8.083 -0.471 -9.977 1.00 90.69 333 LEU A N 1
ATOM 2669 C CA . LEU A 1 333 ? 8.017 -0.478 -11.446 1.00 90.69 333 LEU A CA 1
ATOM 2670 C C . LEU A 1 333 ? 7.473 -1.804 -12.005 1.00 90.69 333 LEU A C 1
ATOM 2672 O O . LEU A 1 333 ? 6.836 -1.816 -13.057 1.00 90.69 333 LEU A O 1
ATOM 2676 N N . LYS A 1 334 ? 7.696 -2.933 -11.324 1.00 87.56 334 LYS A N 1
ATOM 2677 C CA . LYS A 1 334 ? 7.067 -4.218 -11.659 1.00 87.56 334 LYS A CA 1
ATOM 2678 C C . LYS A 1 334 ? 5.559 -4.163 -11.408 1.00 87.56 334 LYS A C 1
ATOM 2680 O O . LYS A 1 334 ? 4.796 -4.525 -12.300 1.00 87.56 334 LYS A O 1
ATOM 2685 N N . LEU A 1 335 ? 5.124 -3.675 -10.242 1.00 88.75 335 LEU A N 1
ATOM 2686 C CA . LEU A 1 335 ? 3.698 -3.517 -9.919 1.00 88.75 335 LEU A CA 1
ATOM 2687 C C . LEU A 1 335 ? 2.981 -2.592 -10.913 1.00 88.75 335 LEU A C 1
ATOM 2689 O O . LEU A 1 335 ? 1.900 -2.940 -11.385 1.00 88.75 335 LEU A O 1
ATOM 2693 N N . PHE A 1 336 ? 3.614 -1.487 -11.317 1.00 87.25 336 PHE A N 1
ATOM 2694 C CA . PHE A 1 336 ? 3.063 -0.552 -12.304 1.00 87.25 336 PHE A CA 1
ATOM 2695 C C . PHE A 1 336 ? 2.668 -1.231 -13.635 1.00 87.25 336 PHE A C 1
ATOM 2697 O O . PHE A 1 336 ? 1.620 -0.931 -14.195 1.00 87.25 336 PHE A O 1
ATOM 2704 N N . TYR A 1 337 ? 3.472 -2.175 -14.140 1.00 82.62 337 TYR A N 1
ATOM 2705 C CA . TYR A 1 337 ? 3.244 -2.829 -15.447 1.00 82.62 337 TYR A CA 1
ATOM 2706 C C . TYR A 1 337 ? 2.328 -4.065 -15.357 1.00 82.62 337 TYR A C 1
ATOM 2708 O O . TYR A 1 337 ? 1.900 -4.615 -16.380 1.00 82.62 337 TYR A O 1
ATOM 2716 N N . LEU A 1 338 ? 2.014 -4.499 -14.134 1.00 82.81 338 LEU A N 1
ATOM 2717 C CA . LEU A 1 338 ? 0.968 -5.481 -13.838 1.00 82.81 338 LEU A CA 1
ATOM 2718 C C . LEU A 1 338 ? -0.401 -4.802 -13.640 1.00 82.81 338 LEU A C 1
ATOM 2720 O O . LEU A 1 338 ? -1.428 -5.410 -13.930 1.00 82.81 338 LEU A O 1
ATOM 2724 N N . ASN A 1 339 ? -0.420 -3.537 -13.212 1.00 80.69 339 ASN A N 1
ATOM 2725 C CA . ASN A 1 339 ? -1.610 -2.698 -13.043 1.00 80.69 339 ASN A CA 1
ATOM 2726 C C . ASN A 1 339 ? -2.119 -2.177 -14.409 1.00 80.69 339 ASN A C 1
ATOM 2728 O O . ASN A 1 339 ? -1.921 -1.023 -14.790 1.00 80.69 339 ASN A O 1
ATOM 2732 N N . ARG A 1 340 ? -2.702 -3.083 -15.205 1.00 66.50 340 ARG A N 1
ATOM 2733 C CA . ARG A 1 340 ? -3.061 -2.843 -16.612 1.00 66.50 340 ARG A CA 1
ATOM 2734 C C . ARG A 1 340 ? -4.487 -2.325 -16.779 1.00 66.50 340 ARG A C 1
ATOM 2736 O O . ARG A 1 340 ? -5.433 -3.106 -16.834 1.00 66.50 340 ARG A O 1
ATOM 2743 N N . ARG A 1 341 ? -4.618 -1.018 -17.006 1.00 62.56 341 ARG A N 1
ATOM 2744 C CA . ARG A 1 341 ? -5.735 -0.456 -17.780 1.00 62.56 341 ARG A CA 1
ATOM 2745 C C . ARG A 1 341 ? -5.255 -0.106 -19.181 1.00 62.56 341 ARG A C 1
ATOM 2747 O O . ARG A 1 341 ? -4.455 0.808 -19.346 1.00 62.56 341 ARG A O 1
ATOM 2754 N N . HIS A 1 342 ? -5.765 -0.811 -20.185 1.00 51.19 342 HIS A N 1
ATOM 2755 C CA . HIS A 1 342 ? -5.520 -0.508 -21.597 1.00 51.19 342 HIS A CA 1
ATOM 2756 C C . HIS A 1 342 ? -6.477 0.592 -22.098 1.00 51.19 342 HIS A C 1
ATOM 2758 O O . HIS A 1 342 ? -7.216 0.402 -23.057 1.00 51.19 342 HIS A O 1
ATOM 2764 N N . ASP A 1 343 ? -6.467 1.742 -21.416 1.00 57.16 343 ASP A N 1
ATOM 2765 C CA . ASP A 1 343 ? -7.208 2.946 -21.811 1.00 57.16 343 ASP A CA 1
ATOM 2766 C C . ASP A 1 343 ? -6.340 3.802 -22.761 1.00 57.16 343 ASP A C 1
ATOM 2768 O O . ASP A 1 343 ? -5.120 3.843 -22.614 1.00 57.16 343 ASP A O 1
ATOM 2772 N N . ASN A 1 344 ? -6.929 4.581 -23.679 1.00 57.12 344 ASN A N 1
ATOM 2773 C CA . ASN A 1 344 ? -6.165 5.434 -24.621 1.00 57.12 344 ASN A CA 1
ATOM 2774 C C . ASN A 1 344 ? -5.229 6.460 -23.933 1.00 57.12 344 ASN A C 1
ATOM 2776 O O . ASN A 1 344 ? -4.257 6.930 -24.525 1.00 57.12 344 ASN A O 1
ATOM 2780 N N . ALA A 1 345 ? -5.496 6.805 -22.669 1.00 64.00 345 ALA A N 1
ATOM 2781 C CA . ALA A 1 345 ? -4.609 7.633 -21.849 1.00 64.00 345 ALA A CA 1
ATOM 2782 C C . ALA A 1 345 ? -3.307 6.910 -21.442 1.00 64.00 345 ALA A C 1
ATOM 2784 O O . ALA A 1 345 ? -2.292 7.569 -21.214 1.00 64.00 345 ALA A O 1
ATOM 2785 N N . TYR A 1 346 ? -3.327 5.576 -21.368 1.00 69.12 346 TYR A N 1
ATOM 2786 C CA . TYR A 1 346 ? -2.184 4.732 -21.027 1.00 69.12 346 TYR A CA 1
ATOM 2787 C C . TYR A 1 346 ? -1.184 4.642 -22.188 1.00 69.12 346 TYR A C 1
ATOM 2789 O O . TYR A 1 346 ? 0.014 4.778 -21.965 1.00 69.12 346 TYR A O 1
ATOM 2797 N N . ASP A 1 347 ? -1.650 4.516 -23.435 1.00 72.06 347 ASP A N 1
ATOM 2798 C CA . ASP A 1 347 ? -0.770 4.525 -24.617 1.00 72.06 347 ASP A CA 1
ATOM 2799 C C . ASP A 1 347 ? -0.016 5.861 -24.750 1.00 72.06 347 ASP A C 1
ATOM 2801 O O . ASP A 1 347 ? 1.205 5.880 -24.917 1.00 72.06 347 ASP A O 1
ATOM 2805 N N . LYS A 1 348 ? -0.712 6.994 -24.562 1.00 74.12 348 LYS A N 1
ATOM 2806 C CA . LYS A 1 348 ? -0.070 8.321 -24.508 1.00 74.12 348 LYS A CA 1
ATOM 2807 C C . LYS A 1 348 ? 0.932 8.438 -23.351 1.00 74.12 348 LYS A C 1
ATOM 2809 O O . LYS A 1 348 ? 1.930 9.148 -23.468 1.00 74.12 348 LYS A O 1
ATOM 2814 N N . PHE A 1 349 ? 0.678 7.754 -22.238 1.00 74.75 349 PHE A N 1
ATOM 2815 C CA . PHE A 1 349 ? 1.599 7.703 -21.111 1.00 74.75 349 PHE A CA 1
ATOM 2816 C C . PHE A 1 349 ? 2.838 6.834 -21.399 1.00 74.75 349 PHE A C 1
ATOM 2818 O O . PHE A 1 349 ? 3.944 7.277 -21.086 1.00 74.75 349 PHE A O 1
ATOM 2825 N N . LEU A 1 350 ? 2.701 5.672 -22.052 1.00 75.62 350 LEU A N 1
ATOM 2826 C CA . LEU A 1 350 ? 3.845 4.848 -22.470 1.00 75.62 350 LEU A CA 1
ATOM 2827 C C . LEU A 1 350 ? 4.827 5.663 -23.320 1.00 75.62 350 LEU A C 1
ATOM 2829 O O . LEU A 1 350 ? 6.024 5.644 -23.047 1.00 75.62 350 LEU A O 1
ATOM 2833 N N . MET A 1 351 ? 4.327 6.473 -24.260 1.00 77.12 351 MET A N 1
ATOM 2834 C CA . MET A 1 351 ? 5.169 7.388 -25.046 1.00 77.12 351 MET A CA 1
ATOM 2835 C C . MET A 1 351 ? 5.962 8.381 -24.176 1.00 77.12 351 MET A C 1
ATOM 2837 O O . MET A 1 351 ? 7.110 8.677 -24.488 1.00 77.12 351 MET A O 1
ATOM 2841 N N . SER A 1 352 ? 5.393 8.871 -23.066 1.00 79.00 352 SER A N 1
ATOM 2842 C CA . SER A 1 352 ? 6.091 9.785 -22.139 1.00 79.00 352 SER A CA 1
ATOM 2843 C C . SER A 1 352 ? 7.163 9.106 -21.272 1.00 79.00 352 SER A C 1
ATOM 2845 O O . SER A 1 352 ? 8.034 9.775 -20.718 1.00 79.00 352 SER A O 1
ATOM 2847 N N . VAL A 1 353 ? 7.118 7.776 -21.167 1.00 84.56 353 VAL A N 1
ATOM 2848 C CA . VAL A 1 353 ? 8.048 6.964 -20.371 1.00 84.56 353 VAL A CA 1
ATOM 2849 C C . VAL A 1 353 ? 9.041 6.185 -21.243 1.00 84.56 353 VAL A C 1
ATOM 2851 O O . VAL A 1 353 ? 10.068 5.741 -20.737 1.00 84.56 353 VAL A O 1
ATOM 2854 N N . ALA A 1 354 ? 8.822 6.120 -22.558 1.00 85.81 354 ALA A N 1
ATOM 2855 C CA . ALA A 1 354 ? 9.654 5.387 -23.511 1.00 85.81 354 ALA A CA 1
ATOM 2856 C C . ALA A 1 354 ? 11.158 5.735 -23.449 1.00 85.81 354 ALA A C 1
ATOM 2858 O O . ALA A 1 354 ? 11.992 4.838 -23.559 1.00 85.81 354 ALA A O 1
ATOM 2859 N N . GLU A 1 355 ? 11.524 7.001 -23.212 1.00 88.75 355 GLU A N 1
ATOM 2860 C CA . GLU A 1 355 ? 12.939 7.391 -23.070 1.00 88.75 355 GLU A CA 1
ATOM 2861 C C . GLU A 1 355 ? 13.541 6.942 -21.724 1.00 88.75 355 GLU A C 1
ATOM 2863 O O . GLU A 1 355 ? 14.709 6.571 -21.658 1.00 88.75 355 GLU A O 1
ATOM 2868 N N . HIS A 1 356 ? 12.734 6.883 -20.657 1.00 88.81 356 HIS A N 1
ATOM 2869 C CA . HIS A 1 356 ? 13.160 6.354 -19.355 1.00 88.81 356 HIS A CA 1
ATOM 2870 C C . HIS A 1 356 ? 13.332 4.827 -19.400 1.00 88.81 356 HIS A C 1
ATOM 2872 O O . HIS A 1 356 ? 14.225 4.284 -18.755 1.00 88.81 356 HIS A O 1
ATOM 2878 N N . GLU A 1 357 ? 12.510 4.123 -20.187 1.00 88.81 357 GLU A N 1
ATOM 2879 C CA . GLU A 1 357 ? 12.694 2.694 -20.463 1.00 88.81 357 GLU A CA 1
ATOM 2880 C C . GLU A 1 357 ? 13.953 2.407 -21.272 1.00 88.81 357 GLU A C 1
ATOM 2882 O O . GLU A 1 357 ? 14.668 1.460 -20.949 1.00 88.81 357 GLU A O 1
ATOM 2887 N N . LYS A 1 358 ? 14.224 3.216 -22.300 1.00 89.88 358 LYS A N 1
ATOM 2888 C CA . LYS A 1 358 ? 15.435 3.120 -23.113 1.00 89.88 358 LYS A CA 1
ATOM 2889 C C . LYS A 1 358 ? 16.680 3.352 -22.260 1.00 89.88 358 LYS A C 1
ATOM 2891 O O . LYS A 1 358 ? 17.484 2.433 -22.147 1.00 89.88 358 LYS A O 1
ATOM 2896 N N . LYS A 1 359 ? 16.746 4.481 -21.541 1.00 90.88 359 LYS A N 1
ATOM 2897 C CA . LYS A 1 359 ? 17.793 4.778 -20.546 1.00 90.88 359 LYS A CA 1
ATOM 2898 C C . LYS A 1 359 ? 18.011 3.607 -19.580 1.00 90.88 359 LYS A C 1
ATOM 2900 O O . LYS A 1 359 ? 19.138 3.167 -19.410 1.00 90.88 359 LYS A O 1
ATOM 2905 N N . LEU A 1 360 ? 16.940 3.040 -19.014 1.00 90.06 360 LEU A N 1
ATOM 2906 C CA . LEU A 1 360 ? 17.038 1.877 -18.123 1.00 90.06 360 LEU A CA 1
ATOM 2907 C C . LEU A 1 360 ? 17.664 0.655 -18.809 1.00 90.06 360 LEU A C 1
ATOM 2909 O O . LEU A 1 360 ? 18.415 -0.075 -18.170 1.00 90.06 360 LEU A O 1
ATOM 2913 N N . CYS A 1 361 ? 17.339 0.394 -20.076 1.00 89.25 361 CYS A N 1
ATOM 2914 C CA . CYS A 1 361 ? 17.899 -0.729 -20.829 1.00 89.25 361 CYS A CA 1
ATOM 2915 C C . CYS A 1 361 ? 19.367 -0.490 -21.212 1.00 89.25 361 CYS A C 1
ATOM 2917 O O . CYS A 1 361 ? 20.162 -1.427 -21.140 1.00 89.25 361 CYS A O 1
ATOM 2919 N N . ASP A 1 362 ? 19.736 0.750 -21.530 1.00 90.12 362 ASP A N 1
ATOM 2920 C CA . ASP A 1 362 ? 21.121 1.162 -21.763 1.00 90.12 362 ASP A CA 1
ATOM 2921 C C . ASP A 1 362 ? 21.949 1.020 -20.467 1.00 90.12 362 ASP A C 1
ATOM 2923 O O . ASP A 1 362 ? 22.991 0.360 -20.471 1.00 90.12 362 ASP A O 1
ATOM 2927 N N . ASP A 1 363 ? 21.433 1.501 -19.328 1.00 90.06 363 ASP A N 1
ATOM 2928 C CA . ASP A 1 363 ? 22.022 1.314 -17.992 1.00 90.06 363 ASP A CA 1
ATOM 2929 C C . ASP A 1 363 ? 22.159 -0.183 -17.630 1.00 90.06 363 ASP A C 1
ATOM 2931 O O . ASP A 1 363 ? 23.181 -0.613 -17.083 1.00 90.06 363 ASP A O 1
ATOM 2935 N N . VAL A 1 364 ? 21.165 -1.021 -17.979 1.00 88.94 364 VAL A N 1
ATOM 2936 C CA . VAL A 1 364 ? 21.261 -2.487 -17.830 1.00 88.94 364 VAL A CA 1
ATOM 2937 C C . VAL A 1 364 ? 22.413 -3.035 -18.671 1.00 88.94 364 VAL A C 1
ATOM 2939 O O . VAL A 1 364 ? 23.194 -3.831 -18.156 1.00 88.94 364 VAL A O 1
ATOM 2942 N N . ILE A 1 365 ? 22.542 -2.643 -19.941 1.00 88.12 365 ILE A N 1
ATOM 2943 C CA . ILE A 1 365 ? 23.618 -3.112 -20.829 1.00 88.12 365 ILE A CA 1
ATOM 2944 C C . ILE A 1 365 ? 24.990 -2.702 -20.278 1.00 88.12 365 ILE A C 1
ATOM 2946 O O . ILE A 1 365 ? 25.903 -3.529 -20.241 1.00 88.12 365 ILE A O 1
ATOM 2950 N N . VAL A 1 366 ? 25.131 -1.467 -19.790 1.00 88.56 366 VAL A N 1
ATOM 2951 C CA . VAL A 1 366 ? 26.350 -0.972 -19.132 1.00 88.56 366 VAL A CA 1
ATOM 2952 C C . VAL A 1 366 ? 26.679 -1.807 -17.887 1.00 88.56 366 VAL A C 1
ATOM 2954 O O . VAL A 1 366 ? 27.819 -2.251 -17.729 1.00 88.56 366 VAL A O 1
ATOM 2957 N N . MET A 1 367 ? 25.693 -2.106 -17.038 1.00 87.12 367 MET A N 1
ATOM 2958 C CA . MET A 1 367 ? 25.873 -2.948 -15.848 1.00 87.12 367 MET A CA 1
ATOM 2959 C C . MET A 1 367 ? 26.222 -4.406 -16.207 1.00 87.12 367 MET A C 1
ATOM 2961 O O . MET A 1 367 ? 27.146 -4.976 -15.624 1.00 87.12 367 MET A O 1
ATOM 2965 N N . LEU A 1 368 ? 25.567 -4.999 -17.213 1.00 84.94 368 LEU A N 1
ATOM 2966 C CA . LEU A 1 368 ? 25.836 -6.356 -17.729 1.00 84.94 368 LEU A CA 1
ATOM 2967 C C . LEU A 1 368 ? 27.187 -6.490 -18.461 1.00 84.94 368 LEU A C 1
ATOM 2969 O O . LEU A 1 368 ? 27.579 -7.605 -18.820 1.00 84.94 368 LEU A O 1
ATOM 2973 N N . ARG A 1 369 ? 27.896 -5.379 -18.695 1.00 84.69 369 ARG A N 1
ATOM 2974 C CA . ARG A 1 369 ? 29.274 -5.347 -19.209 1.00 84.69 369 ARG A CA 1
ATOM 2975 C C . ARG A 1 369 ? 30.285 -5.290 -18.065 1.00 84.69 369 ARG A C 1
ATOM 2977 O O . ARG A 1 369 ? 31.022 -6.255 -17.895 1.00 84.69 369 ARG A O 1
ATOM 2984 N N . HIS A 1 370 ? 30.225 -4.270 -17.207 1.00 81.88 370 HIS A N 1
ATOM 2985 C CA . HIS A 1 370 ? 31.123 -4.132 -16.045 1.00 81.88 370 HIS A CA 1
ATOM 2986 C C . HIS A 1 370 ? 31.066 -5.338 -15.082 1.00 81.88 370 HIS A C 1
ATOM 2988 O O . HIS A 1 370 ? 32.061 -5.736 -14.481 1.00 81.88 370 HIS A O 1
ATOM 2994 N N . SER A 1 371 ? 29.909 -5.992 -14.958 1.00 74.56 371 SER A N 1
ATOM 2995 C CA . SER A 1 371 ? 29.755 -7.203 -14.134 1.00 74.56 371 SER A CA 1
ATOM 2996 C C . SER A 1 371 ? 30.397 -8.477 -14.707 1.00 74.56 371 SER A C 1
ATOM 2998 O O . SER A 1 371 ? 30.432 -9.502 -14.026 1.00 74.56 371 SER A O 1
ATOM 3000 N N . ARG A 1 372 ? 30.939 -8.430 -15.931 1.00 67.69 372 ARG A N 1
ATOM 3001 C CA . ARG A 1 372 ? 31.811 -9.484 -16.486 1.00 67.69 372 ARG A CA 1
ATOM 3002 C C . ARG A 1 372 ? 33.212 -9.409 -15.880 1.00 67.69 372 ARG A C 1
ATOM 3004 O O . ARG A 1 372 ? 33.856 -10.437 -15.688 1.00 67.69 372 ARG A O 1
ATOM 3011 N N . GLU A 1 373 ? 33.651 -8.194 -15.566 1.00 59.84 373 GLU A N 1
ATOM 3012 C CA . GLU A 1 373 ? 34.941 -7.881 -14.950 1.00 59.84 373 GLU A CA 1
ATOM 3013 C C . GLU A 1 373 ? 34.860 -8.066 -13.423 1.00 59.84 373 GLU A C 1
ATOM 3015 O O . GLU A 1 373 ? 35.750 -8.656 -12.809 1.00 59.84 373 GLU A O 1
ATOM 3020 N N . ILE A 1 374 ? 33.749 -7.639 -12.808 1.00 56.59 374 ILE A N 1
ATOM 3021 C CA . ILE A 1 374 ? 33.541 -7.669 -11.353 1.00 56.59 374 ILE A CA 1
ATOM 3022 C C . ILE A 1 374 ? 32.547 -8.774 -10.958 1.00 56.59 374 ILE A C 1
ATOM 3024 O O . ILE A 1 374 ? 31.332 -8.617 -11.075 1.00 56.59 374 ILE A O 1
ATOM 3028 N N . LYS A 1 375 ? 33.061 -9.868 -10.375 1.00 57.09 375 LYS A N 1
ATOM 3029 C CA . LYS A 1 375 ? 32.309 -11.070 -9.932 1.00 57.09 375 LYS A CA 1
ATOM 3030 C C . LYS A 1 375 ? 31.311 -10.859 -8.765 1.00 57.09 375 LYS A C 1
ATOM 3032 O O . LYS A 1 375 ? 30.955 -11.825 -8.095 1.00 57.09 375 LYS A O 1
ATOM 3037 N N . GLN A 1 376 ? 30.877 -9.632 -8.470 1.00 56.75 376 GLN A N 1
ATOM 3038 C CA . GLN A 1 376 ? 30.012 -9.308 -7.323 1.00 56.75 376 GLN A CA 1
ATOM 3039 C C . GLN A 1 376 ? 28.820 -8.411 -7.702 1.00 56.75 376 GLN A C 1
ATOM 3041 O O . GLN A 1 376 ? 28.742 -7.251 -7.300 1.00 56.75 376 GLN A O 1
ATOM 3046 N N . VAL A 1 377 ? 27.828 -8.969 -8.403 1.00 63.00 377 VAL A N 1
ATOM 3047 C CA . VAL A 1 377 ? 26.484 -8.363 -8.486 1.00 63.00 377 VAL A CA 1
ATOM 3048 C C . VAL A 1 377 ? 25.540 -9.121 -7.562 1.00 63.00 377 VAL A C 1
ATOM 3050 O O . VAL A 1 377 ? 25.510 -10.348 -7.564 1.00 63.00 377 VAL A O 1
ATOM 3053 N N . LYS A 1 378 ? 24.751 -8.407 -6.752 1.00 71.38 378 LYS A N 1
ATOM 3054 C CA . LYS A 1 378 ? 23.871 -9.051 -5.766 1.00 71.38 378 LYS A CA 1
ATOM 3055 C C . LYS A 1 378 ? 22.640 -9.647 -6.454 1.00 71.38 378 LYS A C 1
ATOM 3057 O O . LYS A 1 378 ? 21.807 -8.899 -6.965 1.00 71.38 378 LYS A O 1
ATOM 3062 N N . GLU A 1 379 ? 22.515 -10.974 -6.403 1.00 76.81 379 GLU A N 1
ATOM 3063 C CA . GLU A 1 379 ? 21.459 -11.802 -7.016 1.00 76.81 379 GLU A CA 1
ATOM 3064 C C . GLU A 1 379 ? 20.075 -11.139 -7.043 1.00 76.81 379 GLU A C 1
ATOM 3066 O O . GLU A 1 379 ? 19.465 -11.012 -8.104 1.00 76.81 379 GLU A O 1
ATOM 3071 N N . LYS A 1 380 ? 19.579 -10.681 -5.885 1.00 78.88 380 LYS A N 1
ATOM 3072 C CA . LYS A 1 380 ? 18.228 -10.117 -5.756 1.00 78.88 380 LYS A CA 1
ATOM 3073 C C . LYS A 1 380 ? 17.988 -8.911 -6.675 1.00 78.88 380 LYS A C 1
ATOM 3075 O O . LYS A 1 380 ? 16.904 -8.803 -7.240 1.00 78.88 380 LYS A O 1
ATOM 3080 N N . PHE A 1 381 ? 19.004 -8.072 -6.894 1.00 82.62 381 PHE A N 1
ATOM 3081 C CA . PHE A 1 381 ? 18.915 -6.931 -7.811 1.00 82.62 381 PHE A CA 1
ATOM 3082 C C . PHE A 1 381 ? 18.817 -7.391 -9.265 1.00 82.62 381 PHE A C 1
ATOM 3084 O O . PHE A 1 381 ? 17.916 -6.957 -9.975 1.00 82.62 381 PHE A O 1
ATOM 3091 N N . VAL A 1 382 ? 19.661 -8.341 -9.679 1.00 83.62 382 VAL A N 1
ATOM 3092 C CA . VAL A 1 382 ? 19.599 -8.970 -11.012 1.00 83.62 382 VAL A CA 1
ATOM 3093 C C . VAL A 1 382 ? 18.235 -9.628 -11.240 1.00 83.62 382 VAL A C 1
ATOM 3095 O O . VAL A 1 382 ? 17.606 -9.430 -12.276 1.00 83.62 382 VAL A O 1
ATOM 3098 N N . SER A 1 383 ? 17.737 -10.371 -10.252 1.00 83.38 383 SER A N 1
ATOM 3099 C CA . SER A 1 383 ? 16.463 -11.086 -10.332 1.00 83.38 383 SER A CA 1
ATOM 3100 C C . SER A 1 383 ? 15.261 -10.132 -10.406 1.00 83.38 383 SER A C 1
ATOM 3102 O O . SER A 1 383 ? 14.347 -10.343 -11.210 1.00 83.38 383 SER A O 1
ATOM 3104 N N . ASN A 1 384 ? 15.274 -9.033 -9.642 1.00 83.06 384 ASN A N 1
ATOM 3105 C CA . ASN A 1 384 ? 14.268 -7.972 -9.743 1.00 83.06 384 ASN A CA 1
ATOM 3106 C C . ASN A 1 384 ? 14.361 -7.209 -11.075 1.00 83.06 384 ASN A C 1
ATOM 3108 O O . ASN A 1 384 ? 13.327 -6.911 -11.672 1.00 83.06 384 ASN A O 1
ATOM 3112 N N . LEU A 1 385 ? 15.568 -6.966 -11.591 1.00 85.38 385 LEU A N 1
ATOM 3113 C CA . LEU A 1 385 ? 15.803 -6.317 -12.882 1.00 85.38 385 LEU A CA 1
ATOM 3114 C C . LEU A 1 385 ? 15.321 -7.190 -14.054 1.00 85.38 385 LEU A C 1
ATOM 3116 O O . LEU A 1 385 ? 14.649 -6.700 -14.958 1.00 85.38 385 LEU A O 1
ATOM 3120 N N . PHE A 1 386 ? 15.549 -8.505 -14.009 1.00 87.12 386 PHE A N 1
ATOM 3121 C CA . PHE A 1 386 ? 15.030 -9.432 -15.018 1.00 87.12 386 PHE A CA 1
ATOM 3122 C C . PHE A 1 386 ? 13.504 -9.592 -14.943 1.00 87.12 386 PHE A C 1
ATOM 3124 O O . PHE A 1 386 ? 12.835 -9.609 -15.977 1.00 87.12 386 PHE A O 1
ATOM 3131 N N . ASN A 1 387 ? 12.926 -9.620 -13.735 1.00 84.81 387 ASN A N 1
ATOM 3132 C CA . ASN A 1 387 ? 11.474 -9.529 -13.544 1.00 84.81 387 ASN A CA 1
ATOM 3133 C C . ASN A 1 387 ? 10.894 -8.226 -14.127 1.00 84.81 387 ASN A C 1
ATOM 3135 O O . ASN A 1 387 ? 9.821 -8.249 -14.732 1.00 84.81 387 ASN A O 1
ATOM 3139 N N . ARG A 1 388 ? 11.597 -7.099 -13.952 1.00 84.12 388 ARG A N 1
ATOM 3140 C CA . ARG A 1 388 ? 11.227 -5.777 -14.473 1.00 84.12 388 ARG A CA 1
ATOM 3141 C C . ARG A 1 388 ? 11.223 -5.757 -16.004 1.00 84.12 388 ARG A C 1
ATOM 3143 O O . ARG A 1 388 ? 10.199 -5.405 -16.586 1.00 84.12 388 ARG A O 1
ATOM 3150 N N . LEU A 1 389 ? 12.307 -6.198 -16.643 1.00 83.88 389 LEU A N 1
ATOM 3151 C CA . LEU A 1 389 ? 12.409 -6.288 -18.106 1.00 83.88 389 LEU A CA 1
ATOM 3152 C C . LEU A 1 389 ? 11.351 -7.233 -18.691 1.00 83.88 389 LEU A C 1
ATOM 3154 O O . LEU A 1 389 ? 10.696 -6.898 -19.677 1.00 83.88 389 LEU A O 1
ATOM 3158 N N . ARG A 1 390 ? 11.091 -8.375 -18.038 1.00 85.00 390 ARG A N 1
ATOM 3159 C CA . ARG A 1 390 ? 10.010 -9.287 -18.440 1.00 85.00 390 ARG A CA 1
ATOM 3160 C C . ARG A 1 390 ? 8.634 -8.614 -18.364 1.00 85.00 390 ARG A C 1
ATOM 3162 O O . ARG A 1 390 ? 7.805 -8.856 -19.239 1.00 85.00 390 ARG A O 1
ATOM 3169 N N . ALA A 1 391 ? 8.375 -7.778 -17.357 1.00 83.12 391 ALA A N 1
ATOM 3170 C CA . ALA A 1 391 ? 7.106 -7.055 -17.226 1.00 83.12 391 ALA A CA 1
ATOM 3171 C C . ALA A 1 391 ? 6.905 -5.990 -18.324 1.00 83.12 391 ALA A C 1
ATOM 3173 O O . ALA A 1 391 ? 5.771 -5.798 -18.761 1.00 83.12 391 ALA A O 1
ATOM 3174 N N . MET A 1 392 ? 7.989 -5.358 -18.796 1.00 82.00 392 MET A N 1
ATOM 3175 C CA . MET A 1 392 ? 7.991 -4.451 -19.956 1.00 82.00 392 MET A CA 1
ATOM 3176 C C . MET A 1 392 ? 7.722 -5.214 -21.264 1.00 82.00 392 MET A C 1
ATOM 3178 O O . MET A 1 392 ? 6.808 -4.866 -22.003 1.00 82.00 392 MET A O 1
ATOM 3182 N N . LEU A 1 393 ? 8.447 -6.313 -21.504 1.00 79.12 393 LEU A N 1
ATOM 3183 C CA . LEU A 1 393 ? 8.279 -7.176 -22.685 1.00 79.12 393 LEU A CA 1
ATOM 3184 C C . LEU A 1 393 ? 6.896 -7.823 -22.792 1.00 79.12 393 LEU A C 1
ATOM 3186 O O . LEU A 1 393 ? 6.400 -8.038 -23.889 1.00 79.12 393 LEU A O 1
ATOM 3190 N N . SER A 1 394 ? 6.268 -8.146 -21.660 1.00 75.31 394 SER A N 1
ATOM 3191 C CA . SER A 1 394 ? 4.957 -8.814 -21.633 1.00 75.31 394 SER A CA 1
ATOM 3192 C C . SER A 1 394 ? 3.785 -7.862 -21.928 1.00 75.31 394 SER A C 1
ATOM 3194 O O . SER A 1 394 ? 2.638 -8.197 -21.615 1.00 75.31 394 SER A O 1
ATOM 3196 N N . HIS A 1 395 ? 4.043 -6.639 -22.402 1.00 71.06 395 HIS A N 1
ATOM 3197 C CA . HIS A 1 395 ? 3.021 -5.643 -22.741 1.00 71.06 395 HIS A CA 1
ATOM 3198 C C . HIS A 1 395 ? 2.522 -5.811 -24.183 1.00 71.06 395 HIS A C 1
ATOM 3200 O O . HIS A 1 395 ? 3.172 -6.448 -25.002 1.00 71.06 395 HIS A O 1
ATOM 3206 N N . SER A 1 396 ? 1.357 -5.237 -24.492 1.00 55.84 396 SER A N 1
ATOM 3207 C CA . SER A 1 396 ? 0.715 -5.327 -25.816 1.00 55.84 396 SER A CA 1
ATOM 3208 C C . SER A 1 396 ? 1.559 -4.677 -26.922 1.00 55.84 396 SER A C 1
ATOM 3210 O O . SER A 1 396 ? 1.597 -5.151 -28.055 1.00 55.84 396 SER A O 1
ATOM 3212 N N . LYS A 1 397 ? 2.281 -3.606 -26.572 1.00 68.69 397 LYS A N 1
ATOM 3213 C CA . LYS A 1 397 ? 3.206 -2.885 -27.449 1.00 68.69 397 LYS A CA 1
ATOM 3214 C C . LYS A 1 397 ? 4.544 -2.732 -26.714 1.00 68.69 397 LYS A C 1
ATOM 3216 O O . LYS A 1 397 ? 4.688 -1.773 -25.955 1.00 68.69 397 LYS A O 1
ATOM 3221 N N . PRO A 1 398 ? 5.506 -3.666 -26.857 1.00 72.31 398 PRO A N 1
ATOM 3222 C CA . PRO A 1 398 ? 6.849 -3.450 -26.334 1.00 72.31 398 PRO A CA 1
ATOM 3223 C C . PRO A 1 398 ? 7.461 -2.220 -27.014 1.00 72.31 398 PRO A C 1
ATOM 3225 O O . PRO A 1 398 ? 7.298 -2.013 -28.218 1.00 72.31 398 PRO A O 1
ATOM 3228 N N . ASN A 1 399 ? 8.135 -1.385 -26.229 1.00 78.31 399 ASN A N 1
ATOM 3229 C CA . ASN A 1 399 ? 8.673 -0.116 -26.697 1.00 78.31 399 ASN A CA 1
ATOM 3230 C C . ASN A 1 399 ? 9.719 -0.320 -27.808 1.00 78.31 399 ASN A C 1
ATOM 3232 O O . ASN A 1 399 ? 10.651 -1.111 -27.659 1.00 78.31 399 ASN A O 1
ATOM 3236 N N . GLN A 1 400 ? 9.540 0.406 -28.914 1.00 79.19 400 GLN A N 1
ATOM 3237 C CA . GLN A 1 400 ? 10.343 0.302 -30.134 1.00 79.19 400 GLN A CA 1
ATOM 3238 C C . GLN A 1 400 ? 11.662 1.091 -30.073 1.00 79.19 400 GLN A C 1
ATOM 3240 O O . GLN A 1 400 ? 12.530 0.847 -30.905 1.00 79.19 400 GLN A O 1
ATOM 3245 N N . SER A 1 401 ? 11.843 2.009 -29.112 1.00 82.25 401 SER A N 1
ATOM 3246 C CA . SER A 1 401 ? 13.115 2.734 -28.932 1.00 82.25 401 SER A CA 1
ATOM 3247 C C . SER A 1 401 ? 14.180 1.931 -28.171 1.00 82.25 401 SER A C 1
ATOM 3249 O O . SER A 1 401 ? 15.332 2.355 -28.106 1.00 82.25 401 SER A O 1
ATOM 3251 N N . VAL A 1 402 ? 13.810 0.776 -27.609 1.00 84.38 402 VAL A N 1
ATOM 3252 C CA . VAL A 1 402 ? 14.703 -0.146 -26.896 1.00 84.38 402 VAL A CA 1
ATOM 3253 C C . VAL A 1 402 ? 15.250 -1.190 -27.871 1.00 84.38 402 VAL A C 1
ATOM 3255 O O . VAL A 1 402 ? 14.476 -1.938 -28.473 1.00 84.38 402 VAL A O 1
ATOM 3258 N N . ASP A 1 403 ? 16.577 -1.328 -27.970 1.00 85.44 403 ASP A N 1
ATOM 3259 C CA . ASP A 1 403 ? 17.177 -2.461 -28.685 1.00 85.44 403 ASP A CA 1
ATOM 3260 C C . ASP A 1 403 ? 17.125 -3.742 -27.832 1.00 85.44 403 ASP A C 1
ATOM 3262 O O . ASP A 1 403 ? 18.064 -4.137 -27.131 1.00 85.44 403 ASP A O 1
ATOM 3266 N N . TRP A 1 404 ? 15.985 -4.426 -27.927 1.00 85.69 404 TRP A N 1
ATOM 3267 C CA . TRP A 1 404 ? 15.750 -5.719 -27.289 1.00 85.69 404 TRP A CA 1
ATOM 3268 C C . TRP A 1 404 ? 16.686 -6.836 -27.785 1.00 85.69 404 TRP A C 1
ATOM 3270 O O . TRP A 1 404 ? 16.864 -7.820 -27.062 1.00 85.69 404 TRP A O 1
ATOM 3280 N N . LYS A 1 405 ? 17.307 -6.707 -28.971 1.00 85.50 405 LYS A N 1
ATOM 3281 C CA . LYS A 1 405 ? 18.291 -7.681 -29.476 1.00 85.50 405 LYS A CA 1
ATOM 3282 C C . LYS A 1 405 ? 19.623 -7.480 -28.767 1.00 85.50 405 LYS A C 1
ATOM 3284 O O . LYS A 1 405 ? 20.101 -8.412 -28.124 1.00 85.50 405 LYS A O 1
ATOM 3289 N N . MET A 1 406 ? 20.154 -6.256 -28.783 1.00 86.12 406 MET A N 1
ATOM 3290 C CA . MET A 1 406 ? 21.386 -5.891 -28.077 1.00 86.12 406 MET A CA 1
ATOM 3291 C C . MET A 1 406 ? 21.282 -6.213 -26.581 1.00 86.12 406 MET A C 1
ATOM 3293 O O . MET A 1 406 ? 22.187 -6.835 -26.018 1.00 86.12 406 MET A O 1
ATOM 3297 N N . LEU A 1 407 ? 20.161 -5.874 -25.939 1.00 86.56 407 LEU A N 1
ATOM 3298 C CA . LEU A 1 407 ? 19.897 -6.247 -24.548 1.00 86.56 407 LEU A CA 1
ATOM 3299 C C . LEU A 1 407 ? 19.870 -7.776 -24.363 1.00 86.56 407 LEU A C 1
ATOM 3301 O O . LEU A 1 407 ? 20.511 -8.298 -23.449 1.00 86.56 407 LEU A O 1
ATOM 3305 N N . GLY A 1 408 ? 19.180 -8.507 -25.244 1.00 84.56 408 GLY A N 1
ATOM 3306 C CA . GLY A 1 408 ? 19.097 -9.969 -25.210 1.00 84.56 408 GLY A CA 1
ATOM 3307 C C . GLY A 1 408 ? 20.439 -10.681 -25.400 1.00 84.56 408 GLY A C 1
ATOM 3308 O O . GLY A 1 408 ? 20.700 -11.677 -24.723 1.00 84.56 408 GLY A O 1
ATOM 3309 N N . ASP A 1 409 ? 21.320 -10.156 -26.248 1.00 85.19 409 ASP A N 1
ATOM 3310 C CA . ASP A 1 409 ? 22.667 -10.690 -26.452 1.00 85.19 409 ASP A CA 1
ATOM 3311 C C . ASP A 1 409 ? 23.560 -10.442 -25.222 1.00 85.19 409 ASP A C 1
ATOM 3313 O O . ASP A 1 409 ? 24.172 -11.387 -24.716 1.00 85.19 409 ASP A O 1
ATOM 3317 N N . ASN A 1 410 ? 23.541 -9.230 -24.642 1.00 84.75 410 ASN A N 1
ATOM 3318 C CA . ASN A 1 410 ? 24.275 -8.941 -23.400 1.00 84.75 410 ASN A CA 1
ATOM 3319 C C . ASN A 1 410 ? 23.777 -9.811 -22.222 1.00 84.75 410 ASN A C 1
ATOM 3321 O O . ASN A 1 410 ? 24.588 -10.265 -21.412 1.00 84.75 410 ASN A O 1
ATOM 3325 N N . ILE A 1 411 ? 22.470 -10.108 -22.153 1.00 84.94 411 ILE A N 1
ATOM 3326 C CA . ILE A 1 411 ? 21.889 -11.071 -21.200 1.00 84.94 411 ILE A CA 1
ATOM 3327 C C . ILE A 1 411 ? 22.390 -12.497 -21.482 1.00 84.94 411 ILE A C 1
ATOM 3329 O O . ILE A 1 411 ? 22.813 -13.190 -20.552 1.00 84.94 411 ILE A O 1
ATOM 3333 N N . ARG A 1 412 ? 22.372 -12.957 -22.744 1.00 81.94 412 ARG A N 1
ATOM 3334 C CA . ARG A 1 412 ? 22.798 -14.321 -23.127 1.00 81.94 412 ARG A CA 1
ATOM 3335 C C . ARG A 1 412 ? 24.239 -14.614 -22.700 1.00 81.94 412 ARG A C 1
ATOM 3337 O O . ARG A 1 412 ? 24.535 -15.747 -22.318 1.00 81.94 412 ARG A O 1
ATOM 3344 N N . GLU A 1 413 ? 25.105 -13.607 -22.750 1.00 79.69 413 GLU A N 1
ATOM 3345 C CA . GLU A 1 413 ? 26.514 -13.692 -22.356 1.00 79.69 413 GLU A CA 1
ATOM 3346 C C . GLU A 1 413 ? 26.725 -13.648 -20.834 1.00 79.69 413 GLU A C 1
ATOM 3348 O O . GLU A 1 413 ? 27.547 -14.402 -20.320 1.00 79.69 413 GLU A O 1
ATOM 3353 N N . PHE A 1 414 ? 25.954 -12.835 -20.101 1.00 77.62 414 PHE A N 1
ATOM 3354 C CA . PHE A 1 414 ? 26.113 -12.640 -18.651 1.00 77.62 414 PHE A CA 1
ATOM 3355 C C . PHE A 1 414 ? 25.885 -13.909 -17.802 1.00 77.62 414 PHE A C 1
ATOM 3357 O O . PHE A 1 414 ? 26.510 -14.067 -16.758 1.00 77.62 414 PHE A O 1
ATOM 3364 N N . ARG A 1 415 ? 25.004 -14.825 -18.241 1.00 67.75 415 ARG A N 1
ATOM 3365 C CA . ARG A 1 415 ? 24.788 -16.174 -17.655 1.00 67.75 415 ARG A CA 1
ATOM 3366 C C . ARG A 1 415 ? 24.796 -16.241 -16.112 1.00 67.75 415 ARG A C 1
ATOM 3368 O O . ARG A 1 415 ? 25.545 -17.023 -15.521 1.00 67.75 415 ARG A O 1
ATOM 3375 N N . SER A 1 416 ? 23.919 -15.479 -15.453 1.00 65.06 416 SER A N 1
ATOM 3376 C CA . SER A 1 416 ? 23.772 -15.546 -13.989 1.00 65.06 416 SER A CA 1
ATOM 3377 C C . SER A 1 416 ? 23.464 -16.972 -13.513 1.00 65.06 416 SER A C 1
ATOM 3379 O O . SER A 1 416 ? 22.486 -17.588 -13.949 1.00 65.06 416 SER A O 1
ATOM 3381 N N . ARG A 1 417 ? 24.289 -17.489 -12.593 1.00 63.12 417 ARG A N 1
ATOM 3382 C CA . ARG A 1 417 ? 24.021 -18.749 -11.880 1.00 63.12 417 ARG A CA 1
ATOM 3383 C C . ARG A 1 417 ? 22.901 -18.582 -10.857 1.00 63.12 417 ARG A C 1
ATOM 3385 O O . ARG A 1 417 ? 22.140 -19.519 -10.631 1.00 63.12 417 ARG A O 1
ATOM 3392 N N . ASP A 1 418 ? 22.807 -17.386 -10.294 1.00 63.06 418 ASP A N 1
ATOM 3393 C CA . ASP A 1 418 ? 22.066 -17.087 -9.072 1.00 63.06 418 ASP A CA 1
ATOM 3394 C C . ASP A 1 418 ? 20.625 -16.686 -9.431 1.00 63.06 418 ASP A C 1
ATOM 3396 O O . ASP A 1 418 ? 19.663 -17.340 -9.038 1.00 63.06 418 ASP A O 1
ATOM 3400 N N . ALA A 1 419 ? 20.449 -15.738 -10.361 1.00 72.81 419 ALA A N 1
ATOM 3401 C CA . ALA A 1 419 ? 19.137 -15.334 -10.884 1.00 72.81 419 ALA A CA 1
ATOM 3402 C C . ALA A 1 419 ? 18.547 -16.318 -11.927 1.00 72.81 419 ALA A C 1
ATOM 3404 O O . ALA A 1 419 ? 17.738 -15.934 -12.774 1.00 72.81 419 ALA A O 1
ATOM 3405 N N . LYS A 1 420 ? 18.938 -17.600 -11.901 1.00 80.25 420 LYS A N 1
ATOM 3406 C CA . LYS A 1 420 ? 18.682 -18.608 -12.955 1.00 80.25 420 LYS A CA 1
ATOM 3407 C C . LYS A 1 420 ? 17.210 -18.745 -13.365 1.00 80.25 420 LYS A C 1
ATOM 3409 O O . LYS A 1 420 ? 16.915 -18.918 -14.546 1.00 80.25 420 LYS A O 1
ATOM 3414 N N . VAL A 1 421 ? 16.272 -18.674 -12.417 1.00 83.00 421 VAL A N 1
ATOM 3415 C CA . VAL A 1 421 ? 14.832 -18.825 -12.705 1.00 83.00 421 VAL A CA 1
ATOM 3416 C C . VAL A 1 421 ? 14.288 -17.621 -13.478 1.00 83.00 421 VAL A C 1
ATOM 3418 O O . VAL A 1 421 ? 13.633 -17.797 -14.506 1.00 83.00 421 VAL A O 1
ATOM 3421 N N . THR A 1 422 ? 14.575 -16.402 -13.023 1.00 79.94 422 THR A N 1
ATOM 3422 C CA . THR A 1 422 ? 14.099 -15.159 -13.655 1.00 79.94 422 THR A CA 1
ATOM 3423 C C . THR A 1 422 ? 14.847 -14.865 -14.955 1.00 79.94 422 THR A C 1
ATOM 3425 O O . THR A 1 422 ? 14.220 -14.448 -15.927 1.00 79.94 422 THR A O 1
ATOM 3428 N N . TYR A 1 423 ? 16.134 -15.220 -15.030 1.00 84.31 423 TYR A N 1
ATOM 3429 C CA . TYR A 1 423 ? 16.916 -15.288 -16.267 1.00 84.31 423 TYR A CA 1
ATOM 3430 C C . TYR A 1 423 ? 16.239 -16.178 -17.321 1.00 84.31 423 TYR A C 1
ATOM 3432 O O . TYR A 1 423 ? 15.943 -15.712 -18.420 1.00 84.31 423 TYR A O 1
ATOM 3440 N N . ASN A 1 424 ? 15.913 -17.432 -16.983 1.00 83.81 424 ASN A N 1
ATOM 3441 C CA . ASN A 1 424 ? 15.258 -18.361 -17.912 1.00 83.81 424 ASN A CA 1
ATOM 3442 C C . ASN A 1 424 ? 13.876 -17.859 -18.367 1.00 83.81 424 ASN A C 1
ATOM 3444 O O . ASN A 1 424 ? 13.498 -18.046 -19.523 1.00 83.81 424 ASN A O 1
ATOM 3448 N N . GLN A 1 425 ? 13.115 -17.211 -17.480 1.00 85.25 425 GLN A N 1
ATOM 3449 C CA . GLN A 1 425 ? 11.827 -16.603 -17.831 1.00 85.25 425 GLN A CA 1
ATOM 3450 C C . GLN A 1 425 ? 11.983 -15.405 -18.782 1.00 85.25 425 GLN A C 1
ATOM 3452 O O . GLN A 1 425 ? 11.172 -15.254 -19.696 1.00 85.25 425 GLN A O 1
ATOM 3457 N N . LEU A 1 426 ? 13.015 -14.577 -18.594 1.00 84.12 426 LEU A N 1
ATOM 3458 C CA . LEU A 1 426 ? 13.323 -13.448 -19.474 1.00 84.12 426 LEU A CA 1
ATOM 3459 C C . LEU A 1 426 ? 13.847 -13.915 -20.839 1.00 84.12 426 LEU A C 1
ATOM 3461 O O . LEU A 1 426 ? 13.384 -13.421 -21.861 1.00 84.12 426 LEU A O 1
ATOM 3465 N N . CYS A 1 427 ? 14.722 -14.924 -20.879 1.00 84.12 427 CYS A N 1
ATOM 3466 C CA . CYS A 1 427 ? 15.218 -15.503 -22.132 1.00 84.12 427 CYS A CA 1
ATOM 3467 C C . CYS A 1 427 ? 14.085 -16.088 -22.988 1.00 84.12 427 CYS A C 1
ATOM 3469 O O . CYS A 1 427 ? 14.088 -15.904 -24.201 1.00 84.12 427 CYS A O 1
ATOM 3471 N N . ARG A 1 428 ? 13.078 -16.722 -22.364 1.00 85.50 428 ARG A N 1
ATOM 3472 C CA . ARG A 1 428 ? 11.858 -17.176 -23.057 1.00 85.50 428 ARG A CA 1
ATOM 3473 C C . ARG A 1 428 ? 11.037 -16.010 -23.616 1.00 85.50 428 ARG A C 1
ATOM 3475 O O . ARG A 1 428 ? 10.578 -16.099 -24.747 1.00 85.50 428 ARG A O 1
ATOM 3482 N N . ALA A 1 429 ? 10.875 -14.923 -22.857 1.00 83.31 429 ALA A N 1
ATOM 3483 C CA . ALA A 1 429 ? 10.160 -13.727 -23.318 1.00 83.31 429 ALA A CA 1
ATOM 3484 C C . ALA A 1 429 ? 10.882 -13.017 -24.483 1.00 83.31 429 ALA A C 1
ATOM 3486 O O . ALA A 1 429 ? 10.230 -12.523 -25.395 1.00 83.31 429 ALA A O 1
ATOM 3487 N N . LEU A 1 430 ? 12.218 -13.029 -24.479 1.00 83.75 430 LEU A N 1
ATOM 3488 C CA . LEU A 1 430 ? 13.087 -12.534 -25.556 1.00 83.75 430 LEU A CA 1
ATOM 3489 C C . LEU A 1 430 ? 13.310 -13.551 -26.698 1.00 83.75 430 LEU A C 1
ATOM 3491 O O . LEU A 1 430 ? 14.114 -13.293 -27.589 1.00 83.75 430 LEU A O 1
ATOM 3495 N N . GLN A 1 431 ? 12.647 -14.715 -26.667 1.00 83.19 431 GLN A N 1
ATOM 3496 C CA . GLN A 1 431 ? 12.786 -15.804 -27.651 1.00 83.19 431 GLN A CA 1
ATOM 3497 C C . GLN A 1 431 ? 14.241 -16.286 -27.882 1.00 83.19 431 GLN A C 1
ATOM 3499 O O . GLN A 1 431 ? 14.582 -16.816 -28.940 1.00 83.19 431 GLN A O 1
ATOM 3504 N N . LEU A 1 432 ? 15.119 -16.139 -26.883 1.00 79.38 432 LEU A N 1
ATOM 3505 C CA . LEU A 1 432 ? 16.532 -16.511 -26.982 1.00 79.38 432 LEU A CA 1
ATOM 3506 C C . LEU A 1 432 ? 16.686 -18.040 -26.941 1.00 79.38 432 LEU A C 1
ATOM 3508 O O . LEU A 1 432 ? 16.437 -18.675 -25.915 1.00 79.38 432 LEU A O 1
ATOM 3512 N N . SER A 1 433 ? 17.143 -18.631 -28.046 1.00 59.84 433 SER A N 1
ATOM 3513 C CA . SER A 1 433 ? 17.395 -20.073 -28.154 1.00 59.84 433 SER A CA 1
ATOM 3514 C C . SER A 1 433 ? 18.474 -20.548 -27.169 1.00 59.84 433 SER A C 1
ATOM 3516 O O . SER A 1 433 ? 19.594 -20.030 -27.184 1.00 59.84 433 SER A O 1
ATOM 3518 N N . ASP A 1 434 ? 18.171 -21.568 -26.360 1.00 49.50 434 ASP A N 1
ATOM 3519 C CA . ASP A 1 434 ? 19.106 -22.133 -25.377 1.00 49.50 434 ASP A CA 1
ATOM 3520 C C . ASP A 1 434 ? 20.262 -22.879 -26.078 1.00 49.50 434 ASP A C 1
ATOM 3522 O O . ASP A 1 434 ? 20.077 -23.925 -26.706 1.00 49.50 434 ASP A O 1
ATOM 3526 N N . THR A 1 435 ? 21.482 -22.335 -26.000 1.00 46.00 435 THR A N 1
ATOM 3527 C CA . THR A 1 435 ? 22.629 -22.743 -26.838 1.00 46.00 435 THR A CA 1
ATOM 3528 C C . THR A 1 435 ? 23.299 -24.065 -26.436 1.00 46.00 435 THR A C 1
ATOM 3530 O O . THR A 1 435 ? 24.382 -24.392 -26.927 1.00 46.00 435 THR A O 1
ATOM 3533 N N . LYS A 1 436 ? 22.646 -24.888 -25.605 1.00 44.28 436 LYS A N 1
ATOM 3534 C CA . LYS A 1 436 ? 23.134 -26.211 -25.170 1.00 44.28 436 LYS A CA 1
ATOM 3535 C C . LYS A 1 436 ? 23.394 -27.229 -26.292 1.00 44.28 436 LYS A C 1
ATOM 3537 O O . LYS A 1 436 ? 24.121 -28.185 -26.057 1.00 44.28 436 LYS A O 1
ATOM 3542 N N . LYS A 1 437 ? 22.838 -27.052 -27.499 1.00 37.62 437 LYS A N 1
ATOM 3543 C CA . LYS A 1 437 ? 22.932 -28.035 -28.604 1.00 37.62 437 LYS A CA 1
ATOM 3544 C C . LYS A 1 437 ? 24.100 -27.849 -29.596 1.00 37.62 437 LYS A C 1
ATOM 3546 O O . LYS A 1 437 ? 24.141 -28.572 -30.584 1.00 37.62 437 LYS A O 1
ATOM 3551 N N . ARG A 1 438 ? 25.046 -26.916 -29.385 1.00 32.31 438 ARG A N 1
ATOM 3552 C CA . ARG A 1 438 ? 26.090 -26.586 -30.395 1.00 32.31 438 ARG A CA 1
ATOM 3553 C C . ARG A 1 438 ? 27.565 -26.786 -29.996 1.00 32.31 438 ARG A C 1
ATOM 3555 O O . ARG A 1 438 ? 28.442 -26.271 -30.679 1.00 32.31 438 ARG A O 1
ATOM 3562 N N . LYS A 1 439 ? 27.854 -27.560 -28.940 1.00 33.97 439 LYS A N 1
ATOM 3563 C CA . LYS A 1 439 ? 29.212 -28.053 -28.599 1.00 33.97 439 LYS A CA 1
ATOM 3564 C C . LYS A 1 439 ? 29.175 -29.505 -28.085 1.00 33.97 439 LYS A C 1
ATOM 3566 O O . LYS A 1 439 ? 29.471 -29.755 -26.924 1.00 33.97 439 LYS A O 1
ATOM 3571 N N . ALA A 1 440 ? 28.750 -30.434 -28.943 1.00 34.44 440 ALA A N 1
ATOM 3572 C CA . ALA A 1 440 ? 28.718 -31.876 -28.648 1.00 34.44 440 ALA A CA 1
ATOM 3573 C C . ALA A 1 440 ? 29.149 -32.730 -29.856 1.00 34.44 440 ALA A C 1
ATOM 3575 O O . ALA A 1 440 ? 29.971 -33.627 -29.715 1.00 34.44 440 ALA A O 1
ATOM 3576 N N . ASN A 1 441 ? 28.680 -32.396 -31.063 1.00 34.00 441 ASN A N 1
ATOM 3577 C CA . ASN A 1 441 ? 29.088 -33.062 -32.304 1.00 34.00 441 ASN A CA 1
ATOM 3578 C C . ASN A 1 441 ? 30.376 -32.413 -32.842 1.00 34.00 441 ASN A C 1
ATOM 3580 O O . ASN A 1 441 ? 30.332 -31.623 -33.782 1.00 34.00 441 ASN A O 1
ATOM 3584 N N . GLY A 1 442 ? 31.497 -32.675 -32.169 1.00 33.56 442 GLY A N 1
ATOM 3585 C CA . GLY A 1 442 ? 32.787 -32.025 -32.428 1.00 33.56 442 GLY A CA 1
ATOM 3586 C C . GLY A 1 442 ? 33.987 -32.814 -31.904 1.00 33.56 442 GLY A C 1
ATOM 3587 O O . GLY A 1 442 ? 34.925 -32.216 -31.391 1.00 33.56 442 GLY A O 1
ATOM 3588 N N . PHE A 1 443 ? 33.923 -34.142 -31.996 1.00 30.75 443 PHE A N 1
ATOM 3589 C CA . PHE A 1 443 ? 35.056 -35.054 -31.833 1.00 30.75 443 PHE A CA 1
ATOM 3590 C C . PHE A 1 443 ? 35.039 -36.028 -33.014 1.00 30.75 443 PHE A C 1
ATOM 3592 O O . PHE A 1 443 ? 33.984 -36.584 -33.327 1.00 30.75 443 PHE A O 1
ATOM 3599 N N . ASN A 1 444 ? 36.178 -36.194 -33.690 1.00 30.72 444 ASN A N 1
ATOM 3600 C CA . ASN A 1 444 ? 36.275 -37.053 -34.868 1.00 30.72 444 ASN A CA 1
ATOM 3601 C C . ASN A 1 444 ? 36.080 -38.517 -34.468 1.00 30.72 444 ASN A C 1
ATOM 3603 O O . ASN A 1 444 ? 36.706 -38.997 -33.527 1.00 30.72 444 ASN A O 1
ATOM 3607 N N . HIS A 1 445 ? 35.266 -39.242 -35.236 1.00 30.62 445 HIS A N 1
ATOM 3608 C CA . HIS A 1 445 ? 35.162 -40.696 -35.129 1.00 30.62 445 HIS A CA 1
ATOM 3609 C C . HIS A 1 445 ? 36.122 -41.383 -36.120 1.00 30.62 445 HIS A C 1
ATOM 3611 O O . HIS A 1 445 ? 35.748 -42.315 -36.828 1.00 30.62 445 HIS A O 1
ATOM 3617 N N . GLU A 1 446 ? 37.363 -40.895 -36.186 1.00 36.47 446 GLU A N 1
ATOM 3618 C CA . GLU A 1 446 ? 38.438 -41.459 -37.009 1.00 36.47 446 GLU A CA 1
ATOM 3619 C C . GLU A 1 446 ? 39.229 -42.501 -36.218 1.00 36.47 446 GLU A C 1
ATOM 3621 O O . GLU A 1 446 ? 40.296 -42.212 -35.697 1.00 36.47 446 GLU A O 1
ATOM 3626 N N . GLU A 1 447 ? 38.680 -43.715 -36.127 1.00 33.91 447 GLU A N 1
ATOM 3627 C CA . GLU A 1 447 ? 39.448 -44.967 -36.069 1.00 33.91 447 GLU A CA 1
ATOM 3628 C C . GLU A 1 447 ? 38.508 -46.192 -36.112 1.00 33.91 447 GLU A C 1
ATOM 3630 O O . GLU A 1 447 ? 37.300 -46.084 -35.896 1.00 33.91 447 GLU A O 1
ATOM 3635 N N . ARG A 1 448 ? 39.080 -47.381 -36.366 1.00 32.22 448 ARG A N 1
ATOM 3636 C CA . ARG A 1 448 ? 38.420 -48.707 -36.306 1.00 32.22 448 ARG A CA 1
ATOM 3637 C C . ARG A 1 448 ? 37.298 -48.992 -37.323 1.00 32.22 448 ARG A C 1
ATOM 3639 O O . ARG A 1 448 ? 36.226 -49.478 -36.965 1.00 32.22 448 ARG A O 1
ATOM 3646 N N . ARG A 1 449 ? 37.617 -48.879 -38.619 1.00 32.75 449 ARG A N 1
ATOM 3647 C CA . ARG A 1 449 ? 37.073 -49.782 -39.664 1.00 32.75 449 ARG A CA 1
ATOM 3648 C C . ARG A 1 449 ? 38.156 -50.295 -40.623 1.00 32.75 449 ARG A C 1
ATOM 3650 O O . ARG A 1 449 ? 38.072 -50.119 -41.832 1.00 32.75 449 ARG A O 1
ATOM 3657 N N . GLN A 1 450 ? 39.154 -50.979 -40.065 1.00 35.69 450 GLN A N 1
ATOM 3658 C CA . GLN A 1 450 ? 40.018 -51.905 -40.802 1.00 35.69 450 GLN A CA 1
ATOM 3659 C C . GLN A 1 450 ? 40.123 -53.223 -40.029 1.00 35.69 450 GLN A C 1
ATOM 3661 O O . GLN A 1 450 ? 40.739 -53.260 -38.968 1.00 35.69 450 GLN A O 1
ATOM 3666 N N . ASN A 1 451 ? 39.438 -54.255 -40.534 1.00 31.81 451 ASN A N 1
ATOM 3667 C CA . ASN A 1 451 ? 39.786 -55.685 -40.516 1.00 31.81 451 ASN A CA 1
ATOM 3668 C C . ASN A 1 451 ? 38.566 -56.525 -40.945 1.00 31.81 451 ASN A C 1
ATOM 3670 O O . ASN A 1 451 ? 37.430 -56.072 -40.832 1.00 31.81 451 ASN A O 1
ATOM 3674 N N . SER A 1 452 ? 38.819 -57.759 -41.398 1.00 30.14 452 SER A N 1
ATOM 3675 C CA . SER A 1 452 ? 37.815 -58.778 -41.754 1.00 30.14 452 SER A CA 1
ATOM 3676 C C . SER A 1 452 ? 36.932 -58.504 -42.989 1.00 30.14 452 SER A C 1
ATOM 3678 O O . SER A 1 452 ? 35.713 -58.423 -42.862 1.00 30.14 452 SER A O 1
ATOM 3680 N N . VAL A 1 453 ? 37.532 -58.519 -44.189 1.00 31.55 453 VAL A N 1
ATOM 3681 C CA . VAL A 1 453 ? 37.149 -59.493 -45.242 1.00 31.55 453 VAL A CA 1
ATOM 3682 C C . VAL A 1 453 ? 38.396 -59.886 -46.046 1.00 31.55 453 VAL A C 1
ATOM 3684 O O . VAL A 1 453 ? 38.979 -59.044 -46.723 1.00 31.55 453 VAL A O 1
ATOM 3687 N N . VAL A 1 454 ? 38.757 -61.167 -46.007 1.00 35.38 454 VAL A N 1
ATOM 3688 C CA . VAL A 1 454 ? 39.499 -61.908 -47.047 1.00 35.38 454 VAL A CA 1
ATOM 3689 C C . VAL A 1 454 ? 38.847 -63.305 -47.071 1.00 35.38 454 VAL A C 1
ATOM 3691 O O . VAL A 1 454 ? 38.530 -63.790 -45.981 1.00 35.38 454 VAL A O 1
ATOM 3694 N N . PRO A 1 455 ? 38.544 -63.893 -48.245 1.00 44.06 455 PRO A N 1
ATOM 3695 C CA . PRO A 1 455 ? 37.931 -65.223 -48.345 1.00 44.06 455 PRO A CA 1
ATOM 3696 C C . PRO A 1 455 ? 38.899 -66.366 -48.003 1.00 44.06 455 PRO A C 1
ATOM 3698 O O . PRO A 1 455 ? 40.121 -66.182 -48.206 1.00 44.06 455 PRO A O 1
#

Sequence (455 aa):
MGLQLFQDKDLAVSSNQELFSCYERVNRTLKDASDGDLKWIEVLDPNDSNALSVNESESESDEDDEVSDDEKSDDHNETVNDKLLMAIQAALSGYQTGEESIDLDDMDDNDAETLYKVLANAFRQSKLNGSKVKKKSKHGKILTYFRIRVLDLLEIYLGSGPGMLSCLKIMLPLLQVLEFNIRDDHKKPLLVRVRHCLRKLSNVKKFILVEGFTNTIIGNLLSSLLEKGTNNSMLLQDMSNEISDCCVFLIKCAQNDSLPGKTKKRRQGKVLKILIVINVYFKQRYCLISYYIFKSIFQLHWDGNHAFAPLLFDFVFNDDIRLFRRNQALDLLKLFYLNRRHDNAYDKFLMSVAEHEKKLCDDVIVMLRHSREIKQVKEKFVSNLFNRLRAMLSHSKPNQSVDWKMLGDNIREFRSRDAKVTYNQLCRALQLSDTKKRKANGFNHEERRQNSVVP

Organism: NCBI:txid1421715